Protein AF-A0A2E0R2H1-F1 (afdb_monomer_lite)

Radius of gyration: 29.28 Å; chains: 1; bounding box: 104×111×70 Å

Structure (mmCIF, N/CA/C/O backbone):
data_AF-A0A2E0R2H1-F1
#
_entry.id   AF-A0A2E0R2H1-F1
#
loop_
_atom_site.group_PDB
_atom_site.id
_atom_site.type_symbol
_atom_site.label_atom_id
_atom_site.label_alt_id
_atom_site.label_comp_id
_atom_site.label_asym_id
_atom_site.label_entity_id
_atom_site.label_seq_id
_atom_site.pdbx_PDB_ins_code
_atom_site.Cartn_x
_atom_site.Cartn_y
_atom_site.Cartn_z
_atom_site.occupancy
_atom_site.B_iso_or_equiv
_atom_site.auth_seq_id
_atom_site.auth_comp_id
_atom_site.auth_asym_id
_atom_site.auth_atom_id
_atom_site.pdbx_PDB_model_num
ATOM 1 N N . MET A 1 1 ? 67.765 -66.320 -1.680 1.00 37.19 1 MET A N 1
ATOM 2 C CA . MET A 1 1 ? 67.565 -65.404 -0.535 1.00 37.19 1 MET A CA 1
ATOM 3 C C . MET A 1 1 ? 66.487 -64.396 -0.908 1.00 37.19 1 MET A C 1
ATOM 5 O O . MET A 1 1 ? 66.689 -63.730 -1.908 1.00 37.19 1 MET A O 1
ATOM 9 N N . LYS A 1 2 ? 65.420 -64.311 -0.086 1.00 36.34 2 LYS A N 1
ATOM 10 C CA . LYS A 1 2 ? 64.419 -63.218 0.051 1.00 36.34 2 LYS A CA 1
ATOM 11 C C . LYS A 1 2 ? 63.514 -62.973 -1.180 1.00 36.34 2 LYS A C 1
ATOM 13 O O . LYS A 1 2 ? 63.991 -62.528 -2.208 1.00 36.34 2 LYS A O 1
ATOM 18 N N . SER A 1 3 ? 62.275 -63.480 -1.205 1.00 35.03 3 SER A N 1
ATOM 19 C CA . SER A 1 3 ? 61.008 -62.975 -0.602 1.00 35.03 3 SER A CA 1
ATOM 20 C C . SER A 1 3 ? 60.110 -62.362 -1.698 1.00 35.03 3 SER A C 1
ATOM 22 O O . SER A 1 3 ? 60.628 -61.567 -2.479 1.00 35.03 3 SER A O 1
ATOM 24 N N . PRO A 1 4 ? 58.811 -62.711 -1.803 1.00 44.78 4 PRO A N 1
ATOM 25 C CA . PRO A 1 4 ? 57.962 -62.266 -2.908 1.00 44.78 4 PRO A CA 1
ATOM 26 C C . PRO A 1 4 ? 57.330 -60.899 -2.611 1.00 44.78 4 PRO A C 1
ATOM 28 O O . PRO A 1 4 ? 56.763 -60.699 -1.539 1.00 44.78 4 PRO A O 1
ATOM 31 N N . ASN A 1 5 ? 57.406 -59.976 -3.573 1.00 35.66 5 ASN A N 1
ATOM 32 C CA . ASN A 1 5 ? 56.705 -58.695 -3.521 1.00 35.66 5 ASN A CA 1
ATOM 33 C C . ASN A 1 5 ? 55.352 -58.801 -4.232 1.00 35.66 5 ASN A C 1
ATOM 35 O O . ASN A 1 5 ? 55.264 -59.138 -5.411 1.00 35.66 5 ASN A O 1
ATOM 39 N N . LEU A 1 6 ? 54.319 -58.490 -3.457 1.00 34.78 6 LEU A N 1
ATOM 40 C CA . LEU A 1 6 ? 52.935 -58.260 -3.838 1.00 34.78 6 LEU A CA 1
ATOM 41 C C . LEU A 1 6 ? 52.862 -56.998 -4.722 1.00 34.78 6 LEU A C 1
ATOM 43 O O . LEU A 1 6 ? 53.294 -55.929 -4.295 1.00 34.78 6 LEU A O 1
ATOM 47 N N . ILE A 1 7 ? 52.342 -57.112 -5.946 1.00 38.09 7 ILE A N 1
ATOM 48 C CA . ILE A 1 7 ? 52.087 -55.966 -6.831 1.00 38.09 7 ILE A CA 1
ATOM 49 C C . ILE A 1 7 ? 50.602 -55.609 -6.718 1.00 38.09 7 ILE A C 1
ATOM 51 O O . ILE A 1 7 ? 49.740 -56.362 -7.169 1.00 38.09 7 ILE A O 1
ATOM 55 N N . CYS A 1 8 ? 50.315 -54.465 -6.094 1.00 32.50 8 CYS A N 1
ATOM 56 C CA . CYS A 1 8 ? 49.000 -53.829 -6.089 1.00 32.50 8 CYS A CA 1
ATOM 57 C C . CYS A 1 8 ? 48.669 -53.274 -7.482 1.00 32.50 8 CYS A C 1
ATOM 59 O O . CYS A 1 8 ? 49.410 -52.450 -8.016 1.00 32.50 8 CYS A O 1
ATOM 61 N N . PHE A 1 9 ? 47.527 -53.679 -8.036 1.00 31.86 9 PHE A N 1
ATOM 62 C CA . PHE A 1 9 ? 46.889 -53.023 -9.177 1.00 31.86 9 PHE A CA 1
ATOM 63 C C . PHE A 1 9 ? 46.078 -51.822 -8.668 1.00 31.86 9 PHE A C 1
ATOM 65 O O . PHE A 1 9 ? 45.064 -52.003 -7.998 1.00 31.86 9 PHE A O 1
ATOM 72 N N . PHE A 1 10 ? 46.512 -50.602 -8.985 1.00 34.16 10 PHE A N 1
ATOM 73 C CA . PHE A 1 10 ? 45.681 -49.403 -8.859 1.00 34.16 10 PHE A CA 1
ATOM 74 C C . PHE A 1 10 ? 44.892 -49.210 -10.158 1.00 34.16 10 PHE A C 1
ATOM 76 O O . PHE A 1 10 ? 45.472 -48.955 -11.213 1.00 34.16 10 PHE A O 1
ATOM 83 N N . ALA A 1 11 ? 43.569 -49.348 -10.081 1.00 34.84 11 ALA A N 1
ATOM 84 C CA . ALA A 1 11 ? 42.657 -48.970 -11.151 1.00 34.84 11 ALA A CA 1
ATOM 85 C C . ALA A 1 11 ? 42.471 -47.443 -11.143 1.00 34.84 11 ALA A C 1
ATOM 87 O O . ALA A 1 11 ? 42.002 -46.873 -10.160 1.00 34.84 11 ALA A O 1
ATOM 88 N N . PHE A 1 12 ? 42.849 -46.786 -12.238 1.00 34.25 12 PHE A N 1
ATOM 89 C CA . PHE A 1 12 ? 42.532 -45.383 -12.501 1.00 34.25 12 PHE A CA 1
ATOM 90 C C . PHE A 1 12 ? 41.045 -45.270 -12.879 1.00 34.25 12 PHE A C 1
ATOM 92 O O . PHE A 1 12 ? 40.659 -45.655 -13.982 1.00 34.25 12 PHE A O 1
ATOM 99 N N . LEU A 1 13 ? 40.208 -44.745 -11.979 1.00 36.00 13 LEU A N 1
ATOM 100 C CA . LEU A 1 13 ? 38.868 -44.261 -12.323 1.00 36.00 13 LEU A CA 1
ATOM 101 C C . LEU A 1 13 ? 38.992 -42.820 -12.843 1.00 36.00 13 LEU A C 1
ATOM 103 O O . LEU A 1 13 ? 39.349 -41.917 -12.090 1.00 36.00 13 LEU A O 1
ATOM 107 N N . SER A 1 14 ? 38.696 -42.600 -14.126 1.00 34.34 14 SER A N 1
ATOM 108 C CA . SER A 1 14 ? 38.449 -41.256 -14.666 1.00 34.34 14 SER A CA 1
ATOM 109 C C . SER A 1 14 ? 37.097 -40.753 -14.166 1.00 34.34 14 SER A C 1
ATOM 111 O O . SER A 1 14 ? 36.058 -41.288 -14.546 1.00 34.34 14 SER A O 1
ATOM 113 N N . PHE A 1 15 ? 37.111 -39.718 -13.328 1.00 38.12 15 PHE A N 1
ATOM 114 C CA . PHE A 1 15 ? 35.932 -38.919 -13.007 1.00 38.12 15 PHE A CA 1
ATOM 115 C C . PHE A 1 15 ? 35.676 -37.954 -14.174 1.00 38.12 15 PHE A C 1
ATOM 117 O O . PHE A 1 15 ? 36.377 -36.954 -14.323 1.00 38.12 15 PHE A O 1
ATOM 124 N N . PHE A 1 16 ? 34.681 -38.244 -15.013 1.00 38.69 16 PHE A N 1
ATOM 125 C CA . PHE A 1 16 ? 34.063 -37.208 -15.838 1.00 38.69 16 PHE A CA 1
ATOM 126 C C . PHE A 1 16 ? 33.153 -36.386 -14.923 1.00 38.69 16 PHE A C 1
ATOM 128 O O . PHE A 1 16 ? 32.074 -36.833 -14.546 1.00 38.69 16 PHE A O 1
ATOM 135 N N . ALA A 1 17 ? 33.604 -35.195 -14.533 1.00 35.59 17 ALA A N 1
ATOM 136 C CA . ALA A 1 17 ? 32.731 -34.189 -13.950 1.00 35.59 17 ALA A CA 1
ATOM 137 C C . ALA A 1 17 ? 31.852 -33.622 -15.074 1.00 35.59 17 ALA A C 1
ATOM 139 O O . ALA A 1 17 ? 32.274 -32.748 -15.827 1.00 35.59 17 ALA A O 1
ATOM 140 N N . THR A 1 18 ? 30.642 -34.152 -15.228 1.00 34.69 18 THR A N 1
ATOM 141 C CA . THR A 1 18 ? 29.584 -33.465 -15.970 1.00 34.69 18 THR A CA 1
ATOM 142 C C . THR A 1 18 ? 29.101 -32.307 -15.109 1.00 34.69 18 THR A C 1
ATOM 144 O O . THR A 1 18 ? 28.368 -32.507 -14.142 1.00 34.69 18 THR A O 1
ATOM 147 N N . THR A 1 19 ? 29.533 -31.093 -15.433 1.00 35.81 19 THR A N 1
ATOM 148 C CA . THR A 1 19 ? 28.872 -29.868 -14.987 1.00 35.81 19 THR A CA 1
ATOM 149 C C . THR A 1 19 ? 27.437 -29.902 -15.505 1.00 35.81 19 THR A C 1
ATOM 151 O O . THR A 1 19 ? 27.194 -29.751 -16.701 1.00 35.81 19 THR A O 1
ATOM 154 N N . VAL A 1 20 ? 26.478 -30.146 -14.612 1.00 37.47 20 VAL A N 1
ATOM 155 C CA . VAL A 1 20 ? 25.062 -29.913 -14.899 1.00 37.47 20 VAL A CA 1
ATOM 156 C C . VAL A 1 20 ? 24.900 -28.398 -14.984 1.00 37.47 20 VAL A C 1
ATOM 158 O O . VAL A 1 20 ? 24.900 -27.713 -13.965 1.00 37.47 20 VAL A O 1
ATOM 161 N N . LEU A 1 21 ? 24.834 -27.856 -16.200 1.00 45.06 21 LEU A N 1
ATOM 162 C CA . LEU A 1 21 ? 24.235 -26.540 -16.409 1.00 45.06 21 LEU A CA 1
ATOM 163 C C . LEU A 1 21 ? 22.806 -26.638 -15.872 1.00 45.06 21 LEU A C 1
ATOM 165 O O . LEU A 1 21 ? 22.043 -27.477 -16.350 1.00 45.06 21 LEU A O 1
ATOM 169 N N . ALA A 1 22 ? 22.469 -25.841 -14.855 1.00 50.94 22 ALA A N 1
ATOM 170 C CA . ALA A 1 22 ? 21.103 -25.764 -14.357 1.00 50.94 22 ALA A CA 1
ATOM 171 C C . ALA A 1 22 ? 20.188 -25.422 -15.541 1.00 50.94 22 ALA A C 1
ATOM 173 O O . ALA A 1 22 ? 20.349 -24.383 -16.186 1.00 50.94 22 ALA A O 1
ATOM 174 N N . GLN A 1 23 ? 19.299 -26.349 -15.884 1.00 57.66 23 GLN A N 1
ATOM 175 C CA . GLN A 1 23 ? 18.345 -26.168 -16.966 1.00 57.66 23 GLN A CA 1
ATOM 176 C C . GLN A 1 23 ? 17.409 -25.021 -16.563 1.00 57.66 23 GLN A C 1
ATOM 178 O O . GLN A 1 23 ? 16.946 -24.981 -15.422 1.00 57.66 23 GLN A O 1
ATOM 183 N N . ARG A 1 24 ? 17.191 -24.047 -17.458 1.00 71.00 24 ARG A N 1
ATOM 184 C CA . ARG A 1 24 ? 16.233 -22.965 -17.189 1.00 71.00 24 ARG A CA 1
ATOM 185 C C . ARG A 1 24 ? 14.851 -23.589 -16.953 1.00 71.00 24 ARG A C 1
ATOM 187 O O . ARG A 1 24 ? 14.517 -24.524 -17.682 1.00 71.00 24 ARG A O 1
ATOM 194 N N . PRO A 1 25 ? 14.087 -23.116 -15.955 1.00 84.38 25 PRO A N 1
ATOM 195 C CA . PRO A 1 25 ? 12.756 -23.648 -15.714 1.00 84.38 25 PRO A CA 1
ATOM 196 C C . PRO A 1 25 ? 11.864 -23.363 -16.927 1.00 84.38 25 PRO A C 1
ATOM 198 O O . PRO A 1 25 ? 12.000 -22.323 -17.575 1.00 84.38 25 PRO A O 1
ATOM 201 N N . GLU A 1 26 ? 10.969 -24.297 -17.234 1.00 90.56 26 GLU A N 1
ATOM 202 C CA . GLU A 1 26 ? 9.897 -24.090 -18.209 1.00 90.56 26 GLU A CA 1
ATOM 203 C C . GLU A 1 26 ? 8.686 -23.474 -17.495 1.00 90.56 26 GLU A C 1
ATOM 205 O O . GLU A 1 26 ? 8.454 -23.788 -16.323 1.00 90.56 26 GLU A O 1
ATOM 210 N N . PRO A 1 27 ? 7.920 -22.596 -18.159 1.00 95.19 27 PRO A N 1
ATOM 211 C CA . PRO A 1 27 ? 6.738 -22.009 -17.550 1.00 95.19 27 PRO A CA 1
ATOM 212 C C . PRO A 1 27 ? 5.628 -23.049 -17.375 1.00 95.19 27 PRO A C 1
ATOM 214 O O . PRO A 1 27 ? 5.392 -23.883 -18.251 1.00 95.19 27 PRO A O 1
ATOM 217 N N . THR A 1 28 ? 4.918 -22.966 -16.250 1.00 96.06 28 THR A N 1
ATOM 218 C CA . THR A 1 28 ? 3.720 -23.764 -15.957 1.00 96.06 28 THR A CA 1
ATOM 219 C C . THR A 1 28 ? 2.585 -23.401 -16.912 1.00 96.06 28 THR A C 1
ATOM 221 O O . THR A 1 28 ? 1.907 -24.283 -17.436 1.00 96.06 28 THR A O 1
ATOM 224 N N . LEU A 1 29 ? 2.412 -22.102 -17.174 1.00 97.50 29 LEU A N 1
ATOM 225 C CA . LEU A 1 29 ? 1.483 -21.569 -18.168 1.00 97.50 29 LEU A CA 1
ATOM 226 C C . LEU A 1 29 ? 2.267 -20.703 -19.147 1.00 97.50 29 LEU A C 1
ATOM 228 O O . LEU A 1 29 ? 3.001 -19.809 -18.732 1.00 97.50 29 LEU A O 1
ATOM 232 N N . LYS A 1 30 ? 2.110 -20.963 -20.442 1.00 97.50 30 LYS A N 1
ATOM 233 C CA . LYS A 1 30 ? 2.883 -20.304 -21.493 1.00 97.50 30 LYS A CA 1
ATOM 234 C C . LYS A 1 30 ? 1.983 -19.499 -22.418 1.00 97.50 30 LYS A C 1
ATOM 236 O O . LYS A 1 30 ? 0.915 -19.985 -22.785 1.00 97.50 30 LYS A O 1
ATOM 241 N N . ASP A 1 31 ? 2.460 -18.329 -22.834 1.00 97.50 31 ASP A N 1
ATOM 242 C CA . ASP A 1 31 ? 1.805 -17.452 -23.812 1.00 97.50 31 ASP A CA 1
ATOM 243 C C . ASP A 1 31 ? 0.354 -17.104 -23.414 1.00 97.50 31 ASP A C 1
ATOM 245 O O . ASP A 1 31 ? -0.553 -17.083 -24.247 1.00 97.50 31 ASP A O 1
ATOM 249 N N . VAL A 1 32 ? 0.125 -16.853 -22.120 1.00 98.44 32 VAL A N 1
ATOM 250 C CA . VAL A 1 32 ? -1.194 -16.486 -21.592 1.00 98.44 32 VAL A CA 1
ATOM 251 C C . VAL A 1 32 ? -1.509 -15.048 -22.015 1.00 98.44 32 VAL A C 1
ATOM 253 O O . VAL A 1 32 ? -0.756 -14.148 -21.640 1.00 98.44 32 VAL A O 1
ATOM 256 N N . PRO A 1 33 ? -2.592 -14.794 -22.771 1.00 98.25 33 PRO A N 1
ATOM 257 C CA . PRO A 1 33 ? -2.963 -13.439 -23.160 1.00 98.25 33 PRO A CA 1
ATOM 258 C C . PRO A 1 33 ? -3.515 -12.673 -21.954 1.00 98.25 33 PRO A C 1
ATOM 260 O O . PRO A 1 33 ? -4.444 -13.145 -21.298 1.00 98.25 33 PRO A O 1
ATOM 263 N N . TYR A 1 34 ? -2.956 -11.494 -21.677 1.00 98.06 34 TYR A N 1
ATOM 264 C CA . TYR A 1 34 ? -3.468 -10.575 -20.647 1.00 98.06 34 TYR A CA 1
ATOM 265 C C . TYR A 1 34 ? -4.318 -9.434 -21.239 1.00 98.06 34 TYR A C 1
ATOM 267 O O . TYR A 1 34 ? -5.005 -8.704 -20.519 1.00 98.06 34 TYR A O 1
ATOM 275 N N . ASP A 1 35 ? -4.278 -9.282 -22.563 1.00 95.06 35 ASP A N 1
ATOM 276 C CA . ASP A 1 35 ? -5.117 -8.393 -23.363 1.00 95.06 35 ASP A CA 1
ATOM 277 C C . ASP A 1 35 ? -5.267 -9.004 -24.772 1.00 95.06 35 ASP A C 1
ATOM 279 O O . ASP A 1 35 ? -4.451 -9.822 -25.202 1.00 95.06 35 ASP A O 1
ATOM 283 N N . GLU A 1 36 ? -6.324 -8.634 -25.488 1.00 91.06 36 GLU A N 1
ATOM 284 C CA . GLU A 1 36 ? -6.627 -9.133 -26.835 1.00 91.06 36 GLU A CA 1
ATOM 285 C C . GLU A 1 36 ? -6.283 -8.113 -27.937 1.00 91.06 36 GLU A C 1
ATOM 287 O O . GLU A 1 36 ? -6.403 -8.416 -29.126 1.00 91.06 36 GLU A O 1
ATOM 292 N N . GLN A 1 37 ? -5.839 -6.902 -27.577 1.00 87.62 37 GLN A N 1
ATOM 293 C CA . GLN A 1 37 ? -5.536 -5.841 -28.544 1.00 87.62 37 GLN A CA 1
ATOM 294 C C . GLN A 1 37 ? -4.315 -6.145 -29.427 1.00 87.62 37 GLN A C 1
ATOM 296 O O . GLN A 1 37 ? -4.227 -5.637 -30.551 1.00 87.62 37 GLN A O 1
ATOM 301 N N . ASN A 1 38 ? -3.351 -6.937 -28.949 1.00 93.38 38 ASN A N 1
ATOM 302 C CA . ASN A 1 38 ? -2.119 -7.235 -29.671 1.00 93.38 38 ASN A CA 1
ATOM 303 C C . ASN A 1 38 ? -1.518 -8.599 -29.295 1.00 93.38 38 ASN A C 1
ATOM 305 O O . ASN A 1 38 ? -1.515 -8.994 -28.138 1.00 93.38 38 ASN A O 1
ATOM 309 N N . ALA A 1 39 ? -0.908 -9.287 -30.265 1.00 90.81 39 ALA A N 1
ATOM 310 C CA . ALA A 1 39 ? -0.272 -10.591 -30.049 1.00 90.81 39 ALA A CA 1
ATOM 311 C C . ALA A 1 39 ? 0.941 -10.560 -29.097 1.00 90.81 39 ALA A C 1
ATOM 313 O O . ALA A 1 39 ? 1.310 -11.599 -28.558 1.00 90.81 39 ALA A O 1
ATOM 314 N N . ALA A 1 40 ? 1.569 -9.396 -28.903 1.00 88.44 40 ALA A N 1
ATOM 315 C CA . ALA A 1 40 ? 2.649 -9.214 -27.934 1.00 88.44 40 ALA A CA 1
ATOM 316 C C . ALA A 1 40 ? 2.146 -9.132 -26.484 1.00 88.44 40 ALA A C 1
ATOM 318 O O . ALA A 1 40 ? 2.956 -9.215 -25.569 1.00 88.44 40 ALA A O 1
ATOM 319 N N . GLN A 1 41 ? 0.836 -8.982 -26.257 1.00 97.06 41 GLN A N 1
ATOM 320 C CA . GLN A 1 41 ? 0.255 -8.849 -24.920 1.00 97.06 41 GLN A CA 1
ATOM 321 C C . GLN A 1 41 ? 0.020 -10.215 -24.266 1.00 97.06 41 GLN A C 1
ATOM 323 O O . GLN A 1 41 ? -1.100 -10.616 -23.940 1.00 97.06 41 GLN A O 1
ATOM 328 N N . VAL A 1 42 ? 1.120 -10.946 -24.103 1.00 98.44 42 VAL A N 1
ATOM 329 C CA . VAL A 1 42 ? 1.165 -12.281 -23.510 1.00 98.44 42 VAL A CA 1
ATOM 330 C C . VAL A 1 42 ? 2.181 -12.345 -22.374 1.00 98.44 42 VAL A C 1
ATOM 332 O O . VAL A 1 42 ? 3.164 -11.605 -22.344 1.00 98.44 42 VAL A O 1
ATOM 335 N N . LEU A 1 43 ? 1.971 -13.270 -21.445 1.00 98.62 43 LEU A N 1
ATOM 336 C CA . LEU A 1 43 ? 2.883 -13.539 -20.338 1.00 98.62 43 LEU A CA 1
ATOM 337 C C . LEU A 1 43 ? 3.114 -15.040 -20.141 1.00 98.62 43 LEU A C 1
ATOM 339 O O . LEU A 1 43 ? 2.329 -15.874 -20.592 1.00 98.62 43 LEU A O 1
ATOM 343 N N . ASP A 1 44 ? 4.206 -15.370 -19.459 1.00 98.44 44 ASP A N 1
ATOM 344 C CA . ASP A 1 44 ? 4.514 -16.717 -18.981 1.00 98.44 44 ASP A CA 1
ATOM 345 C C . ASP A 1 44 ? 4.429 -16.758 -17.456 1.00 98.44 44 ASP A C 1
ATOM 347 O O . ASP A 1 44 ? 4.943 -15.867 -16.780 1.00 98.44 44 ASP A O 1
ATOM 351 N N . VAL A 1 45 ? 3.821 -17.811 -16.911 1.00 98.19 45 VAL A N 1
ATOM 352 C CA . VAL A 1 45 ? 3.667 -18.020 -15.468 1.00 98.19 45 VAL A CA 1
ATOM 353 C C . VAL A 1 45 ? 4.489 -19.228 -15.041 1.00 98.19 45 VAL A C 1
ATOM 355 O O . VAL A 1 45 ? 4.287 -20.342 -15.524 1.00 98.19 45 VAL A O 1
ATOM 358 N N . TYR A 1 46 ? 5.384 -19.012 -14.088 1.00 96.75 46 TYR A N 1
ATOM 359 C CA . TYR A 1 46 ? 6.152 -20.031 -13.386 1.00 96.75 46 TYR A CA 1
ATOM 360 C C . TYR A 1 46 ? 5.563 -20.151 -11.980 1.00 96.75 46 TYR A C 1
ATOM 362 O O . TYR A 1 46 ? 5.973 -19.436 -11.063 1.00 96.75 46 TYR A O 1
ATOM 370 N N . GLN A 1 47 ? 4.526 -20.979 -11.840 1.00 94.94 47 GLN A N 1
ATOM 371 C CA . GLN A 1 47 ? 3.785 -21.100 -10.583 1.00 94.94 47 GLN A CA 1
ATOM 372 C C . GLN A 1 47 ? 4.612 -21.838 -9.534 1.00 94.94 47 GLN A C 1
ATOM 374 O O . GLN A 1 47 ? 5.192 -22.886 -9.822 1.00 94.94 47 GLN A O 1
ATOM 379 N N . ALA A 1 48 ? 4.615 -21.318 -8.309 1.00 92.38 48 ALA A N 1
ATOM 380 C CA . ALA A 1 48 ? 5.103 -22.070 -7.164 1.00 92.38 48 ALA A CA 1
ATOM 381 C C . ALA A 1 48 ? 4.077 -23.128 -6.734 1.00 92.38 48 ALA A C 1
ATOM 383 O O . ALA A 1 48 ? 2.874 -22.869 -6.689 1.00 92.38 48 ALA A O 1
ATOM 384 N N . GLU A 1 49 ? 4.556 -24.311 -6.357 1.00 87.94 49 GLU A N 1
ATOM 385 C CA . GLU A 1 49 ? 3.718 -25.326 -5.720 1.00 87.94 49 GLU A CA 1
ATOM 386 C C . GLU A 1 49 ? 3.582 -25.013 -4.223 1.00 87.94 49 GLU A C 1
ATOM 388 O O . GLU A 1 49 ? 4.558 -25.066 -3.476 1.00 87.94 49 GLU A O 1
ATOM 393 N N . SER A 1 50 ? 2.370 -24.680 -3.776 1.00 85.94 50 SER A N 1
ATOM 394 C CA . SER A 1 50 ? 2.077 -24.354 -2.375 1.00 85.94 50 SER A CA 1
ATOM 395 C C . SER A 1 50 ? 0.632 -24.704 -2.018 1.00 85.94 50 SER A C 1
ATOM 397 O O . SER A 1 50 ? -0.254 -24.646 -2.867 1.00 85.94 50 SER A O 1
ATOM 399 N N . GLU A 1 51 ? 0.384 -25.041 -0.749 1.00 81.31 51 GLU A N 1
ATOM 400 C CA . GLU A 1 51 ? -0.971 -25.240 -0.205 1.00 81.31 51 GLU A CA 1
ATOM 401 C C . GLU A 1 51 ? -1.688 -23.915 0.107 1.00 81.31 51 GLU A C 1
ATOM 403 O O . GLU A 1 51 ? -2.902 -23.899 0.298 1.00 81.31 51 GLU A O 1
ATOM 408 N N . THR A 1 52 ? -0.946 -22.806 0.189 1.00 81.06 52 THR A N 1
ATOM 409 C CA . THR A 1 52 ? -1.478 -21.466 0.479 1.00 81.06 52 THR A CA 1
ATOM 410 C C . THR A 1 52 ? -1.001 -20.436 -0.547 1.00 81.06 52 THR A C 1
ATOM 412 O O . THR A 1 52 ? 0.044 -20.665 -1.171 1.00 81.06 52 THR A O 1
ATOM 415 N N . PRO A 1 53 ? -1.717 -19.303 -0.712 1.00 82.25 53 PRO A N 1
ATOM 416 C CA . PRO A 1 53 ? -1.321 -18.260 -1.652 1.00 82.25 53 PRO A CA 1
ATOM 417 C C . PRO A 1 53 ? 0.097 -17.731 -1.404 1.00 82.25 53 PRO A C 1
ATOM 419 O O . PRO A 1 53 ? 0.455 -17.326 -0.289 1.00 82.25 53 PRO A O 1
ATOM 422 N N . VAL A 1 54 ? 0.911 -17.726 -2.460 1.00 89.31 54 VAL A N 1
ATOM 423 C CA . VAL A 1 54 ? 2.303 -17.248 -2.443 1.00 89.31 54 VAL A CA 1
ATOM 424 C C . VAL A 1 54 ? 2.406 -15.840 -3.028 1.00 89.31 54 VAL A C 1
ATOM 426 O O . VAL A 1 54 ? 1.570 -15.457 -3.841 1.00 89.31 54 VAL A O 1
ATOM 429 N N . PRO A 1 55 ? 3.424 -15.041 -2.678 1.00 92.75 55 PRO A N 1
ATOM 430 C CA . PRO A 1 55 ? 3.664 -13.797 -3.403 1.00 92.75 55 PRO A CA 1
ATOM 431 C C . PRO A 1 55 ? 4.020 -14.045 -4.874 1.00 92.75 55 PRO A C 1
ATOM 433 O O . PRO A 1 55 ? 4.528 -15.112 -5.241 1.00 92.75 55 PRO A O 1
ATOM 436 N N . ALA A 1 56 ? 3.835 -13.013 -5.695 1.00 96.88 56 ALA A N 1
ATOM 437 C CA . ALA A 1 56 ? 4.282 -12.999 -7.079 1.00 96.88 56 ALA A CA 1
ATOM 438 C C . ALA A 1 56 ? 5.400 -11.981 -7.330 1.00 96.88 56 ALA A C 1
ATOM 440 O O . ALA A 1 56 ? 5.452 -10.919 -6.710 1.00 96.88 56 ALA A O 1
ATOM 441 N N . VAL A 1 57 ? 6.284 -12.299 -8.277 1.00 98.19 57 VAL A N 1
ATOM 442 C CA . VAL A 1 57 ? 7.264 -11.359 -8.836 1.00 98.19 57 VAL A CA 1
ATOM 443 C C . VAL A 1 57 ? 7.018 -11.240 -10.334 1.00 98.19 57 VAL A C 1
ATOM 445 O O . VAL A 1 57 ? 7.230 -12.193 -11.088 1.00 98.19 57 VAL A O 1
ATOM 448 N N . VAL A 1 58 ? 6.571 -10.064 -10.765 1.00 98.62 58 VAL A N 1
ATOM 449 C CA . VAL A 1 58 ? 6.372 -9.726 -12.174 1.00 98.62 58 VAL A CA 1
ATOM 450 C C . VAL A 1 58 ? 7.699 -9.255 -12.762 1.00 98.62 58 VAL A C 1
ATOM 452 O O . VAL A 1 58 ? 8.301 -8.294 -12.289 1.00 98.62 58 VAL A O 1
ATOM 455 N N . TYR A 1 59 ? 8.169 -9.936 -13.799 1.00 98.44 59 TYR A N 1
ATOM 456 C CA . TYR A 1 59 ? 9.372 -9.596 -14.539 1.00 98.44 59 TYR A CA 1
ATOM 457 C C . TYR A 1 59 ? 9.029 -8.909 -15.856 1.00 98.44 59 TYR A C 1
ATOM 459 O O . TYR A 1 59 ? 8.304 -9.460 -16.686 1.00 98.44 59 TYR A O 1
ATOM 467 N N . ILE A 1 60 ? 9.619 -7.736 -16.064 1.00 98.50 60 ILE A N 1
ATOM 468 C CA . ILE A 1 60 ? 9.528 -6.967 -17.300 1.00 98.50 60 ILE A CA 1
ATOM 469 C C . ILE A 1 60 ? 10.917 -6.946 -17.937 1.00 98.50 60 ILE A C 1
ATOM 471 O O . ILE A 1 60 ? 11.891 -6.446 -17.365 1.00 98.50 60 ILE A O 1
ATOM 475 N N . HIS A 1 61 ? 11.040 -7.519 -19.132 1.00 97.50 61 HIS A N 1
ATOM 476 C CA . HIS A 1 61 ? 12.343 -7.650 -19.775 1.00 97.50 61 HIS A CA 1
ATOM 477 C C . HIS A 1 61 ? 12.866 -6.315 -20.338 1.00 97.50 61 HIS A C 1
ATOM 479 O O . HIS A 1 61 ? 12.118 -5.423 -20.744 1.00 97.50 61 HIS A O 1
ATOM 485 N N . GLY A 1 62 ? 14.194 -6.196 -20.406 1.00 95.88 62 GLY A N 1
ATOM 486 C CA . GLY A 1 62 ? 14.875 -5.091 -21.084 1.00 95.88 62 GLY A CA 1
ATOM 487 C C . GLY A 1 62 ? 14.927 -5.252 -22.604 1.00 95.88 62 GLY A C 1
ATOM 488 O O . GLY A 1 62 ? 14.426 -6.227 -23.158 1.00 95.88 62 GLY A O 1
ATOM 489 N N . GLY A 1 63 ? 15.599 -4.311 -23.274 1.00 94.94 63 GLY A N 1
ATOM 490 C CA . GLY A 1 63 ? 15.776 -4.324 -24.735 1.00 94.94 63 GLY A CA 1
ATOM 491 C C . GLY A 1 63 ? 15.479 -2.995 -25.432 1.00 94.94 63 GLY A C 1
ATOM 492 O O . GLY A 1 63 ? 15.205 -2.971 -26.631 1.00 94.94 63 GLY A O 1
ATOM 493 N N . GLY A 1 64 ? 15.537 -1.877 -24.698 1.00 95.69 64 GLY A N 1
ATOM 494 C CA . GLY A 1 64 ? 15.342 -0.532 -25.249 1.00 95.69 64 GLY A CA 1
ATOM 495 C C . GLY A 1 64 ? 13.960 -0.323 -25.869 1.00 95.69 64 GLY A C 1
ATOM 496 O O . GLY A 1 64 ? 13.874 0.347 -26.894 1.00 95.69 64 GLY A O 1
ATOM 497 N N . TRP A 1 65 ? 12.923 -0.964 -25.314 1.00 97.88 65 TRP A N 1
ATOM 498 C CA . TRP A 1 65 ? 11.526 -0.913 -25.778 1.00 97.88 65 TRP A CA 1
ATOM 499 C C . TRP A 1 65 ? 11.306 -1.326 -27.246 1.00 97.88 65 TRP A C 1
ATOM 501 O O . TRP A 1 65 ? 10.265 -1.046 -27.837 1.00 97.88 65 TRP A O 1
ATOM 511 N N . ARG A 1 66 ? 12.302 -1.959 -27.870 1.00 95.75 66 ARG A N 1
ATOM 512 C CA . ARG A 1 66 ? 12.316 -2.305 -29.304 1.00 95.75 66 ARG A CA 1
ATOM 513 C C . ARG A 1 66 ? 12.687 -3.761 -29.574 1.00 95.75 66 ARG A C 1
ATOM 515 O O . ARG A 1 66 ? 12.770 -4.177 -30.724 1.00 95.75 66 ARG A O 1
ATOM 522 N N . ALA A 1 67 ? 13.049 -4.483 -28.523 1.00 95.38 67 ALA A N 1
ATOM 523 C CA . ALA A 1 67 ? 13.556 -5.840 -28.561 1.00 95.38 67 ALA A CA 1
ATOM 524 C C . ALA A 1 67 ? 13.478 -6.440 -27.152 1.00 95.38 67 ALA A C 1
ATOM 526 O O . ALA A 1 67 ? 13.106 -5.766 -26.191 1.00 95.38 67 ALA A O 1
ATOM 527 N N . GLY A 1 68 ? 13.922 -7.687 -27.037 1.00 95.12 68 GLY A N 1
ATOM 528 C CA . GLY A 1 68 ? 13.867 -8.468 -25.809 1.00 95.12 68 GLY A CA 1
ATOM 529 C C . GLY A 1 68 ? 12.859 -9.600 -25.946 1.00 95.12 68 GLY A C 1
ATOM 530 O O . GLY A 1 68 ? 12.393 -9.875 -27.051 1.00 95.12 68 GLY A O 1
ATOM 531 N N . SER A 1 69 ? 12.624 -10.319 -24.852 1.00 95.56 69 SER A N 1
ATOM 532 C CA . SER A 1 69 ? 11.564 -11.320 -24.795 1.00 95.56 69 SER A CA 1
ATOM 533 C C . SER A 1 69 ? 11.303 -11.773 -23.364 1.00 95.56 69 SER A C 1
ATOM 535 O O . SER A 1 69 ? 12.251 -11.961 -22.591 1.00 95.56 69 SER A O 1
ATOM 537 N N . LYS A 1 70 ? 10.046 -12.112 -23.062 1.00 94.88 70 LYS A N 1
ATOM 538 C CA . LYS A 1 70 ? 9.658 -12.801 -21.818 1.00 94.88 70 LYS A CA 1
ATOM 539 C C . LYS A 1 70 ? 10.365 -14.146 -21.586 1.00 94.88 70 LYS A C 1
ATOM 541 O O . LYS A 1 70 ? 10.468 -14.601 -20.450 1.00 94.88 70 LYS A O 1
ATOM 546 N N . ASN A 1 71 ? 10.932 -14.767 -22.626 1.00 93.00 71 ASN A N 1
ATOM 547 C CA . ASN A 1 71 ? 11.681 -16.029 -22.504 1.00 93.00 71 ASN A CA 1
ATOM 548 C C . ASN A 1 71 ? 13.072 -15.858 -21.849 1.00 93.00 71 ASN A C 1
ATOM 550 O O . ASN A 1 71 ? 13.780 -16.839 -21.597 1.00 93.00 71 ASN A O 1
ATOM 554 N N . ALA A 1 72 ? 13.519 -14.619 -21.625 1.00 87.69 72 ALA A N 1
ATOM 555 C CA . ALA A 1 72 ? 14.865 -14.295 -21.164 1.00 87.69 72 ALA A CA 1
ATOM 556 C C . ALA A 1 72 ? 14.931 -13.994 -19.657 1.00 87.69 72 ALA A C 1
ATOM 558 O O . ALA A 1 72 ? 15.615 -13.054 -19.253 1.00 87.69 72 ALA A O 1
ATOM 559 N N . ILE A 1 73 ? 14.259 -14.796 -18.821 1.00 88.38 73 ILE A N 1
ATOM 560 C CA . ILE A 1 73 ? 14.315 -14.598 -17.367 1.00 88.38 73 ILE A CA 1
ATOM 561 C C . ILE A 1 73 ? 15.774 -14.665 -16.852 1.00 88.38 73 ILE A C 1
ATOM 563 O O . ILE A 1 73 ? 16.536 -15.561 -17.245 1.00 88.38 73 ILE A O 1
ATOM 567 N N . PRO A 1 74 ? 16.203 -13.719 -15.996 1.00 87.62 74 PRO A N 1
ATOM 568 C CA . PRO A 1 74 ? 17.547 -13.691 -15.434 1.00 87.62 74 PRO A CA 1
ATOM 569 C C . PRO A 1 74 ? 17.773 -14.839 -14.440 1.00 87.62 74 PRO A C 1
ATOM 571 O O . PRO A 1 74 ? 16.837 -15.384 -13.855 1.00 87.62 74 PRO A O 1
ATOM 574 N N . GLY A 1 75 ? 19.044 -15.192 -14.222 1.00 84.56 75 GLY A N 1
ATOM 575 C CA . GLY A 1 75 ? 19.434 -16.332 -13.383 1.00 84.56 75 GLY A CA 1
ATOM 576 C C . GLY A 1 75 ? 18.902 -16.265 -11.948 1.00 84.56 75 GLY A C 1
ATOM 577 O O . GLY A 1 75 ? 18.461 -17.285 -11.423 1.00 84.56 75 GLY A O 1
ATOM 578 N N . PHE A 1 76 ? 18.860 -15.072 -11.345 1.00 84.25 76 PHE A N 1
ATOM 579 C CA . PHE A 1 76 ? 18.318 -14.899 -9.995 1.00 84.25 76 PHE A CA 1
ATOM 580 C C . PHE A 1 76 ? 16.813 -15.211 -9.933 1.00 84.25 76 PHE A C 1
ATOM 582 O O . PHE A 1 76 ? 16.379 -15.880 -9.001 1.00 84.25 76 PHE A O 1
ATOM 589 N N . LEU A 1 77 ? 16.024 -14.827 -10.947 1.00 86.38 77 LEU A N 1
ATOM 590 C CA . LEU A 1 77 ? 14.604 -15.191 -11.015 1.00 86.38 77 LEU A CA 1
ATOM 591 C C . LEU A 1 77 ? 14.420 -16.679 -11.289 1.00 86.38 77 LEU A C 1
ATOM 593 O O . LEU A 1 77 ? 13.584 -17.308 -10.653 1.00 86.38 77 LEU A O 1
ATOM 597 N N . ALA A 1 78 ? 15.235 -17.273 -12.165 1.00 85.69 78 ALA A N 1
ATOM 598 C CA . ALA A 1 78 ? 15.215 -18.721 -12.371 1.00 85.69 78 ALA A CA 1
ATOM 599 C C . ALA A 1 78 ? 15.500 -19.487 -11.065 1.00 85.69 78 ALA A C 1
ATOM 601 O O . ALA A 1 78 ? 14.924 -20.547 -10.826 1.00 85.69 78 ALA A O 1
ATOM 602 N N . LYS A 1 79 ? 16.357 -18.945 -10.193 1.00 84.06 79 LYS A N 1
ATOM 603 C CA . LYS A 1 79 ? 16.592 -19.487 -8.853 1.00 84.06 79 LYS A CA 1
ATOM 604 C C . LYS A 1 79 ? 15.363 -19.334 -7.951 1.00 84.06 79 LYS A C 1
ATOM 606 O O . LYS A 1 79 ? 14.987 -20.324 -7.338 1.00 84.06 79 LYS A O 1
ATOM 611 N N . LEU A 1 80 ? 14.708 -18.167 -7.926 1.00 83.00 80 LEU A N 1
ATOM 612 C CA . LEU A 1 80 ? 13.457 -17.973 -7.171 1.00 83.00 80 LEU A CA 1
ATOM 613 C C . LEU A 1 80 ? 12.348 -18.939 -7.619 1.00 83.00 80 LEU A C 1
ATOM 615 O O . LEU A 1 80 ? 11.661 -19.504 -6.771 1.00 83.00 80 LEU A O 1
ATOM 619 N N . VAL A 1 81 ? 12.220 -19.176 -8.931 1.00 85.62 81 VAL A N 1
ATOM 620 C CA . VAL A 1 81 ? 11.302 -20.182 -9.495 1.00 85.62 81 VAL A CA 1
ATOM 621 C C . VAL A 1 81 ? 11.629 -21.574 -8.956 1.00 85.62 81 VAL A C 1
ATOM 623 O O . VAL A 1 81 ? 10.750 -22.266 -8.454 1.00 85.62 81 VAL A O 1
ATOM 626 N N . ASN A 1 82 ? 12.901 -21.977 -9.005 1.00 84.31 82 ASN A N 1
ATOM 627 C CA . ASN A 1 82 ? 13.331 -23.294 -8.526 1.00 84.31 82 ASN A CA 1
ATOM 628 C C . ASN A 1 82 ? 13.220 -23.457 -6.998 1.00 84.31 82 ASN A C 1
ATOM 630 O O . ASN A 1 82 ? 13.079 -24.577 -6.515 1.00 84.31 82 ASN A O 1
ATOM 634 N N . GLU A 1 83 ? 13.306 -22.365 -6.234 1.00 84.38 83 GLU A N 1
ATOM 635 C CA . GLU A 1 83 ? 13.072 -22.353 -4.784 1.00 84.38 83 GLU A CA 1
ATOM 636 C C . GLU A 1 83 ? 11.583 -22.517 -4.429 1.00 84.38 83 GLU A C 1
ATOM 638 O O . GLU A 1 83 ? 11.273 -22.843 -3.285 1.00 84.38 83 GLU A O 1
ATOM 643 N N . GLY A 1 84 ? 10.662 -22.290 -5.378 1.00 82.06 84 GLY A N 1
ATOM 644 C CA . GLY A 1 84 ? 9.221 -22.495 -5.191 1.00 82.06 84 GLY A CA 1
ATOM 645 C C . GLY A 1 84 ? 8.582 -21.558 -4.163 1.00 82.06 84 GLY A C 1
ATOM 646 O O . GLY A 1 84 ? 7.539 -21.872 -3.604 1.00 82.06 84 GLY A O 1
ATOM 647 N N . THR A 1 85 ? 9.223 -20.427 -3.861 1.00 85.12 85 THR A N 1
ATOM 648 C CA . THR A 1 85 ? 8.761 -19.486 -2.821 1.00 85.12 85 THR A CA 1
ATOM 649 C C . THR A 1 85 ? 7.912 -18.342 -3.391 1.00 85.12 85 THR A C 1
ATOM 651 O O . THR A 1 85 ? 7.148 -17.709 -2.665 1.00 85.12 85 THR A O 1
ATOM 654 N N . TYR A 1 86 ? 8.033 -18.093 -4.695 1.00 92.94 86 TYR A N 1
ATOM 655 C CA . TYR A 1 86 ? 7.330 -17.040 -5.421 1.00 92.94 86 TYR A CA 1
ATOM 656 C C . TYR A 1 86 ? 6.770 -17.613 -6.715 1.00 92.94 86 TYR A C 1
ATOM 658 O O . TYR A 1 86 ? 7.460 -18.378 -7.392 1.00 92.94 86 TYR A O 1
ATOM 666 N N . THR A 1 87 ? 5.579 -17.173 -7.109 1.00 96.31 87 THR A N 1
ATOM 667 C CA . THR A 1 87 ? 5.153 -17.315 -8.504 1.00 96.31 87 THR A CA 1
ATOM 668 C C . THR A 1 87 ? 5.826 -16.219 -9.327 1.00 96.31 87 THR A C 1
ATOM 670 O O . THR A 1 87 ? 5.670 -15.035 -9.039 1.00 96.31 87 THR A O 1
ATOM 673 N N . VAL A 1 88 ? 6.595 -16.581 -10.353 1.00 97.62 88 VAL A N 1
ATOM 674 C CA . VAL A 1 88 ? 7.210 -15.590 -11.253 1.00 97.62 88 VAL A CA 1
ATOM 675 C C . VAL A 1 88 ? 6.346 -15.441 -12.494 1.00 97.62 88 VAL A C 1
ATOM 677 O O . VAL A 1 88 ? 5.977 -16.436 -13.117 1.00 97.62 88 VAL A O 1
ATOM 680 N N . VAL A 1 89 ? 6.044 -14.201 -12.870 1.00 98.44 89 VAL A N 1
ATOM 681 C CA . VAL A 1 89 ? 5.274 -13.886 -14.077 1.00 98.44 89 VAL A CA 1
ATOM 682 C C . VAL A 1 89 ? 6.133 -13.049 -15.011 1.00 98.44 89 VAL A C 1
ATOM 684 O O . VAL A 1 89 ? 6.505 -11.938 -14.662 1.00 98.44 89 VAL A O 1
ATOM 687 N N . SER A 1 90 ? 6.466 -13.560 -16.191 1.00 98.38 90 SER A N 1
ATOM 688 C CA . SER A 1 90 ? 7.312 -12.867 -17.168 1.00 98.38 90 SER A CA 1
ATOM 689 C C . SER A 1 90 ? 6.464 -12.270 -18.287 1.00 98.38 90 SER A C 1
ATOM 691 O O . SER A 1 90 ? 5.774 -13.001 -18.997 1.00 98.38 90 SER A O 1
ATOM 693 N N . VAL A 1 91 ? 6.507 -10.948 -18.435 1.00 98.44 91 VAL A N 1
ATOM 694 C CA . VAL A 1 91 ? 5.612 -10.172 -19.305 1.00 98.44 91 VAL A CA 1
ATOM 695 C C . VAL A 1 91 ? 6.307 -9.808 -20.616 1.00 98.44 91 VAL A C 1
ATOM 697 O O . VAL A 1 91 ? 7.437 -9.322 -20.608 1.00 98.44 91 VAL A O 1
ATOM 700 N N . GLU A 1 92 ? 5.617 -10.010 -21.739 1.00 98.31 92 GLU A N 1
ATOM 701 C CA . GLU A 1 92 ? 5.941 -9.406 -23.037 1.00 98.31 92 GLU A CA 1
ATOM 702 C C . GLU A 1 92 ? 5.064 -8.156 -23.232 1.00 98.31 92 GLU A C 1
ATOM 704 O O . GLU A 1 92 ? 3.924 -8.121 -22.765 1.00 98.31 92 GLU A O 1
ATOM 709 N N . TYR A 1 93 ? 5.583 -7.113 -23.882 1.00 97.88 93 TYR A N 1
ATOM 710 C CA . TYR A 1 93 ? 4.880 -5.839 -24.095 1.00 97.88 93 TYR A CA 1
ATOM 711 C C . TYR A 1 93 ? 5.088 -5.320 -25.522 1.00 97.88 93 TYR A C 1
ATOM 713 O O . TYR A 1 93 ? 6.024 -5.719 -26.217 1.00 97.88 93 TYR A O 1
ATOM 721 N N . ARG A 1 94 ? 4.223 -4.410 -25.989 1.00 97.94 94 ARG A N 1
ATOM 722 C CA . ARG A 1 94 ? 4.323 -3.847 -27.344 1.00 97.94 94 ARG A CA 1
ATOM 723 C C . ARG A 1 94 ? 5.609 -3.046 -27.521 1.00 97.94 94 ARG A C 1
ATOM 725 O O . ARG A 1 94 ? 5.913 -2.141 -26.748 1.00 97.94 94 ARG A O 1
ATOM 732 N N . PHE A 1 95 ? 6.341 -3.322 -28.592 1.00 97.50 95 PHE A N 1
ATOM 733 C CA . PHE A 1 95 ? 7.538 -2.567 -28.953 1.00 97.50 95 PHE A CA 1
ATOM 734 C C . PHE A 1 95 ? 7.213 -1.274 -29.704 1.00 97.50 95 PHE A C 1
ATOM 736 O O . PHE A 1 95 ? 6.119 -1.079 -30.233 1.00 97.50 95 PHE A O 1
ATOM 743 N N . THR A 1 96 ? 8.199 -0.382 -29.742 1.00 96.56 96 THR A N 1
ATOM 744 C CA . THR A 1 96 ? 8.117 0.955 -30.355 1.00 96.56 96 THR A CA 1
ATOM 745 C C . THR A 1 96 ? 7.856 0.957 -31.863 1.00 96.56 96 THR A C 1
ATOM 747 O O . THR A 1 96 ? 7.380 1.958 -32.389 1.00 96.56 96 THR A O 1
ATOM 750 N N . ASP A 1 97 ? 8.115 -0.147 -32.568 1.00 93.31 97 ASP A N 1
ATOM 751 C CA . ASP A 1 97 ? 7.734 -0.333 -33.975 1.00 93.31 97 ASP A CA 1
ATOM 752 C C . ASP A 1 97 ? 6.247 -0.689 -34.159 1.00 93.31 97 ASP A C 1
ATOM 754 O O . ASP A 1 97 ? 5.708 -0.544 -35.257 1.00 93.31 97 ASP A O 1
ATOM 758 N N . VAL A 1 98 ? 5.576 -1.113 -33.085 1.00 95.12 98 VAL A N 1
ATOM 759 C CA . VAL A 1 98 ? 4.131 -1.370 -33.033 1.00 95.12 98 VAL A CA 1
ATOM 760 C C . VAL A 1 98 ? 3.380 -0.148 -32.504 1.00 95.12 98 VAL A C 1
ATOM 762 O O . VAL A 1 98 ? 2.387 0.267 -33.102 1.00 95.12 98 VAL A O 1
ATOM 765 N N . ALA A 1 99 ? 3.826 0.419 -31.381 1.00 95.62 99 ALA A N 1
ATOM 766 C CA . ALA A 1 99 ? 3.225 1.596 -30.759 1.00 95.62 99 ALA A CA 1
ATOM 767 C C . ALA A 1 99 ? 4.244 2.339 -29.883 1.00 95.62 99 ALA A C 1
ATOM 769 O O . ALA A 1 99 ? 5.036 1.717 -29.181 1.00 95.62 99 ALA A O 1
ATOM 770 N N . VAL A 1 100 ? 4.202 3.670 -29.894 1.00 96.75 100 VAL A N 1
ATOM 771 C CA . VAL A 1 100 ? 5.030 4.522 -29.023 1.00 96.75 100 VAL A CA 1
ATOM 772 C C . VAL A 1 100 ? 4.421 4.632 -27.617 1.00 96.75 100 VAL A C 1
ATOM 774 O O . VAL A 1 100 ? 3.292 4.187 -27.382 1.00 96.75 100 VAL A O 1
ATOM 777 N N . HIS A 1 101 ? 5.153 5.232 -26.679 1.00 96.94 101 HIS A N 1
ATOM 778 C CA . HIS A 1 101 ? 4.663 5.562 -25.338 1.00 96.94 101 HIS A CA 1
ATOM 779 C C . HIS A 1 101 ? 3.314 6.306 -25.424 1.00 96.94 101 HIS A C 1
ATOM 781 O O . HIS A 1 101 ? 3.166 7.176 -26.285 1.00 96.94 101 HIS A O 1
ATOM 787 N N . PRO A 1 102 ? 2.313 5.985 -24.579 1.00 96.94 102 PRO A N 1
ATOM 788 C CA . PRO A 1 102 ? 2.386 5.173 -23.359 1.00 96.94 102 PRO A CA 1
ATOM 789 C C . PRO A 1 102 ? 2.061 3.678 -23.529 1.00 96.94 102 PRO A C 1
ATOM 791 O O . PRO A 1 102 ? 1.739 3.013 -22.547 1.00 96.94 102 PRO A O 1
ATOM 794 N N . ALA A 1 103 ? 2.124 3.108 -24.739 1.00 97.75 103 ALA A N 1
ATOM 795 C CA . ALA A 1 103 ? 1.705 1.717 -24.960 1.00 97.75 103 ALA A CA 1
ATOM 796 C C . ALA A 1 103 ? 2.433 0.701 -24.057 1.00 97.75 103 ALA A C 1
ATOM 798 O O . ALA A 1 103 ? 1.792 -0.191 -23.508 1.00 97.75 103 ALA A O 1
ATOM 799 N N . GLN A 1 104 ? 3.743 0.872 -23.859 1.00 98.12 104 GLN A N 1
ATOM 800 C CA . GLN A 1 104 ? 4.580 -0.029 -23.059 1.00 98.12 104 GLN A CA 1
ATOM 801 C C . GLN A 1 104 ? 4.189 -0.031 -21.577 1.00 98.12 104 GLN A C 1
ATOM 803 O O . GLN A 1 104 ? 4.080 -1.093 -20.968 1.00 98.12 104 GLN A O 1
ATOM 808 N N . VAL A 1 105 ? 3.978 1.153 -20.991 1.00 98.00 105 VAL A N 1
ATOM 809 C CA . VAL A 1 105 ? 3.588 1.268 -19.577 1.00 98.00 105 VAL A CA 1
ATOM 810 C C . VAL A 1 105 ? 2.156 0.781 -19.372 1.00 98.00 105 VAL A C 1
ATOM 812 O O . VAL A 1 105 ? 1.903 0.036 -18.430 1.00 98.00 105 VAL A O 1
ATOM 815 N N . ASN A 1 106 ? 1.250 1.082 -20.309 1.00 97.88 106 ASN A N 1
ATOM 816 C CA . ASN A 1 106 ? -0.128 0.593 -20.274 1.00 97.88 106 ASN A CA 1
ATOM 817 C C . ASN A 1 106 ? -0.197 -0.939 -20.336 1.00 97.88 106 ASN A C 1
ATOM 819 O O . ASN A 1 106 ? -1.012 -1.542 -19.644 1.00 97.88 106 ASN A O 1
ATOM 823 N N . ASP A 1 107 ? 0.675 -1.574 -21.122 1.00 98.62 107 ASP A N 1
ATOM 824 C CA . ASP A 1 107 ? 0.789 -3.034 -21.177 1.00 98.62 107 ASP A CA 1
ATOM 825 C C . ASP A 1 107 ? 1.241 -3.625 -19.837 1.00 98.62 107 ASP A C 1
ATOM 827 O O . ASP A 1 107 ? 0.685 -4.622 -19.384 1.00 98.62 107 ASP A O 1
ATOM 831 N N . CYS A 1 108 ? 2.201 -2.988 -19.163 1.00 98.50 108 CYS A N 1
ATOM 832 C CA . CYS A 1 108 ? 2.691 -3.444 -17.860 1.00 98.50 108 CYS A CA 1
ATOM 833 C C . CYS A 1 108 ? 1.638 -3.274 -16.752 1.00 98.50 108 CYS A C 1
ATOM 835 O O . CYS A 1 108 ? 1.441 -4.190 -15.954 1.00 98.50 108 CYS A O 1
ATOM 837 N N . ILE A 1 109 ? 0.925 -2.141 -16.742 1.00 98.19 109 ILE A N 1
ATOM 838 C CA . ILE A 1 109 ? -0.227 -1.893 -15.857 1.00 98.19 109 ILE A CA 1
ATOM 839 C C . ILE A 1 109 ? -1.273 -2.989 -16.057 1.00 98.19 109 ILE A C 1
ATOM 841 O O . ILE A 1 109 ? -1.676 -3.653 -15.101 1.00 98.19 109 ILE A O 1
ATOM 845 N N . ARG A 1 110 ? -1.659 -3.222 -17.318 1.00 98.38 110 ARG A N 1
ATOM 846 C CA . ARG A 1 110 ? -2.651 -4.231 -17.680 1.00 98.38 110 ARG A CA 1
ATOM 847 C C . ARG A 1 110 ? -2.215 -5.633 -17.266 1.00 98.38 110 ARG A C 1
ATOM 849 O O . ARG A 1 110 ? -3.032 -6.389 -16.750 1.00 98.38 110 ARG A O 1
ATOM 856 N N . ALA A 1 111 ? -0.946 -5.981 -17.462 1.00 98.75 111 ALA A N 1
ATOM 857 C CA . ALA A 1 111 ? -0.410 -7.275 -17.062 1.00 98.75 111 ALA A CA 1
ATOM 858 C C . ALA A 1 111 ? -0.473 -7.477 -15.538 1.00 98.75 111 ALA A C 1
ATOM 860 O O . ALA A 1 111 ? -0.878 -8.547 -15.092 1.00 98.75 111 ALA A O 1
ATOM 861 N N . ILE A 1 112 ? -0.139 -6.463 -14.731 1.00 98.69 112 ILE A N 1
ATOM 862 C CA . ILE A 1 112 ? -0.220 -6.540 -13.260 1.00 98.69 112 ILE A CA 1
ATOM 863 C C . ILE A 1 112 ? -1.670 -6.682 -12.790 1.00 98.69 112 ILE A C 1
ATOM 865 O O . ILE A 1 112 ? -1.966 -7.560 -11.979 1.00 98.69 112 ILE A O 1
ATOM 869 N N . GLN A 1 113 ? -2.581 -5.880 -13.341 1.00 97.25 113 GLN A N 1
ATOM 870 C CA . GLN A 1 113 ? -4.018 -6.002 -13.089 1.00 97.25 113 GLN A CA 1
ATOM 871 C C . GLN A 1 113 ? -4.538 -7.398 -13.449 1.00 97.25 113 GLN A C 1
ATOM 873 O O . GLN A 1 113 ? -5.270 -8.022 -12.684 1.00 97.25 113 GLN A O 1
ATOM 878 N N . PHE A 1 114 ? -4.107 -7.937 -14.591 1.00 98.56 114 PHE A N 1
ATOM 879 C CA . PHE A 1 114 ? -4.482 -9.278 -15.020 1.00 98.56 114 PHE A CA 1
ATOM 880 C C . PHE A 1 114 ? -3.957 -10.352 -14.064 1.00 98.56 114 PHE A C 1
ATOM 882 O O . PHE A 1 114 ? -4.729 -11.214 -13.651 1.00 98.56 114 PHE A O 1
ATOM 889 N N . VAL A 1 115 ? -2.688 -10.277 -13.647 1.00 98.12 115 VAL A N 1
ATOM 890 C CA . VAL A 1 115 ? -2.115 -11.180 -12.633 1.00 98.12 115 VAL A CA 1
ATOM 891 C C . VAL A 1 115 ? -2.934 -11.138 -11.344 1.00 98.12 115 VAL A C 1
ATOM 893 O O . VAL A 1 115 ? -3.256 -12.192 -10.798 1.00 98.12 115 VAL A O 1
ATOM 896 N N . ARG A 1 116 ? -3.323 -9.943 -10.886 1.00 94.25 116 ARG A N 1
ATOM 897 C CA . ARG A 1 116 ? -4.149 -9.768 -9.687 1.00 94.25 116 ARG A CA 1
ATOM 898 C C . ARG A 1 116 ? -5.546 -10.376 -9.847 1.00 94.25 116 ARG A C 1
ATOM 900 O O . ARG A 1 116 ? -5.962 -11.139 -8.985 1.00 94.25 116 ARG A O 1
ATOM 907 N N . SER A 1 117 ? -6.198 -10.179 -10.995 1.00 90.88 117 SER A N 1
ATOM 908 C CA . SER A 1 117 ? -7.493 -10.814 -11.311 1.00 90.88 117 SER A CA 1
ATOM 909 C C . SER A 1 117 ? -7.433 -12.350 -11.359 1.00 90.88 117 SER A C 1
ATOM 911 O O . SER A 1 117 ? -8.455 -13.032 -11.283 1.00 90.88 117 SER A O 1
ATOM 913 N N . LYS A 1 118 ? -6.227 -12.908 -11.519 1.00 96.06 118 LYS A N 1
ATOM 914 C CA . LYS A 1 118 ? -5.945 -14.346 -11.560 1.00 96.06 118 LYS A CA 1
ATOM 915 C C . LYS A 1 118 ? -5.401 -14.893 -10.247 1.00 96.06 118 LYS A C 1
ATOM 917 O O . LYS A 1 118 ? -5.041 -16.067 -10.201 1.00 96.06 118 LYS A O 1
ATOM 922 N N . ALA A 1 119 ? -5.361 -14.084 -9.189 1.00 85.12 119 ALA A N 1
ATOM 923 C CA . ALA A 1 119 ? -4.710 -14.439 -7.938 1.00 85.12 119 ALA A CA 1
ATOM 924 C C . ALA A 1 119 ? -5.235 -15.754 -7.342 1.00 85.12 119 ALA A C 1
ATOM 926 O O . ALA A 1 119 ? -4.446 -16.666 -7.094 1.00 85.12 119 ALA A O 1
ATOM 927 N N . ASP A 1 120 ? -6.556 -15.907 -7.241 1.00 80.19 120 ASP A N 1
ATOM 928 C CA . ASP A 1 120 ? -7.180 -17.138 -6.741 1.00 80.19 120 ASP A CA 1
ATOM 929 C C . ASP A 1 120 ? -6.867 -18.354 -7.626 1.00 80.19 120 ASP A C 1
ATOM 931 O O . ASP A 1 120 ? -6.522 -19.427 -7.130 1.00 80.19 120 ASP A O 1
ATOM 935 N N . GLU A 1 121 ? -6.953 -18.190 -8.951 1.00 92.12 121 GLU A N 1
ATOM 936 C CA . GLU A 1 121 ? -6.714 -19.265 -9.924 1.00 92.12 121 GLU A CA 1
ATOM 937 C C . GLU A 1 121 ? -5.254 -19.731 -9.899 1.00 92.12 121 GLU A C 1
ATOM 939 O O . GLU A 1 121 ? -4.964 -20.921 -10.038 1.00 92.12 121 GLU A O 1
ATOM 944 N N . TRP A 1 122 ? -4.322 -18.794 -9.730 1.00 94.62 122 TRP A N 1
ATOM 945 C CA . TRP A 1 122 ? -2.890 -19.063 -9.787 1.00 94.62 122 TRP A CA 1
ATOM 946 C C . TRP A 1 122 ? -2.244 -19.260 -8.418 1.00 94.62 122 TRP A C 1
ATOM 948 O O . TRP A 1 122 ? -1.026 -19.444 -8.357 1.00 94.62 122 TRP A O 1
ATOM 958 N N . ASN A 1 123 ? -3.053 -19.278 -7.352 1.00 87.50 123 ASN A N 1
ATOM 959 C CA . ASN A 1 123 ? -2.622 -19.380 -5.960 1.00 87.50 123 ASN A CA 1
ATOM 960 C C . ASN A 1 123 ? -1.587 -18.298 -5.588 1.00 87.50 123 ASN A C 1
ATOM 962 O O . ASN A 1 123 ? -0.567 -18.563 -4.946 1.00 87.50 123 ASN A O 1
ATOM 966 N N . ILE A 1 124 ? -1.844 -17.071 -6.039 1.00 90.56 124 ILE A N 1
ATOM 967 C CA . ILE A 1 124 ? -1.062 -15.873 -5.739 1.00 90.56 124 ILE A CA 1
ATOM 968 C C . ILE A 1 124 ? -1.788 -15.079 -4.655 1.00 90.56 124 ILE A C 1
ATOM 970 O O . ILE A 1 124 ? -3.010 -14.990 -4.642 1.00 90.56 124 ILE A O 1
ATOM 974 N N . ASP A 1 125 ? -1.036 -14.478 -3.745 1.00 83.06 125 ASP A N 1
ATOM 975 C CA . ASP A 1 125 ? -1.551 -13.470 -2.831 1.00 83.06 125 ASP A CA 1
ATOM 976 C C . ASP A 1 125 ? -1.605 -12.105 -3.551 1.00 83.06 125 ASP A C 1
ATOM 978 O O . ASP A 1 125 ? -0.544 -11.552 -3.872 1.00 83.06 125 ASP A O 1
ATOM 982 N N . PRO A 1 126 ? -2.802 -11.547 -3.828 1.00 82.06 126 PRO A N 1
ATOM 983 C CA . PRO A 1 126 ? -2.960 -10.343 -4.653 1.00 82.06 126 PRO A CA 1
ATOM 984 C C . PRO A 1 126 ? -2.363 -9.076 -4.018 1.00 82.06 126 PRO A C 1
ATOM 986 O O . PRO A 1 126 ? -2.190 -8.059 -4.702 1.00 82.06 126 PRO A O 1
ATOM 989 N N . LEU A 1 127 ? -2.034 -9.138 -2.724 1.00 79.19 127 LEU A N 1
ATOM 990 C CA . LEU A 1 127 ? -1.443 -8.050 -1.946 1.00 79.19 127 LEU A CA 1
ATOM 991 C C . LEU A 1 127 ? 0.087 -8.078 -1.950 1.00 79.19 127 LEU A C 1
ATOM 993 O O . LEU A 1 127 ? 0.726 -7.124 -1.512 1.00 79.19 127 LEU A O 1
ATOM 997 N N . ARG A 1 128 ? 0.691 -9.173 -2.426 1.00 87.06 128 ARG A N 1
ATOM 998 C CA . ARG A 1 128 ? 2.141 -9.400 -2.379 1.00 87.06 128 ARG A CA 1
ATOM 999 C C . ARG A 1 128 ? 2.681 -9.625 -3.783 1.00 87.06 128 ARG A C 1
ATOM 1001 O O . ARG A 1 128 ? 3.155 -10.710 -4.119 1.00 87.06 128 ARG A O 1
ATOM 1008 N N . ILE A 1 129 ? 2.601 -8.577 -4.600 1.00 95.81 129 ILE A N 1
ATOM 1009 C CA . ILE A 1 129 ? 3.084 -8.559 -5.984 1.00 95.81 129 ILE A CA 1
ATOM 1010 C C . ILE A 1 129 ? 4.239 -7.565 -6.080 1.00 95.81 129 ILE A C 1
ATOM 1012 O O . ILE A 1 129 ? 4.025 -6.360 -5.998 1.00 95.81 129 ILE A O 1
ATOM 1016 N N . GLY A 1 130 ? 5.461 -8.063 -6.260 1.00 97.75 130 GLY A N 1
ATOM 1017 C CA . GLY A 1 130 ? 6.621 -7.234 -6.589 1.00 97.75 130 GLY A CA 1
ATOM 1018 C C . GLY A 1 130 ? 6.839 -7.143 -8.097 1.00 97.75 130 GLY A C 1
ATOM 1019 O O . GLY A 1 130 ? 6.396 -8.015 -8.845 1.00 97.75 130 GLY A O 1
ATOM 1020 N N . VAL A 1 131 ? 7.565 -6.121 -8.548 1.00 98.69 131 VAL A N 1
ATOM 1021 C CA . VAL A 1 131 ? 7.930 -5.950 -9.963 1.00 98.69 131 VAL A CA 1
ATOM 1022 C C . VAL A 1 131 ? 9.434 -5.760 -10.137 1.00 98.69 131 VAL A C 1
ATOM 1024 O O . VAL A 1 131 ? 10.109 -5.170 -9.294 1.00 98.69 131 VAL A O 1
ATOM 1027 N N . THR A 1 132 ? 9.998 -6.282 -11.223 1.00 98.44 132 THR A N 1
ATOM 1028 C CA . THR A 1 132 ? 11.416 -6.095 -11.525 1.00 98.44 132 THR A CA 1
ATOM 1029 C C . THR A 1 132 ? 11.738 -6.152 -13.007 1.00 98.44 132 THR A C 1
ATOM 1031 O O . THR A 1 132 ? 11.092 -6.852 -13.784 1.00 98.44 132 THR A O 1
ATOM 1034 N N . GLY A 1 133 ? 12.800 -5.457 -13.400 1.00 97.38 133 GLY A N 1
ATOM 1035 C CA . GLY A 1 133 ? 13.283 -5.463 -14.768 1.00 97.38 133 GLY A CA 1
ATOM 1036 C C . GLY A 1 133 ? 14.639 -4.791 -14.910 1.00 97.38 133 GLY A C 1
ATOM 1037 O O . GLY A 1 133 ? 15.110 -4.093 -14.012 1.00 97.38 133 GLY A O 1
ATOM 1038 N N . GLY A 1 134 ? 15.274 -5.015 -16.060 1.00 95.44 134 GLY A N 1
ATOM 1039 C CA . GLY A 1 134 ? 16.557 -4.400 -16.399 1.00 95.44 134 GLY A CA 1
ATOM 1040 C C . GLY A 1 134 ? 16.454 -3.435 -17.573 1.00 95.44 134 GLY A C 1
ATOM 1041 O O . GLY A 1 134 ? 15.704 -3.696 -18.516 1.00 95.44 134 GLY A O 1
ATOM 1042 N N . SER A 1 135 ? 17.230 -2.350 -17.560 1.00 96.06 135 SER A N 1
ATOM 1043 C CA . SER A 1 135 ? 17.264 -1.343 -18.624 1.00 96.06 135 SER A CA 1
ATOM 1044 C C . SER A 1 135 ? 15.853 -0.795 -18.894 1.00 96.06 135 SER A C 1
ATOM 1046 O O . SER A 1 135 ? 15.181 -0.347 -17.968 1.00 96.06 135 SER A O 1
ATOM 1048 N N . ALA A 1 136 ? 15.345 -0.897 -20.124 1.00 97.88 136 ALA A N 1
ATOM 1049 C CA . ALA A 1 136 ? 13.951 -0.582 -20.461 1.00 97.88 136 ALA A CA 1
ATOM 1050 C C . ALA A 1 136 ? 12.914 -1.248 -19.532 1.00 97.88 136 ALA A C 1
ATOM 1052 O O . ALA A 1 136 ? 11.935 -0.614 -19.163 1.00 97.88 136 ALA A O 1
ATOM 1053 N N . GLY A 1 137 ? 13.135 -2.492 -19.101 1.00 98.19 137 GLY A N 1
ATOM 1054 C CA . GLY A 1 137 ? 12.237 -3.165 -18.162 1.00 98.19 137 GLY A CA 1
ATOM 1055 C C . GLY A 1 137 ? 12.328 -2.608 -16.741 1.00 98.19 137 GLY A C 1
ATOM 1056 O O . GLY A 1 137 ? 11.332 -2.600 -16.024 1.00 98.19 137 GLY A O 1
ATOM 1057 N N . GLY A 1 138 ? 13.498 -2.097 -16.344 1.00 98.25 138 GLY A N 1
ATOM 1058 C CA . GLY A 1 138 ? 13.682 -1.380 -15.079 1.00 98.25 138 GLY A CA 1
ATOM 1059 C C . GLY A 1 138 ? 12.954 -0.037 -15.092 1.00 98.25 138 GLY A C 1
ATOM 1060 O O . GLY A 1 138 ? 12.255 0.287 -14.139 1.00 98.25 138 GLY A O 1
ATOM 1061 N N . HIS A 1 139 ? 13.017 0.688 -16.216 1.00 98.69 139 HIS A N 1
ATOM 1062 C CA . HIS A 1 139 ? 12.195 1.882 -16.458 1.00 98.69 139 HIS A CA 1
ATOM 1063 C C . HIS A 1 139 ? 10.697 1.586 -16.316 1.00 98.69 139 HIS A C 1
ATOM 1065 O O . HIS A 1 139 ? 10.027 2.260 -15.542 1.00 98.69 139 HIS A O 1
ATOM 1071 N N . LEU A 1 140 ? 10.182 0.560 -17.000 1.00 98.75 140 LEU A N 1
ATOM 1072 C CA . LEU A 1 140 ? 8.760 0.199 -16.935 1.00 98.75 140 LEU A CA 1
ATOM 1073 C C . LEU A 1 140 ? 8.339 -0.266 -15.532 1.00 98.75 140 LEU A C 1
ATOM 1075 O O . LEU A 1 140 ? 7.259 0.092 -15.071 1.00 98.75 140 LEU A O 1
ATOM 1079 N N . SER A 1 141 ? 9.205 -1.011 -14.836 1.00 98.75 141 SER A N 1
ATOM 1080 C CA . SER A 1 141 ? 8.974 -1.438 -13.448 1.00 98.75 141 SER A CA 1
ATOM 1081 C C . SER A 1 141 ? 8.843 -0.241 -12.508 1.00 98.75 141 SER A C 1
ATOM 1083 O O . SER A 1 141 ? 7.906 -0.184 -11.718 1.00 98.75 141 SER A O 1
ATOM 1085 N N . LEU A 1 142 ? 9.755 0.731 -12.619 1.00 98.75 142 LEU A N 1
ATOM 1086 C CA . LEU A 1 142 ? 9.708 1.962 -11.830 1.00 98.75 142 LEU A CA 1
ATOM 1087 C C . LEU A 1 142 ? 8.513 2.831 -12.205 1.00 98.75 142 LEU A C 1
ATOM 1089 O O . LEU A 1 142 ? 7.884 3.394 -11.322 1.00 98.75 142 LEU A O 1
ATOM 1093 N N . TRP A 1 143 ? 8.170 2.925 -13.490 1.00 98.44 143 TRP A N 1
ATOM 1094 C CA . TRP A 1 143 ? 7.014 3.710 -13.909 1.00 98.44 143 TRP A CA 1
ATOM 1095 C C . TRP A 1 143 ? 5.740 3.185 -13.249 1.00 98.44 143 TRP A C 1
ATOM 1097 O O . TRP A 1 143 ? 4.993 3.973 -12.694 1.00 98.44 143 TRP A O 1
ATOM 1107 N N . VAL A 1 144 ? 5.511 1.867 -13.241 1.00 97.25 144 VAL A N 1
ATOM 1108 C CA . VAL A 1 144 ? 4.330 1.304 -12.567 1.00 97.25 144 VAL A CA 1
ATOM 1109 C C . VAL A 1 144 ? 4.404 1.469 -11.049 1.00 97.25 144 VAL A C 1
ATOM 1111 O O . VAL A 1 144 ? 3.393 1.767 -10.424 1.00 97.25 144 VAL A O 1
ATOM 1114 N N . ALA A 1 145 ? 5.582 1.279 -10.452 1.00 96.50 145 ALA A N 1
ATOM 1115 C CA . ALA A 1 145 ? 5.740 1.355 -9.004 1.00 96.50 145 ALA A CA 1
ATOM 1116 C C . ALA A 1 145 ? 5.499 2.760 -8.437 1.00 96.50 145 ALA A C 1
ATOM 1118 O O . ALA A 1 145 ? 4.945 2.876 -7.352 1.00 96.50 145 ALA A O 1
ATOM 1119 N N . LEU A 1 146 ? 5.909 3.803 -9.162 1.00 95.75 146 LEU A N 1
ATOM 1120 C CA . LEU A 1 146 ? 5.887 5.189 -8.685 1.00 95.75 146 LEU A CA 1
ATOM 1121 C C . LEU A 1 146 ? 4.680 5.990 -9.193 1.00 95.75 146 LEU A C 1
ATOM 1123 O O . LEU A 1 146 ? 4.652 7.206 -9.047 1.00 95.75 146 LEU A O 1
ATOM 1127 N N . HIS A 1 147 ? 3.721 5.351 -9.865 1.00 90.12 147 HIS A N 1
ATOM 1128 C CA . HIS A 1 147 ? 2.547 6.028 -10.415 1.00 90.12 147 HIS A CA 1
ATOM 1129 C C . HIS A 1 147 ? 1.297 5.726 -9.580 1.00 90.12 147 HIS A C 1
ATOM 1131 O O . HIS A 1 147 ? 1.179 4.663 -8.967 1.00 90.12 147 HIS A O 1
ATOM 1137 N N . ASP A 1 148 ? 0.344 6.664 -9.588 1.00 83.25 148 ASP A N 1
ATOM 1138 C CA . ASP A 1 148 ? -0.972 6.498 -8.963 1.00 83.25 148 ASP A CA 1
ATOM 1139 C C . ASP A 1 148 ? -1.649 5.189 -9.405 1.00 83.25 148 ASP A C 1
ATOM 1141 O O . ASP A 1 148 ? -1.453 4.720 -10.531 1.00 83.25 148 ASP A O 1
ATOM 1145 N N . ASP A 1 149 ? -2.492 4.635 -8.528 1.00 84.81 149 ASP A N 1
ATOM 1146 C CA . ASP A 1 149 ? -3.283 3.446 -8.843 1.00 84.81 149 ASP A CA 1
ATOM 1147 C C . ASP A 1 149 ? -4.200 3.694 -10.049 1.00 84.81 149 ASP A C 1
ATOM 1149 O O . ASP A 1 149 ? -4.979 4.650 -10.077 1.00 84.81 149 ASP A O 1
ATOM 1153 N N . MET A 1 150 ? -4.119 2.803 -11.034 1.00 86.12 150 MET A N 1
ATOM 1154 C CA . MET A 1 150 ? -4.857 2.875 -12.292 1.00 86.12 150 MET A CA 1
ATOM 1155 C C . MET A 1 150 ? -6.122 2.004 -12.291 1.00 86.12 150 MET A C 1
ATOM 1157 O O . MET A 1 150 ? -6.708 1.784 -13.354 1.00 86.12 150 MET A O 1
ATOM 1161 N N . ALA A 1 151 ? -6.554 1.510 -11.125 1.00 75.06 151 ALA A N 1
ATOM 1162 C CA . ALA A 1 151 ? -7.861 0.877 -10.966 1.00 75.06 151 ALA A CA 1
ATOM 1163 C C . ALA A 1 151 ? -8.999 1.822 -11.385 1.00 75.06 151 ALA A C 1
ATOM 1165 O O . ALA A 1 151 ? -9.190 2.900 -10.818 1.00 75.06 151 ALA A O 1
ATOM 1166 N N . ASP A 1 152 ? -9.818 1.379 -12.335 1.00 82.19 152 ASP A N 1
ATOM 1167 C CA . ASP A 1 152 ? -11.094 2.006 -12.664 1.00 82.19 152 ASP A CA 1
ATOM 1168 C C . ASP A 1 152 ? -12.229 1.150 -12.107 1.00 82.19 152 ASP A C 1
ATOM 1170 O O . ASP A 1 152 ? -12.759 0.278 -12.793 1.00 82.19 152 ASP A O 1
ATOM 1174 N N . LEU A 1 153 ? -12.626 1.423 -10.860 1.00 69.88 153 LEU A N 1
ATOM 1175 C CA . LEU A 1 153 ? -13.678 0.687 -10.141 1.00 69.88 153 LEU A CA 1
ATOM 1176 C C . LEU A 1 153 ? -15.034 0.678 -10.868 1.00 69.88 153 LEU A C 1
ATOM 1178 O O . LEU A 1 153 ? -15.888 -0.159 -10.577 1.00 69.88 153 LEU A O 1
ATOM 1182 N N . LYS A 1 154 ? -15.249 1.606 -11.810 1.00 75.50 154 LYS A N 1
ATOM 1183 C CA . LYS A 1 154 ? -16.486 1.719 -12.594 1.00 75.50 154 LYS A CA 1
ATOM 1184 C C . LYS A 1 154 ? -16.394 1.031 -13.954 1.00 75.50 154 LYS A C 1
ATOM 1186 O O . LYS A 1 154 ? -17.370 1.073 -14.702 1.00 75.50 154 LYS A O 1
ATOM 1191 N N . SER A 1 155 ? -15.251 0.438 -14.288 1.00 84.00 155 SER A N 1
ATOM 1192 C CA . SER A 1 155 ? -15.068 -0.259 -15.552 1.00 84.00 155 SER A CA 1
ATOM 1193 C C . SER A 1 155 ? -15.936 -1.516 -15.621 1.00 84.00 155 SER A C 1
ATOM 1195 O O . SER A 1 155 ? -16.043 -2.280 -14.662 1.00 84.00 155 SER A O 1
ATOM 1197 N N . GLU A 1 156 ? -16.523 -1.757 -16.793 1.00 89.94 156 GLU A N 1
ATOM 1198 C CA . GLU A 1 156 ? -17.189 -3.025 -17.121 1.00 89.94 156 GLU A CA 1
ATOM 1199 C C . GLU A 1 156 ? -16.173 -4.166 -17.316 1.00 89.94 156 GLU A C 1
ATOM 1201 O O . GLU A 1 156 ? -16.538 -5.341 -17.279 1.00 89.94 156 GLU A O 1
ATOM 1206 N N . ASP A 1 157 ? -14.896 -3.833 -17.534 1.00 90.62 157 ASP A N 1
ATOM 1207 C CA . ASP A 1 157 ? -13.814 -4.808 -17.593 1.00 90.62 157 ASP A CA 1
ATOM 1208 C C . ASP A 1 157 ? -13.331 -5.138 -16.172 1.00 90.62 157 ASP A C 1
ATOM 1210 O O . ASP A 1 157 ? -12.730 -4.276 -15.519 1.00 90.62 157 ASP A O 1
ATOM 1214 N N . PRO A 1 158 ? -13.541 -6.377 -15.683 1.00 82.06 158 PRO A N 1
ATOM 1215 C CA . PRO A 1 158 ? -13.150 -6.754 -14.334 1.00 82.06 158 PRO A CA 1
ATOM 1216 C C . PRO A 1 158 ? -11.652 -6.606 -14.084 1.00 82.06 158 PRO A C 1
ATOM 1218 O O . PRO A 1 158 ? -11.280 -6.264 -12.970 1.00 82.06 158 PRO A O 1
ATOM 1221 N N . VAL A 1 159 ? -10.807 -6.794 -15.100 1.00 90.56 159 VAL A N 1
ATOM 1222 C CA . VAL A 1 159 ? -9.357 -6.652 -14.946 1.00 90.56 159 VAL A CA 1
ATOM 1223 C C . VAL A 1 159 ? -8.986 -5.186 -14.731 1.00 90.56 159 VAL A C 1
ATOM 1225 O O . VAL A 1 159 ? -8.147 -4.886 -13.896 1.00 90.56 159 VAL A O 1
ATOM 1228 N N . SER A 1 160 ? -9.648 -4.245 -15.409 1.00 87.25 160 SER A N 1
ATOM 1229 C CA . SER A 1 160 ? -9.395 -2.811 -15.204 1.00 87.25 160 SER A CA 1
ATOM 1230 C C . SER A 1 160 ? -9.821 -2.300 -13.828 1.00 87.25 160 SER A C 1
ATOM 1232 O O . SER A 1 160 ? -9.381 -1.222 -13.435 1.00 87.25 160 SER A O 1
ATOM 1234 N N . ARG A 1 161 ? -10.672 -3.039 -13.104 1.00 82.06 161 ARG A N 1
ATOM 1235 C CA . ARG A 1 161 ? -11.051 -2.706 -11.723 1.00 82.06 161 ARG A CA 1
ATOM 1236 C C . ARG A 1 161 ? -9.974 -3.085 -10.711 1.00 82.06 161 ARG A C 1
ATOM 1238 O O . ARG A 1 161 ? -9.982 -2.545 -9.610 1.00 82.06 161 ARG A O 1
ATOM 1245 N N . GLU A 1 162 ? -9.069 -3.992 -11.070 1.00 83.56 162 GLU A N 1
ATOM 1246 C CA . GLU A 1 162 ? -7.972 -4.391 -10.197 1.00 83.56 162 GLU A CA 1
ATOM 1247 C C . GLU A 1 162 ? -6.984 -3.242 -10.003 1.00 83.56 162 GLU A C 1
ATOM 1249 O O . GLU A 1 162 ? -6.719 -2.461 -10.921 1.00 83.56 162 GLU A O 1
ATOM 1254 N N . SER A 1 163 ? -6.390 -3.169 -8.812 1.00 83.31 163 SER A N 1
ATOM 1255 C CA . SER A 1 163 ? -5.286 -2.241 -8.549 1.00 83.31 163 SER A CA 1
ATOM 1256 C C . SER A 1 163 ? -4.136 -2.483 -9.528 1.00 83.31 163 SER A C 1
ATOM 1258 O O . SER A 1 163 ? -3.899 -3.616 -9.951 1.00 83.31 163 SER A O 1
ATOM 1260 N N . SER A 1 164 ? -3.392 -1.439 -9.880 1.00 88.00 164 SER A N 1
ATOM 1261 C CA . SER A 1 164 ? -2.099 -1.546 -10.567 1.00 88.00 164 SER A CA 1
ATOM 1262 C C . SER A 1 164 ? -0.911 -1.431 -9.613 1.00 88.00 164 SER A C 1
ATOM 1264 O O . SER A 1 164 ? 0.229 -1.583 -10.050 1.00 88.00 164 SER A O 1
ATOM 1266 N N . ARG A 1 165 ? -1.154 -1.175 -8.321 1.00 89.62 165 ARG A N 1
ATOM 1267 C CA . ARG A 1 165 ? -0.092 -1.000 -7.324 1.00 89.62 165 ARG A CA 1
ATOM 1268 C C . ARG A 1 165 ? 0.681 -2.296 -7.095 1.00 89.62 165 ARG A C 1
ATOM 1270 O O . ARG A 1 165 ? 0.162 -3.400 -7.273 1.00 89.62 165 ARG A O 1
ATOM 1277 N N . VAL A 1 166 ? 1.933 -2.153 -6.680 1.00 93.56 166 VAL A N 1
ATOM 1278 C CA . VAL A 1 166 ? 2.860 -3.249 -6.366 1.00 93.56 166 VAL A CA 1
ATOM 1279 C C . VAL A 1 166 ? 3.422 -3.048 -4.964 1.00 93.56 166 VAL A C 1
ATOM 1281 O O . VAL A 1 166 ? 3.465 -1.928 -4.470 1.00 93.56 166 VAL A O 1
ATOM 1284 N N . SER A 1 167 ? 3.844 -4.127 -4.313 1.00 88.00 167 SER A N 1
ATOM 1285 C CA . SER A 1 167 ? 4.318 -4.096 -2.924 1.00 88.00 167 SER A CA 1
ATOM 1286 C C . SER A 1 167 ? 5.787 -3.683 -2.809 1.00 88.00 167 SER A C 1
ATOM 1288 O O . SER A 1 167 ? 6.207 -3.209 -1.760 1.00 88.00 167 SER A O 1
ATOM 1290 N N . CYS A 1 168 ? 6.582 -3.894 -3.863 1.00 95.12 168 CYS A N 1
ATOM 1291 C CA . CYS A 1 168 ? 7.963 -3.421 -3.978 1.00 95.12 168 CYS A CA 1
ATOM 1292 C C . CYS A 1 168 ? 8.450 -3.467 -5.434 1.00 95.12 168 CYS A C 1
ATOM 1294 O O . CYS A 1 168 ? 7.888 -4.190 -6.268 1.00 95.12 168 CYS A O 1
ATOM 1296 N N . ALA A 1 169 ? 9.522 -2.733 -5.732 1.00 98.44 169 ALA A N 1
ATOM 1297 C CA . ALA A 1 169 ? 10.154 -2.735 -7.048 1.00 98.44 169 ALA A CA 1
ATOM 1298 C C . ALA A 1 169 ? 11.674 -2.918 -6.971 1.00 98.44 169 ALA A C 1
ATOM 1300 O O . ALA A 1 169 ? 12.334 -2.364 -6.097 1.00 98.44 169 ALA A O 1
ATOM 1301 N N . VAL A 1 170 ? 12.243 -3.663 -7.922 1.00 98.31 170 VAL A N 1
ATOM 1302 C CA . VAL A 1 170 ? 13.700 -3.756 -8.116 1.00 98.31 170 VAL A CA 1
ATOM 1303 C C . VAL A 1 170 ? 14.050 -3.369 -9.548 1.00 98.31 170 VAL A C 1
ATOM 1305 O O . VAL A 1 170 ? 13.663 -4.064 -10.492 1.00 98.31 170 VAL A O 1
ATOM 1308 N N . SER A 1 171 ? 14.813 -2.293 -9.718 1.00 98.12 171 SER A N 1
ATOM 1309 C CA . SER A 1 171 ? 15.233 -1.789 -11.028 1.00 98.12 171 SER A CA 1
ATOM 1310 C C . SER A 1 171 ? 16.724 -1.993 -11.245 1.00 98.12 171 SER A C 1
ATOM 1312 O O . SER A 1 171 ? 17.5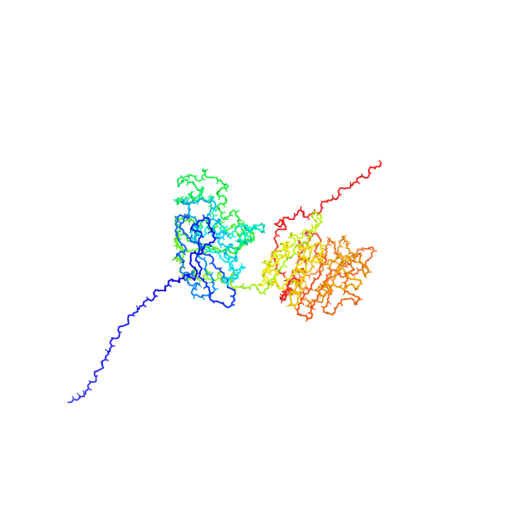35 -1.553 -10.437 1.00 98.12 171 SER A O 1
ATOM 1314 N N . PHE A 1 172 ? 17.093 -2.629 -12.357 1.00 97.56 172 PHE A N 1
ATOM 1315 C CA . PHE A 1 172 ? 18.488 -2.796 -12.761 1.00 97.56 172 PHE A CA 1
ATOM 1316 C C . PHE A 1 172 ? 18.818 -1.857 -13.923 1.00 97.56 172 PHE A C 1
ATOM 1318 O O . PHE A 1 172 ? 18.306 -2.052 -15.025 1.00 97.56 172 PHE A O 1
ATOM 1325 N N . ALA A 1 173 ? 19.690 -0.872 -13.717 1.00 96.62 173 ALA A N 1
ATOM 1326 C CA . ALA A 1 173 ? 20.143 0.067 -14.747 1.00 96.62 173 ALA A CA 1
ATOM 1327 C C . ALA A 1 173 ? 19.000 0.734 -15.551 1.00 96.62 173 ALA A C 1
ATOM 1329 O O . ALA A 1 173 ? 19.080 0.895 -16.773 1.00 96.62 173 ALA A O 1
ATOM 1330 N N . GLY A 1 174 ? 17.883 1.041 -14.883 1.00 97.19 174 GLY A N 1
ATOM 1331 C CA . GLY A 1 174 ? 16.679 1.587 -15.506 1.00 97.19 174 GLY A CA 1
ATOM 1332 C C . GLY A 1 174 ? 16.763 3.103 -15.725 1.00 97.19 174 GLY A C 1
ATOM 1333 O O . GLY A 1 174 ? 17.101 3.819 -14.789 1.00 97.19 174 GLY A O 1
ATOM 1334 N N . PRO A 1 175 ? 16.421 3.626 -16.916 1.00 97.12 175 PRO A N 1
ATOM 1335 C CA . PRO A 1 175 ? 16.236 5.064 -17.112 1.00 97.12 175 PRO A CA 1
ATOM 1336 C C . PRO A 1 175 ? 15.080 5.619 -16.264 1.00 97.12 175 PRO A C 1
ATOM 1338 O O . PRO A 1 175 ? 13.985 5.060 -16.270 1.00 97.12 175 PRO A O 1
ATOM 1341 N N . THR A 1 176 ? 15.302 6.737 -15.575 1.00 97.69 176 THR A N 1
ATOM 1342 C CA . THR A 1 176 ? 14.353 7.319 -14.598 1.00 97.69 176 THR A CA 1
ATOM 1343 C C . THR A 1 176 ? 13.896 8.743 -14.925 1.00 97.69 176 THR A C 1
ATOM 1345 O O . THR A 1 176 ? 12.855 9.174 -14.433 1.00 97.69 176 THR A O 1
ATOM 1348 N N . ASP A 1 177 ? 14.660 9.468 -15.748 1.00 97.00 177 ASP A N 1
ATOM 1349 C CA . ASP A 1 177 ? 14.499 10.909 -15.955 1.00 97.00 177 ASP A CA 1
ATOM 1350 C C . ASP A 1 177 ? 14.931 11.345 -17.363 1.00 97.00 177 ASP A C 1
ATOM 1352 O O . ASP A 1 177 ? 16.115 11.469 -17.676 1.00 97.00 177 ASP A O 1
ATOM 1356 N N . TRP A 1 178 ? 13.963 11.615 -18.234 1.00 96.12 178 TRP A N 1
ATOM 1357 C CA . TRP A 1 178 ? 14.211 12.168 -19.565 1.00 96.12 178 TRP A CA 1
ATOM 1358 C C . TRP A 1 178 ? 14.657 13.636 -19.520 1.00 96.12 178 TRP A C 1
ATOM 1360 O O . TRP A 1 178 ? 15.177 14.134 -20.520 1.00 96.12 178 TRP A O 1
ATOM 1370 N N . GLY A 1 179 ? 14.519 14.332 -18.391 1.00 93.56 179 GLY A N 1
ATOM 1371 C CA . GLY A 1 179 ? 15.103 15.653 -18.166 1.00 93.56 179 GLY A CA 1
ATOM 1372 C C . GLY A 1 179 ? 16.631 15.649 -18.278 1.00 93.56 179 GLY A C 1
ATOM 1373 O O . GLY A 1 179 ? 17.207 16.602 -18.812 1.00 93.56 179 GLY A O 1
ATOM 1374 N N . LEU A 1 180 ? 17.284 14.539 -17.906 1.00 94.12 180 LEU A N 1
ATOM 1375 C CA . LEU A 1 180 ? 18.739 14.365 -18.025 1.00 94.12 180 LEU A CA 1
ATOM 1376 C C . LEU A 1 180 ? 19.239 14.389 -19.472 1.00 94.12 180 LEU A C 1
ATOM 1378 O O . LEU A 1 180 ? 20.394 14.727 -19.720 1.00 94.12 180 LEU A O 1
ATOM 1382 N N . LEU A 1 181 ? 18.367 14.155 -20.459 1.00 89.81 181 LEU A N 1
ATOM 1383 C CA . LEU A 1 181 ? 18.716 14.280 -21.877 1.00 89.81 181 LEU A CA 1
ATOM 1384 C C . LEU A 1 181 ? 19.206 15.685 -22.263 1.00 89.81 181 LEU A C 1
ATOM 1386 O O . LEU A 1 181 ? 19.847 15.838 -23.304 1.00 89.81 181 LEU A O 1
ATOM 1390 N N . ASN A 1 182 ? 18.868 16.702 -21.465 1.00 85.69 182 ASN A N 1
ATOM 1391 C CA . ASN A 1 182 ? 19.297 18.084 -21.6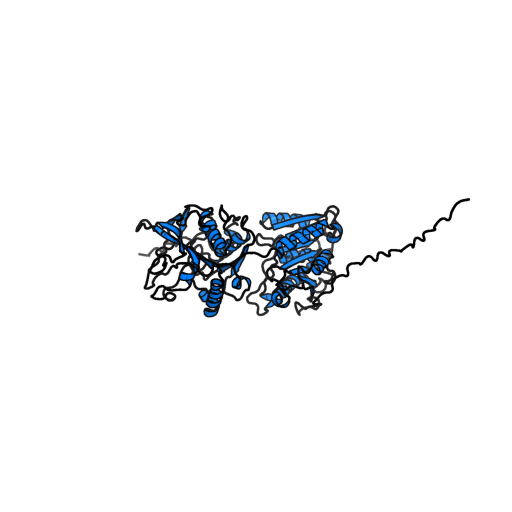64 1.00 85.69 182 ASN A CA 1
ATOM 1392 C C . ASN A 1 182 ? 20.682 18.379 -21.060 1.00 85.69 182 ASN A C 1
ATOM 1394 O O . ASN A 1 182 ? 21.315 19.361 -21.448 1.00 85.69 182 ASN A O 1
ATOM 1398 N N . THR A 1 183 ? 21.133 17.580 -20.092 1.00 85.06 183 THR A N 1
ATOM 1399 C CA . THR A 1 183 ? 22.306 17.872 -19.251 1.00 85.06 183 THR A CA 1
ATOM 1400 C C . THR A 1 183 ? 23.419 16.838 -19.390 1.00 85.06 183 THR A C 1
ATOM 1402 O O . THR A 1 183 ? 24.584 17.181 -19.191 1.00 85.06 183 THR A O 1
ATOM 1405 N N . ILE A 1 184 ? 23.083 15.610 -19.784 1.00 85.31 184 ILE A N 1
ATOM 1406 C CA . ILE A 1 184 ? 24.000 14.482 -19.946 1.00 85.31 184 ILE A CA 1
ATOM 1407 C C . ILE A 1 184 ? 23.926 13.980 -21.396 1.00 85.31 184 ILE A C 1
ATOM 1409 O O . ILE A 1 184 ? 22.884 14.024 -22.054 1.00 85.31 184 ILE A O 1
ATOM 1413 N N . GLU A 1 185 ? 25.055 13.527 -21.945 1.00 76.94 185 GLU A N 1
ATOM 1414 C CA . GLU A 1 185 ? 25.100 12.994 -23.308 1.00 76.94 185 GLU A CA 1
ATOM 1415 C C . GLU A 1 185 ? 24.524 11.568 -23.355 1.00 76.94 185 GLU A C 1
ATOM 1417 O O . GLU A 1 185 ? 25.198 10.602 -23.005 1.00 76.94 185 GLU A O 1
ATOM 1422 N N . HIS A 1 186 ? 23.302 11.413 -23.872 1.00 77.75 186 HIS A N 1
ATOM 1423 C CA . HIS A 1 186 ? 22.711 10.100 -24.151 1.00 77.75 186 HIS A CA 1
ATOM 1424 C C . HIS A 1 186 ? 22.828 9.752 -25.636 1.00 77.75 186 HIS A C 1
ATOM 1426 O O . HIS A 1 186 ? 22.204 10.382 -26.491 1.00 77.75 186 HIS A O 1
ATOM 1432 N N . LYS A 1 187 ? 23.604 8.710 -25.955 1.00 72.00 187 LYS A N 1
ATOM 1433 C CA . LYS A 1 187 ? 23.831 8.259 -27.345 1.00 72.00 187 LYS A CA 1
ATOM 1434 C C . LYS A 1 187 ? 22.837 7.205 -27.822 1.00 72.00 187 LYS A C 1
ATOM 1436 O O . LYS A 1 187 ? 22.814 6.881 -29.009 1.00 72.00 187 LYS A O 1
ATOM 1441 N N . HIS A 1 188 ? 22.039 6.634 -26.918 1.00 84.56 188 HIS A N 1
ATOM 1442 C CA . HIS A 1 188 ? 21.161 5.528 -27.271 1.00 84.56 188 HIS A CA 1
ATOM 1443 C C . HIS A 1 188 ? 19.866 6.035 -27.942 1.00 84.56 188 HIS A C 1
ATOM 1445 O O . HIS A 1 188 ? 19.090 6.757 -27.314 1.00 84.56 188 HIS A O 1
ATOM 1451 N N . PRO A 1 189 ? 19.566 5.624 -29.190 1.00 88.38 189 PRO A N 1
ATOM 1452 C CA . PRO A 1 189 ? 18.460 6.188 -29.971 1.00 88.38 189 PRO A CA 1
ATOM 1453 C C . PRO A 1 189 ? 17.073 5.888 -29.381 1.00 88.38 189 PRO A C 1
ATOM 1455 O O . PRO A 1 189 ? 16.121 6.628 -29.623 1.00 88.38 189 PRO A O 1
ATOM 1458 N N . ALA A 1 190 ? 16.959 4.832 -28.569 1.00 92.56 190 ALA A N 1
ATOM 1459 C CA . ALA A 1 190 ? 15.678 4.375 -28.035 1.00 92.56 190 ALA A CA 1
ATOM 1460 C C . ALA A 1 190 ? 14.969 5.397 -27.130 1.00 92.56 190 ALA A C 1
ATOM 1462 O O . ALA A 1 190 ? 13.747 5.386 -27.077 1.00 92.56 190 ALA A O 1
ATOM 1463 N N . TYR A 1 191 ? 15.696 6.319 -26.484 1.00 92.38 191 TYR A N 1
ATOM 1464 C CA . TYR A 1 191 ? 15.079 7.380 -25.675 1.00 92.38 191 TYR A CA 1
ATOM 1465 C C . TYR A 1 191 ? 14.165 8.293 -26.502 1.00 92.38 191 TYR A C 1
ATOM 1467 O O . TYR A 1 191 ? 13.150 8.763 -25.997 1.00 92.38 191 TYR A O 1
ATOM 1475 N N . ARG A 1 192 ? 14.542 8.561 -27.762 1.00 94.19 192 ARG A N 1
ATOM 1476 C CA . ARG A 1 192 ? 13.742 9.368 -28.697 1.00 94.19 192 ARG A CA 1
ATOM 1477 C C . ARG A 1 192 ? 12.622 8.533 -29.301 1.00 94.19 192 ARG A C 1
ATOM 1479 O O . ARG A 1 192 ? 11.472 8.956 -29.299 1.00 94.19 192 ARG A O 1
ATOM 1486 N N . GLN A 1 193 ? 12.958 7.324 -29.747 1.00 95.50 193 GLN A N 1
ATOM 1487 C CA . GLN A 1 193 ? 12.011 6.431 -30.415 1.00 95.50 193 GLN A CA 1
ATOM 1488 C C . GLN A 1 193 ? 10.853 6.005 -29.506 1.00 95.50 193 GLN A C 1
ATOM 1490 O O . GLN A 1 193 ? 9.739 5.858 -29.998 1.00 95.50 193 GLN A O 1
ATOM 1495 N N . LEU A 1 194 ? 11.086 5.862 -28.193 1.00 97.06 194 LEU A N 1
ATOM 1496 C CA . LEU A 1 194 ? 10.024 5.574 -27.224 1.00 97.06 194 LEU A CA 1
ATOM 1497 C C . LEU A 1 194 ? 8.899 6.613 -27.276 1.00 97.06 194 LEU A C 1
ATOM 1499 O O . LEU A 1 194 ? 7.734 6.251 -27.188 1.00 97.06 194 LEU A O 1
ATOM 1503 N N . LEU A 1 195 ? 9.247 7.881 -27.482 1.00 96.69 195 LEU A N 1
ATOM 1504 C CA . LEU A 1 195 ? 8.309 8.998 -27.582 1.00 96.69 195 LEU A CA 1
ATOM 1505 C C . LEU A 1 195 ? 7.930 9.326 -29.041 1.00 96.69 195 LEU A C 1
ATOM 1507 O O . LEU A 1 195 ? 7.305 10.342 -29.309 1.00 96.69 195 LEU A O 1
ATOM 1511 N N . GLY A 1 196 ? 8.320 8.488 -30.008 1.00 96.19 196 GLY A N 1
ATOM 1512 C CA . GLY A 1 196 ? 8.016 8.698 -31.428 1.00 96.19 196 GLY A CA 1
ATOM 1513 C C . GLY A 1 196 ? 8.879 9.742 -32.140 1.00 96.19 196 GLY A C 1
ATOM 1514 O O . GLY A 1 196 ? 8.580 10.103 -33.277 1.00 96.19 196 GLY A O 1
ATOM 1515 N N . TYR A 1 197 ? 9.964 10.204 -31.516 1.00 96.00 197 TYR A N 1
ATOM 1516 C CA . TYR A 1 197 ? 10.926 11.101 -32.150 1.00 96.00 197 TYR A CA 1
ATOM 1517 C C . TYR A 1 197 ? 11.983 10.338 -32.953 1.00 96.00 197 TYR A C 1
ATOM 1519 O O . TYR A 1 197 ? 12.359 9.203 -32.636 1.00 96.00 197 TYR A O 1
ATOM 1527 N N . GLU A 1 198 ? 12.533 11.008 -33.964 1.00 94.25 198 GLU A N 1
ATOM 1528 C CA . GLU A 1 198 ? 13.681 10.501 -34.709 1.00 94.25 198 GLU A CA 1
ATOM 1529 C C . GLU A 1 198 ? 14.909 10.368 -33.781 1.00 94.25 198 GLU A C 1
ATOM 1531 O O . GLU A 1 198 ? 15.155 11.241 -32.946 1.00 94.25 198 GLU A O 1
ATOM 1536 N N . PRO A 1 199 ? 15.743 9.320 -33.927 1.00 89.62 199 PRO A N 1
ATOM 1537 C CA . PRO A 1 199 ? 16.928 9.078 -33.094 1.00 89.62 199 PRO A CA 1
ATOM 1538 C C . PRO A 1 199 ? 17.866 10.270 -32.846 1.00 89.62 199 PRO A C 1
ATOM 1540 O O . PRO A 1 199 ? 18.549 10.308 -31.825 1.00 89.62 199 PRO A O 1
ATOM 1543 N N . GLY A 1 200 ? 17.932 11.213 -33.788 1.00 88.62 200 GLY A N 1
ATOM 1544 C CA . GLY A 1 200 ? 18.799 12.391 -33.729 1.00 88.62 200 GLY A CA 1
ATOM 1545 C C . GLY A 1 200 ? 18.121 13.667 -33.235 1.00 88.62 200 GLY A C 1
ATOM 1546 O O . GLY A 1 200 ? 18.785 14.701 -33.208 1.00 88.62 200 GLY A O 1
ATOM 1547 N N . THR A 1 201 ? 16.833 13.628 -32.877 1.00 92.81 201 THR A N 1
ATOM 1548 C CA . THR A 1 201 ? 16.117 14.810 -32.389 1.00 92.81 201 THR A CA 1
ATOM 1549 C C . THR A 1 201 ? 16.820 15.370 -31.141 1.00 92.81 201 THR A C 1
ATOM 1551 O O . THR A 1 201 ? 17.033 14.628 -30.169 1.00 92.81 201 THR A O 1
ATOM 1554 N N . PRO A 1 202 ? 17.217 16.660 -31.151 1.00 91.19 202 PRO A N 1
ATOM 1555 C CA . PRO A 1 202 ? 17.769 17.325 -29.977 1.00 91.19 202 PRO A CA 1
ATOM 1556 C C . PRO A 1 202 ? 16.791 17.284 -28.798 1.00 91.19 202 PRO A C 1
ATOM 1558 O O . PRO A 1 202 ? 15.598 17.510 -28.970 1.00 91.19 202 PRO A O 1
ATOM 1561 N N . ALA A 1 203 ? 17.290 17.056 -27.581 1.00 90.19 203 ALA A N 1
ATOM 1562 C CA . ALA A 1 203 ? 16.443 16.930 -26.386 1.00 90.19 203 ALA A CA 1
ATOM 1563 C C . ALA A 1 203 ? 15.593 18.184 -26.090 1.00 90.19 203 ALA A C 1
ATOM 1565 O O . ALA A 1 203 ? 14.493 18.078 -25.547 1.00 90.19 203 ALA A O 1
ATOM 1566 N N . LEU A 1 204 ? 16.092 19.357 -26.495 1.00 91.25 204 LEU A N 1
ATOM 1567 C CA . LEU A 1 204 ? 15.410 20.650 -26.377 1.00 91.25 204 LEU A CA 1
ATOM 1568 C C . LEU A 1 204 ? 14.235 20.819 -27.355 1.00 91.25 204 LEU A C 1
ATOM 1570 O O . LEU A 1 204 ? 13.447 21.745 -27.193 1.00 91.25 204 LEU A O 1
ATOM 1574 N N . GLU A 1 205 ? 14.135 19.972 -28.381 1.00 93.81 205 GLU A N 1
ATOM 1575 C CA . GLU A 1 205 ? 13.019 19.966 -29.338 1.00 93.81 205 GLU A CA 1
ATOM 1576 C C . GLU A 1 205 ? 11.911 18.977 -28.939 1.00 93.81 205 GLU A C 1
ATOM 1578 O O . GLU A 1 205 ? 10.856 18.952 -29.571 1.00 93.81 205 GLU A O 1
ATOM 1583 N N . MET A 1 206 ? 12.141 18.165 -27.902 1.00 94.88 206 MET A N 1
ATOM 1584 C CA . MET A 1 206 ? 11.156 17.227 -27.359 1.00 94.88 206 MET A CA 1
ATOM 1585 C C . MET A 1 206 ? 10.236 17.933 -26.359 1.00 94.88 206 MET A C 1
ATOM 1587 O O . MET A 1 206 ? 10.694 18.785 -25.594 1.00 94.88 206 MET A O 1
ATOM 1591 N N . ASP A 1 207 ? 8.958 17.555 -26.332 1.00 96.12 207 ASP A N 1
ATOM 1592 C CA . ASP A 1 207 ? 7.973 18.147 -25.428 1.00 96.12 207 ASP A CA 1
ATOM 1593 C C . ASP A 1 207 ? 8.309 17.845 -23.955 1.00 96.12 207 ASP A C 1
ATOM 1595 O O . ASP A 1 207 ? 8.608 16.711 -23.576 1.00 96.12 207 ASP A O 1
ATOM 1599 N N . GLU A 1 208 ? 8.290 18.875 -23.104 1.00 95.25 208 GLU A N 1
ATOM 1600 C CA . GLU A 1 208 ? 8.611 18.725 -21.676 1.00 95.25 208 GLU A CA 1
ATOM 1601 C C . GLU A 1 208 ? 7.531 17.941 -20.918 1.00 95.25 208 GLU A C 1
ATOM 1603 O O . GLU A 1 208 ? 7.847 17.238 -19.960 1.00 95.25 208 GLU A O 1
ATOM 1608 N N . GLY A 1 209 ? 6.267 18.023 -21.347 1.00 96.44 209 GLY A N 1
ATOM 1609 C CA . GLY A 1 209 ? 5.171 17.247 -20.772 1.00 96.44 209 GLY A CA 1
ATOM 1610 C C . GLY A 1 209 ? 5.296 15.759 -21.090 1.00 96.44 209 GLY A C 1
ATOM 1611 O O . GLY A 1 209 ? 5.105 14.932 -20.202 1.00 96.44 209 GLY A O 1
ATOM 1612 N N . GLU A 1 210 ? 5.683 15.409 -22.318 1.00 96.25 210 GLU A N 1
ATOM 1613 C CA . GLU A 1 210 ? 5.977 14.025 -22.713 1.00 96.25 210 GLU A CA 1
ATOM 1614 C C . GLU A 1 210 ? 7.196 13.467 -21.973 1.00 96.25 210 GLU A C 1
ATOM 1616 O O . GLU A 1 210 ? 7.136 12.354 -21.447 1.00 96.25 210 GLU A O 1
ATOM 1621 N N . LYS A 1 211 ? 8.278 14.255 -21.866 1.00 96.56 211 LYS A N 1
ATOM 1622 C CA . LYS A 1 211 ? 9.462 13.881 -21.077 1.00 96.56 211 LYS A CA 1
ATOM 1623 C C . LYS A 1 211 ? 9.117 13.668 -19.609 1.00 96.56 211 LYS A C 1
ATOM 1625 O O . LYS A 1 211 ? 9.564 12.679 -19.039 1.00 96.56 211 LYS A O 1
ATOM 1630 N N . ALA A 1 212 ? 8.312 14.542 -19.010 1.00 96.38 212 ALA A N 1
ATOM 1631 C CA . ALA A 1 212 ? 7.834 14.340 -17.650 1.00 96.38 212 ALA A CA 1
ATOM 1632 C C . ALA A 1 212 ? 6.996 13.057 -17.563 1.00 96.38 212 ALA A C 1
ATOM 1634 O O . ALA A 1 212 ? 7.331 12.158 -16.810 1.00 96.38 212 ALA A O 1
ATOM 1635 N N . ASN A 1 213 ? 5.979 12.893 -18.412 1.00 96.31 213 ASN A N 1
ATOM 1636 C CA . ASN A 1 213 ? 5.079 11.743 -18.349 1.00 96.31 213 ASN A CA 1
ATOM 1637 C C . ASN A 1 213 ? 5.802 10.386 -18.440 1.00 96.31 213 ASN A C 1
ATOM 1639 O O . ASN A 1 213 ? 5.444 9.460 -17.711 1.00 96.31 213 ASN A O 1
ATOM 1643 N N . VAL A 1 214 ? 6.827 10.261 -19.288 1.00 97.75 214 VAL A N 1
ATOM 1644 C CA . VAL A 1 214 ? 7.593 9.011 -19.425 1.00 97.75 214 VAL A CA 1
ATOM 1645 C C . VAL A 1 214 ? 8.594 8.772 -18.294 1.00 97.75 214 VAL A C 1
ATOM 1647 O O . VAL A 1 214 ? 9.077 7.652 -18.156 1.00 97.75 214 VAL A O 1
ATOM 1650 N N . SER A 1 215 ? 8.913 9.783 -17.486 1.00 98.31 215 SER A N 1
ATOM 1651 C CA . SER A 1 215 ? 9.960 9.722 -16.463 1.00 98.31 215 SER A CA 1
ATOM 1652 C C . SER A 1 215 ? 9.412 9.254 -15.113 1.00 98.31 215 SER A C 1
ATOM 1654 O O . SER A 1 215 ? 8.662 10.000 -14.488 1.00 98.31 215 SER A O 1
ATOM 1656 N N . PRO A 1 216 ? 9.807 8.072 -14.596 1.00 98.00 216 PRO A N 1
ATOM 1657 C CA . PRO A 1 216 ? 9.394 7.625 -13.264 1.00 98.00 216 PRO A CA 1
ATOM 1658 C C . PRO A 1 216 ? 9.611 8.665 -12.152 1.00 98.00 216 PRO A C 1
ATOM 1660 O O . PRO A 1 216 ? 8.748 8.831 -11.296 1.00 98.00 216 PRO A O 1
ATOM 1663 N N . ILE A 1 217 ? 10.710 9.433 -12.196 1.00 97.75 217 ILE A N 1
ATOM 1664 C CA . ILE A 1 217 ? 11.039 10.427 -11.158 1.00 97.75 217 ILE A CA 1
ATOM 1665 C C . ILE A 1 217 ? 9.968 11.510 -10.961 1.00 97.75 217 ILE A C 1
ATOM 1667 O O . ILE A 1 217 ? 9.854 12.077 -9.874 1.00 97.75 217 ILE A O 1
ATOM 1671 N N . THR A 1 218 ? 9.181 11.832 -11.993 1.00 97.00 218 THR A N 1
ATOM 1672 C CA . THR A 1 218 ? 8.178 12.901 -11.883 1.00 97.00 218 THR A CA 1
ATOM 1673 C C . THR A 1 218 ? 6.910 12.460 -11.170 1.00 97.00 218 THR A C 1
ATOM 1675 O O . THR A 1 218 ? 6.130 13.321 -10.768 1.00 97.00 218 THR A O 1
ATOM 1678 N N . HIS A 1 219 ? 6.712 11.149 -11.027 1.00 93.75 219 HIS A N 1
ATOM 1679 C CA . HIS A 1 219 ? 5.552 10.560 -10.359 1.00 93.75 219 HIS A CA 1
ATOM 1680 C C . HIS A 1 219 ? 5.837 10.221 -8.890 1.00 93.75 219 HIS A C 1
ATOM 1682 O O . HIS A 1 219 ? 4.902 10.114 -8.107 1.00 93.75 219 HIS A O 1
ATOM 1688 N N . ALA A 1 220 ? 7.121 10.186 -8.509 1.00 90.88 220 ALA A N 1
ATOM 1689 C CA . ALA A 1 220 ? 7.586 9.814 -7.179 1.00 90.88 220 ALA A CA 1
ATOM 1690 C C . ALA A 1 220 ? 6.892 10.574 -6.027 1.00 90.88 220 ALA A C 1
ATOM 1692 O O . ALA A 1 220 ? 6.841 11.815 -6.011 1.00 90.88 220 ALA A O 1
ATOM 1693 N N . SER A 1 221 ? 6.419 9.821 -5.035 1.00 81.81 221 SER A N 1
ATOM 1694 C CA . SER A 1 221 ? 5.616 10.272 -3.903 1.00 81.81 221 SER A CA 1
ATOM 1695 C C . SER A 1 221 ? 5.927 9.507 -2.603 1.00 81.81 221 SER A C 1
ATOM 1697 O O . SER A 1 221 ? 6.553 8.453 -2.593 1.00 81.81 221 SER A O 1
ATOM 1699 N N . ALA A 1 222 ? 5.431 10.026 -1.475 1.00 75.25 222 ALA A N 1
ATOM 1700 C CA . ALA A 1 222 ? 5.562 9.376 -0.166 1.00 75.25 222 ALA A CA 1
ATOM 1701 C C . ALA A 1 222 ? 4.725 8.087 -0.018 1.00 75.25 222 ALA A C 1
ATOM 1703 O O . ALA A 1 222 ? 4.877 7.375 0.967 1.00 75.25 222 ALA A O 1
ATOM 1704 N N . ASP A 1 223 ? 3.784 7.839 -0.934 1.00 74.62 223 ASP A N 1
ATOM 1705 C CA . ASP A 1 223 ? 2.925 6.647 -0.941 1.00 74.62 223 ASP A CA 1
ATOM 1706 C C . ASP A 1 223 ? 3.519 5.521 -1.808 1.00 74.62 223 ASP A C 1
ATOM 1708 O O . ASP A 1 223 ? 2.898 4.478 -2.004 1.00 74.62 223 ASP A O 1
ATOM 1712 N N . ASP A 1 224 ? 4.717 5.709 -2.355 1.00 82.81 224 ASP A N 1
ATOM 1713 C CA . ASP A 1 224 ? 5.330 4.733 -3.247 1.00 82.81 224 ASP A CA 1
ATOM 1714 C C . ASP A 1 224 ? 5.839 3.505 -2.469 1.00 82.81 224 ASP A C 1
ATOM 1716 O O . ASP A 1 224 ? 6.269 3.618 -1.314 1.00 82.81 224 ASP A O 1
ATOM 1720 N N . PRO A 1 225 ? 5.807 2.305 -3.077 1.00 84.75 225 PRO A N 1
ATOM 1721 C CA . PRO A 1 225 ? 6.312 1.104 -2.435 1.00 84.75 225 PRO A CA 1
ATOM 1722 C C . PRO A 1 225 ? 7.843 1.153 -2.305 1.00 84.75 225 PRO A C 1
ATOM 1724 O O . PRO A 1 225 ? 8.501 1.868 -3.061 1.00 84.75 225 PRO A O 1
ATOM 1727 N N . PRO A 1 226 ? 8.444 0.341 -1.416 1.00 91.38 226 PRO A N 1
ATOM 1728 C CA . PRO A 1 226 ? 9.893 0.218 -1.329 1.00 91.38 226 PRO A CA 1
ATOM 1729 C C . PRO A 1 226 ? 10.547 -0.099 -2.681 1.00 91.38 226 PRO A C 1
ATOM 1731 O O . PRO A 1 226 ? 10.106 -1.012 -3.396 1.00 91.38 226 PRO A O 1
ATOM 1734 N N . VAL A 1 227 ? 11.630 0.612 -3.010 1.00 97.38 227 VAL A N 1
ATOM 1735 C CA . VAL A 1 227 ? 12.368 0.468 -4.273 1.00 97.38 227 VAL A CA 1
ATOM 1736 C C . VAL A 1 227 ? 13.844 0.160 -4.036 1.00 97.38 227 VAL A C 1
ATOM 1738 O O . VAL A 1 227 ? 14.547 0.916 -3.380 1.00 97.38 227 VAL A O 1
ATOM 1741 N N . LEU A 1 228 ? 14.349 -0.906 -4.656 1.00 98.19 228 LEU A N 1
ATOM 1742 C CA . LEU A 1 228 ? 15.785 -1.168 -4.767 1.00 98.19 228 LEU A CA 1
ATOM 1743 C C . LEU A 1 228 ? 16.277 -0.777 -6.165 1.00 98.19 228 LEU A C 1
ATOM 1745 O O . LEU A 1 228 ? 15.896 -1.385 -7.172 1.00 98.19 228 LEU A O 1
ATOM 1749 N N . LEU A 1 229 ? 17.150 0.222 -6.225 1.00 98.56 229 LEU A N 1
ATOM 1750 C CA . LEU A 1 229 ? 17.849 0.661 -7.426 1.00 98.56 229 LEU A CA 1
ATOM 1751 C C . LEU A 1 229 ? 19.211 -0.031 -7.484 1.00 98.56 229 LEU A C 1
ATOM 1753 O O . LEU A 1 229 ? 20.014 0.075 -6.564 1.00 98.56 229 LEU A O 1
ATOM 1757 N N . VAL A 1 230 ? 19.490 -0.746 -8.568 1.00 97.94 230 VAL A N 1
ATOM 1758 C CA . VAL A 1 230 ? 20.773 -1.420 -8.792 1.00 97.94 230 VAL A CA 1
ATOM 1759 C C . VAL A 1 230 ? 21.402 -0.861 -10.053 1.00 97.94 230 VAL A C 1
ATOM 1761 O O . VAL A 1 230 ? 20.840 -1.000 -11.141 1.00 97.94 230 VAL A O 1
ATOM 1764 N N . HIS A 1 231 ? 22.589 -0.275 -9.938 1.00 97.81 231 HIS A N 1
ATOM 1765 C CA . HIS A 1 231 ? 23.216 0.414 -11.066 1.00 97.81 231 HIS A CA 1
ATOM 1766 C C . HIS A 1 231 ? 24.736 0.262 -11.048 1.00 97.81 231 HIS A C 1
ATOM 1768 O O . HIS A 1 231 ? 25.339 0.142 -9.990 1.00 97.81 231 HIS A O 1
ATOM 1774 N N . GLY A 1 232 ? 25.363 0.210 -12.219 1.00 96.44 232 GLY A N 1
ATOM 1775 C CA . GLY A 1 232 ? 26.814 0.092 -12.349 1.00 96.44 232 GLY A CA 1
ATOM 1776 C C . GLY A 1 232 ? 27.464 1.456 -12.552 1.00 96.44 232 GLY A C 1
ATOM 1777 O O . GLY A 1 232 ? 26.958 2.263 -13.330 1.00 96.44 232 GLY A O 1
ATOM 1778 N N . ASP A 1 233 ? 28.587 1.716 -11.890 1.00 95.69 233 ASP A N 1
ATOM 1779 C CA . ASP A 1 233 ? 29.314 2.993 -12.008 1.00 95.69 233 ASP A CA 1
ATOM 1780 C C . ASP A 1 233 ? 30.098 3.152 -13.330 1.00 95.69 233 ASP A C 1
ATOM 1782 O O . ASP A 1 233 ? 30.584 4.239 -13.645 1.00 95.69 233 ASP A O 1
ATOM 1786 N N . ALA A 1 234 ? 30.194 2.086 -14.129 1.00 94.12 234 ALA A N 1
ATOM 1787 C CA . ALA A 1 234 ? 30.816 2.060 -15.449 1.00 94.12 234 ALA A CA 1
ATOM 1788 C C . ALA A 1 234 ? 29.785 1.878 -16.584 1.00 94.12 234 ALA A C 1
ATOM 1790 O O . ALA A 1 234 ? 30.142 1.514 -17.712 1.00 94.12 234 ALA A O 1
ATOM 1791 N N . ASP A 1 235 ? 28.496 2.115 -16.316 1.00 93.50 235 ASP A N 1
ATOM 1792 C CA . ASP A 1 235 ? 27.435 2.030 -17.318 1.00 93.50 235 ASP A CA 1
ATOM 1793 C C . ASP A 1 235 ? 27.561 3.148 -18.371 1.00 93.50 235 ASP A C 1
ATOM 1795 O O . ASP A 1 235 ? 27.413 4.337 -18.100 1.00 93.50 235 ASP A O 1
ATOM 1799 N N . SER A 1 236 ? 27.828 2.749 -19.617 1.00 90.50 236 SER A N 1
ATOM 1800 C CA . SER A 1 236 ? 27.961 3.656 -20.766 1.00 90.50 236 SER A CA 1
ATOM 1801 C C . SER A 1 236 ? 26.695 3.765 -21.625 1.00 90.50 236 SER A C 1
ATOM 1803 O O . SER A 1 236 ? 26.700 4.451 -22.652 1.00 90.50 236 SER A O 1
ATOM 1805 N N . VAL A 1 237 ? 25.618 3.076 -21.240 1.00 91.00 237 VAL A N 1
ATOM 1806 C CA . VAL A 1 237 ? 24.326 3.062 -21.939 1.00 91.00 237 VAL A CA 1
ATOM 1807 C C . VAL A 1 237 ? 23.305 3.905 -21.183 1.00 91.00 237 VAL A C 1
ATOM 1809 O O . VAL A 1 237 ? 22.665 4.766 -21.792 1.00 91.00 237 VAL A O 1
ATOM 1812 N N . VAL A 1 238 ? 23.167 3.662 -19.879 1.00 93.94 238 VAL A N 1
ATOM 1813 C CA . VAL A 1 238 ? 22.304 4.421 -18.971 1.00 93.94 238 VAL A CA 1
ATOM 1814 C C . VAL A 1 238 ? 23.191 4.977 -17.857 1.00 93.94 238 VAL A C 1
ATOM 1816 O O . VAL A 1 238 ? 23.616 4.209 -16.999 1.00 93.94 238 VAL A O 1
ATOM 1819 N N . PRO A 1 239 ? 23.490 6.285 -17.860 1.00 93.69 239 PRO A N 1
ATOM 1820 C CA . PRO A 1 239 ? 24.328 6.897 -16.831 1.00 93.69 239 PRO A CA 1
ATOM 1821 C C . PRO A 1 239 ? 23.801 6.626 -15.411 1.00 93.69 239 PRO A C 1
ATOM 1823 O O . PRO A 1 239 ? 22.581 6.611 -15.206 1.00 93.69 239 PRO A O 1
ATOM 1826 N N . LEU A 1 240 ? 24.714 6.404 -14.455 1.00 95.75 240 LEU A N 1
ATOM 1827 C CA . LEU A 1 240 ? 24.415 6.142 -13.036 1.00 95.75 240 LEU A CA 1
ATOM 1828 C C . LEU A 1 240 ? 23.548 7.245 -12.419 1.00 95.75 240 LEU A C 1
ATOM 1830 O O . LEU A 1 240 ? 22.698 6.965 -11.575 1.00 95.75 240 LEU A O 1
ATOM 1834 N N . GLU A 1 241 ? 23.705 8.471 -12.909 1.00 96.62 241 GLU A N 1
ATOM 1835 C CA . GLU A 1 241 ? 22.985 9.658 -12.467 1.00 96.62 241 GLU A CA 1
ATOM 1836 C C . GLU A 1 241 ? 21.466 9.448 -12.468 1.00 96.62 241 GLU A C 1
ATOM 1838 O O . GLU A 1 241 ? 20.789 10.015 -11.623 1.00 96.62 241 GLU A O 1
ATOM 1843 N N . HIS A 1 242 ? 20.916 8.600 -13.350 1.00 97.31 242 HIS A N 1
ATOM 1844 C CA . HIS A 1 242 ? 19.496 8.232 -13.316 1.00 97.31 242 HIS A CA 1
ATOM 1845 C C . HIS A 1 242 ? 19.064 7.613 -11.978 1.00 97.31 242 HIS A C 1
ATOM 1847 O O . HIS A 1 242 ? 17.981 7.925 -11.477 1.00 97.31 242 HIS A O 1
ATOM 1853 N N . ALA A 1 243 ? 19.870 6.713 -11.421 1.00 97.75 243 ALA A N 1
ATOM 1854 C CA . ALA A 1 243 ? 19.559 6.068 -10.156 1.00 97.75 243 ALA A CA 1
ATOM 1855 C C . ALA A 1 243 ? 19.786 7.029 -8.983 1.00 97.75 243 ALA A C 1
ATOM 1857 O O . ALA A 1 243 ? 18.931 7.112 -8.109 1.00 97.75 243 ALA A O 1
ATOM 1858 N N . GLU A 1 244 ? 20.870 7.810 -9.014 1.00 97.88 244 GLU A N 1
ATOM 1859 C CA . GLU A 1 244 ? 21.195 8.793 -7.971 1.00 97.88 244 GLU A CA 1
ATOM 1860 C C . GLU A 1 244 ? 20.091 9.848 -7.811 1.00 97.88 244 GLU A C 1
ATOM 1862 O O . GLU A 1 244 ? 19.594 10.054 -6.706 1.00 97.88 244 GLU A O 1
ATOM 1867 N N . VAL A 1 245 ? 19.633 10.472 -8.907 1.00 97.44 245 VAL A N 1
ATOM 1868 C CA . VAL A 1 245 ? 18.601 11.521 -8.804 1.00 97.44 245 VAL A CA 1
ATOM 1869 C C . VAL A 1 245 ? 17.247 10.977 -8.354 1.00 97.44 245 VAL A C 1
ATOM 1871 O O . VAL A 1 245 ? 16.470 11.705 -7.736 1.00 97.44 245 VAL A O 1
ATOM 1874 N N . LEU A 1 246 ? 16.937 9.715 -8.671 1.00 98.19 246 LEU A N 1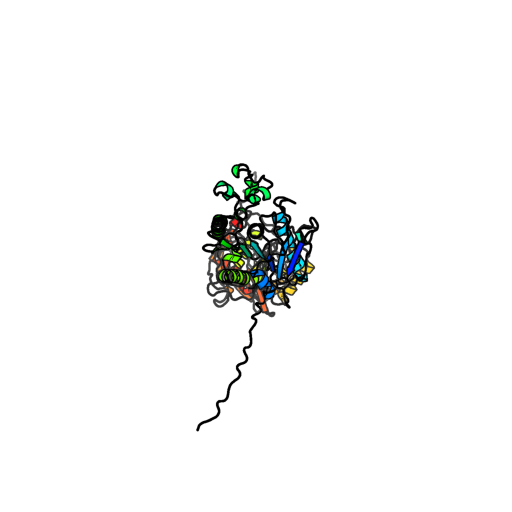
ATOM 1875 C CA . LEU A 1 246 ? 15.692 9.093 -8.234 1.00 98.19 246 LEU A CA 1
ATOM 1876 C C . LEU A 1 246 ? 15.745 8.729 -6.748 1.00 98.19 246 LEU A C 1
ATOM 1878 O O . LEU A 1 246 ? 14.767 8.978 -6.049 1.00 98.19 246 LEU A O 1
ATOM 1882 N N . ASP A 1 247 ? 16.868 8.187 -6.274 1.00 97.75 247 ASP A N 1
ATOM 1883 C CA . ASP A 1 247 ? 17.086 7.873 -4.858 1.00 97.75 247 ASP A CA 1
ATOM 1884 C C . ASP A 1 247 ? 16.952 9.138 -3.996 1.00 97.75 247 ASP A C 1
ATOM 1886 O O . ASP A 1 247 ? 16.106 9.207 -3.107 1.00 97.75 247 ASP A O 1
ATOM 1890 N N . GLU A 1 248 ? 17.655 10.215 -4.371 1.00 96.38 248 GLU A N 1
ATOM 1891 C CA . GLU A 1 248 ? 17.549 11.516 -3.694 1.00 96.38 248 GLU A CA 1
ATOM 1892 C C . GLU A 1 248 ? 16.112 12.065 -3.691 1.00 96.38 248 GLU A C 1
ATOM 1894 O O . GLU A 1 248 ? 15.667 12.699 -2.727 1.00 96.38 248 GLU A O 1
ATOM 1899 N N . LYS A 1 249 ? 15.368 11.852 -4.783 1.00 95.06 249 LYS A N 1
ATOM 1900 C CA . LYS A 1 249 ? 13.981 12.302 -4.905 1.00 95.06 249 LYS A CA 1
ATOM 1901 C C . LYS A 1 249 ? 13.050 11.517 -3.982 1.00 95.06 249 LYS A C 1
ATOM 1903 O O . LYS A 1 249 ? 12.205 12.146 -3.341 1.00 95.06 249 LYS A O 1
ATOM 1908 N N . LEU A 1 250 ? 13.182 10.194 -3.929 1.00 87.31 250 LEU A N 1
ATOM 1909 C CA . LEU A 1 250 ? 12.357 9.327 -3.087 1.00 87.31 250 LEU A CA 1
ATOM 1910 C C . LEU A 1 250 ? 12.612 9.618 -1.606 1.00 87.31 250 LEU A C 1
ATOM 1912 O O . LEU A 1 250 ? 11.652 9.895 -0.878 1.00 87.31 250 LEU A O 1
ATOM 1916 N N . ASP A 1 251 ? 13.879 9.741 -1.208 1.00 84.75 251 ASP A N 1
ATOM 1917 C CA . ASP A 1 251 ? 14.281 10.190 0.129 1.00 84.75 251 ASP A CA 1
ATOM 1918 C C . ASP A 1 251 ? 13.642 11.537 0.498 1.00 84.75 251 ASP A C 1
ATOM 1920 O O . ASP A 1 251 ? 13.051 11.700 1.570 1.00 84.75 251 ASP A O 1
ATOM 1924 N N . ALA A 1 252 ? 13.687 12.517 -0.411 1.00 83.00 252 ALA A N 1
ATOM 1925 C CA . ALA A 1 252 ? 13.112 13.839 -0.173 1.00 83.00 252 ALA A CA 1
ATOM 1926 C C . ALA A 1 252 ? 11.576 13.834 -0.050 1.00 83.00 252 ALA A C 1
ATOM 1928 O O . ALA A 1 252 ? 11.009 14.747 0.557 1.00 83.00 252 ALA A O 1
ATOM 1929 N N . THR A 1 253 ? 10.893 12.840 -0.625 1.00 77.44 253 THR A N 1
ATOM 1930 C CA . THR A 1 253 ? 9.442 12.656 -0.452 1.00 77.44 253 THR A CA 1
ATOM 1931 C C . THR A 1 253 ? 9.075 11.901 0.825 1.00 77.44 253 THR A C 1
ATOM 1933 O O . THR A 1 253 ? 7.908 11.918 1.207 1.00 77.44 253 THR A O 1
ATOM 1936 N N . GLY A 1 254 ? 10.047 11.297 1.517 1.00 68.69 254 GLY A N 1
ATOM 1937 C CA . GLY A 1 254 ? 9.806 10.377 2.630 1.00 68.69 254 GLY A CA 1
ATOM 1938 C C . GLY A 1 254 ? 9.417 8.963 2.183 1.00 68.69 254 GLY A C 1
ATOM 1939 O O . GLY A 1 254 ? 8.889 8.209 2.997 1.00 68.69 254 GLY A O 1
ATOM 1940 N N . GLY A 1 255 ? 9.642 8.630 0.906 1.00 69.25 255 GLY A N 1
ATOM 1941 C CA . GLY A 1 255 ? 9.521 7.273 0.377 1.00 69.25 255 GLY A CA 1
ATOM 1942 C C . GLY A 1 255 ? 10.677 6.379 0.841 1.00 69.25 255 GLY A C 1
ATOM 1943 O O . GLY A 1 255 ? 11.578 6.824 1.549 1.00 69.25 255 GLY A O 1
ATOM 1944 N N . ASN A 1 256 ? 10.645 5.103 0.457 1.00 77.25 256 ASN A N 1
ATOM 1945 C CA . ASN A 1 256 ? 11.655 4.118 0.850 1.00 77.25 256 ASN A CA 1
ATOM 1946 C C . ASN A 1 256 ? 12.424 3.632 -0.384 1.00 77.25 256 ASN A C 1
ATOM 1948 O O . ASN A 1 256 ? 11.915 2.801 -1.140 1.00 77.25 256 ASN A O 1
ATOM 1952 N N . SER A 1 257 ? 13.634 4.148 -0.596 1.00 91.62 257 SER A N 1
ATOM 1953 C CA . SER A 1 257 ? 14.539 3.651 -1.629 1.00 91.62 257 SER A CA 1
ATOM 1954 C C . SER A 1 257 ? 15.882 3.208 -1.068 1.00 91.62 257 SER A C 1
ATOM 1956 O O . SER A 1 257 ? 16.336 3.648 -0.015 1.00 91.62 257 SER A O 1
ATOM 1958 N N . GLU A 1 258 ? 16.515 2.287 -1.788 1.00 94.88 258 GLU A N 1
ATOM 1959 C CA . GLU A 1 258 ? 17.906 1.924 -1.580 1.00 94.88 258 GLU A CA 1
ATOM 1960 C C . GLU A 1 258 ? 18.642 1.891 -2.920 1.00 94.88 258 GLU A C 1
ATOM 1962 O O . GLU A 1 258 ? 18.237 1.175 -3.839 1.00 94.88 258 GLU A O 1
ATOM 1967 N N . LEU A 1 259 ? 19.768 2.600 -3.009 1.00 97.50 259 LEU A N 1
ATOM 1968 C CA . LEU A 1 259 ? 20.692 2.525 -4.137 1.00 97.50 259 LEU A CA 1
ATOM 1969 C C . LEU A 1 259 ? 21.870 1.578 -3.852 1.00 97.50 259 LEU A C 1
ATOM 1971 O O . LEU A 1 259 ? 22.715 1.832 -2.995 1.00 97.50 259 LEU A O 1
ATOM 1975 N N . TYR A 1 260 ? 21.971 0.502 -4.633 1.00 96.75 260 TYR A N 1
ATOM 1976 C CA . TYR A 1 260 ? 23.113 -0.412 -4.659 1.00 96.75 260 TYR A CA 1
ATOM 1977 C C . TYR A 1 260 ? 23.958 -0.187 -5.920 1.00 96.75 260 TYR A C 1
ATOM 1979 O O . TYR A 1 260 ? 23.574 -0.578 -7.029 1.00 96.75 260 TYR A O 1
ATOM 1987 N N . VAL A 1 261 ? 25.138 0.414 -5.745 1.00 96.88 261 VAL A N 1
ATOM 1988 C CA . VAL A 1 261 ? 26.091 0.656 -6.836 1.00 96.88 261 VAL A CA 1
ATOM 1989 C C . VAL A 1 261 ? 27.046 -0.528 -6.990 1.00 96.88 261 VAL A C 1
ATOM 1991 O O . VAL A 1 261 ? 27.754 -0.899 -6.055 1.00 96.88 261 VAL A O 1
ATOM 1994 N N . VAL A 1 262 ? 27.090 -1.116 -8.186 1.00 94.69 262 VAL A N 1
ATOM 1995 C CA . VAL A 1 262 ? 28.042 -2.172 -8.548 1.00 94.69 262 VAL A CA 1
ATOM 1996 C C . VAL A 1 262 ? 29.339 -1.520 -9.028 1.00 94.69 262 VAL A C 1
ATOM 1998 O O . VAL A 1 262 ? 29.389 -0.997 -10.142 1.00 94.69 262 VAL A O 1
ATOM 2001 N N . GLU A 1 263 ? 30.385 -1.568 -8.199 1.00 92.38 263 GLU A N 1
ATOM 2002 C CA . GLU A 1 263 ? 31.711 -1.024 -8.530 1.00 92.38 263 GLU A CA 1
ATOM 2003 C C . GLU A 1 263 ? 32.314 -1.726 -9.761 1.00 92.38 263 GLU A C 1
ATOM 2005 O O . GLU A 1 263 ? 32.393 -2.956 -9.832 1.00 92.38 263 GLU A O 1
ATOM 2010 N N . GLY A 1 264 ? 32.728 -0.939 -10.753 1.00 91.75 264 GLY A N 1
ATOM 2011 C CA . GLY A 1 264 ? 33.172 -1.408 -12.066 1.00 91.75 264 GLY A CA 1
ATOM 2012 C C . GLY A 1 264 ? 32.067 -2.040 -12.923 1.00 91.75 264 GLY A C 1
ATOM 2013 O O . GLY A 1 264 ? 32.370 -2.664 -13.943 1.00 91.75 264 GLY A O 1
ATOM 2014 N N . GLY A 1 265 ? 30.802 -1.938 -12.511 1.00 92.06 265 GLY A N 1
ATOM 2015 C CA . GLY A 1 265 ? 29.666 -2.545 -13.191 1.00 92.06 265 GLY A CA 1
ATOM 2016 C C . GLY A 1 265 ? 29.316 -1.819 -14.489 1.00 92.06 265 GLY A C 1
ATOM 2017 O O . GLY A 1 265 ? 29.048 -0.623 -14.490 1.00 92.06 265 GLY A O 1
ATOM 2018 N N . GLU A 1 266 ? 29.269 -2.550 -15.601 1.00 91.50 266 GLU A N 1
ATOM 2019 C CA . GLU A 1 266 ? 28.728 -2.053 -16.875 1.00 91.50 266 GLU A CA 1
ATOM 2020 C C . GLU A 1 266 ? 27.188 -2.209 -16.925 1.00 91.50 266 GLU A C 1
ATOM 2022 O O . GLU A 1 266 ? 26.566 -2.679 -15.975 1.00 91.50 266 GLU A O 1
ATOM 2027 N N . HIS A 1 267 ? 26.551 -1.892 -18.061 1.00 91.44 267 HIS A N 1
ATOM 2028 C CA . HIS A 1 267 ? 25.082 -1.864 -18.202 1.00 91.44 267 HIS A CA 1
ATOM 2029 C C . HIS A 1 267 ? 24.351 -3.162 -17.803 1.00 91.44 267 HIS A C 1
ATOM 2031 O O . HIS A 1 267 ? 23.234 -3.138 -17.287 1.00 91.44 267 HIS A O 1
ATOM 2037 N N . ASN A 1 268 ? 24.963 -4.331 -18.021 1.00 85.44 268 ASN A N 1
ATOM 2038 C CA . ASN A 1 268 ? 24.396 -5.611 -17.584 1.00 85.44 268 ASN A CA 1
ATOM 2039 C C . ASN A 1 268 ? 24.811 -5.936 -16.138 1.00 85.44 268 ASN A C 1
ATOM 2041 O O . ASN A 1 268 ? 25.531 -6.905 -15.876 1.00 85.44 268 ASN A O 1
ATOM 2045 N N . VAL A 1 269 ? 24.329 -5.115 -15.204 1.00 79.12 269 VAL A N 1
ATOM 2046 C CA . VAL A 1 269 ? 24.698 -5.142 -13.778 1.00 79.12 269 VAL A CA 1
ATOM 2047 C C . VAL A 1 269 ? 24.418 -6.481 -13.092 1.00 79.12 269 VAL A C 1
ATOM 2049 O O . VAL A 1 269 ? 25.176 -6.892 -12.218 1.00 79.12 269 VAL A O 1
ATOM 2052 N N . VAL A 1 270 ? 23.396 -7.222 -13.540 1.00 70.06 270 VAL A N 1
ATOM 2053 C CA . VAL A 1 270 ? 23.042 -8.545 -12.989 1.00 70.06 270 VAL A CA 1
ATOM 2054 C C . VAL A 1 270 ? 24.183 -9.546 -13.174 1.00 70.06 270 VAL A C 1
ATOM 2056 O O . VAL A 1 270 ? 24.438 -10.368 -12.301 1.00 70.06 270 VAL A O 1
ATOM 2059 N N . SER A 1 271 ? 24.894 -9.474 -14.302 1.00 66.56 271 SER A N 1
ATOM 2060 C CA . SER A 1 271 ? 26.025 -10.372 -14.569 1.00 66.56 271 SER A CA 1
ATOM 2061 C C . SER A 1 271 ? 27.305 -9.929 -13.849 1.00 66.56 271 SER A C 1
ATOM 2063 O O . SER A 1 271 ? 28.174 -10.761 -13.599 1.00 66.56 271 SER A O 1
ATOM 2065 N N . ALA A 1 272 ? 27.420 -8.638 -13.516 1.00 61.25 272 ALA A N 1
ATOM 2066 C CA . ALA A 1 272 ? 28.597 -8.043 -12.885 1.00 61.25 272 ALA A CA 1
ATOM 2067 C C . ALA A 1 272 ? 28.573 -8.125 -11.346 1.00 61.25 272 ALA A C 1
ATOM 2069 O O . ALA A 1 272 ? 29.610 -8.379 -10.741 1.00 61.25 272 ALA A O 1
ATOM 2070 N N . GLY A 1 273 ? 27.404 -7.970 -10.711 1.00 64.25 273 GLY A N 1
ATOM 2071 C CA . GLY A 1 273 ? 27.269 -7.897 -9.245 1.00 64.25 273 GLY A CA 1
ATOM 2072 C C . GLY A 1 273 ? 27.422 -9.226 -8.489 1.00 64.25 273 GLY A C 1
ATOM 2073 O O . GLY A 1 273 ? 27.514 -9.238 -7.261 1.00 64.25 273 GLY A O 1
ATOM 2074 N N . GLY A 1 274 ? 27.469 -10.358 -9.199 1.00 78.25 274 GLY A N 1
ATOM 2075 C CA . GLY A 1 274 ? 27.749 -11.671 -8.617 1.00 78.25 274 GLY A CA 1
ATOM 2076 C C . GLY A 1 274 ? 26.796 -12.086 -7.483 1.00 78.25 274 GLY A C 1
ATOM 2077 O O . GLY A 1 274 ? 25.640 -11.676 -7.416 1.00 78.25 274 GLY A O 1
ATOM 2078 N N . LYS A 1 275 ? 27.290 -12.942 -6.579 1.00 82.38 275 LYS A N 1
ATOM 2079 C CA . LYS A 1 275 ? 26.486 -13.558 -5.506 1.00 82.38 275 LYS A CA 1
ATOM 2080 C C . LYS A 1 275 ? 25.965 -12.551 -4.477 1.00 82.38 275 LYS A C 1
ATOM 2082 O O . LYS A 1 275 ? 24.902 -12.770 -3.911 1.00 82.38 275 LYS A O 1
ATOM 2087 N N . GLU A 1 276 ? 26.711 -11.479 -4.227 1.00 86.62 276 GLU A N 1
ATOM 2088 C CA . GLU A 1 276 ? 26.329 -10.454 -3.253 1.00 86.62 276 GLU A CA 1
ATOM 2089 C C . GLU A 1 276 ? 25.079 -9.702 -3.713 1.00 86.62 276 GLU A C 1
ATOM 2091 O O . GLU A 1 276 ? 24.108 -9.602 -2.963 1.00 86.62 276 GLU A O 1
ATOM 2096 N N . LEU A 1 277 ? 25.052 -9.279 -4.981 1.00 88.81 277 LEU A N 1
ATOM 2097 C CA . LEU A 1 277 ? 23.870 -8.660 -5.568 1.00 88.81 277 LEU A CA 1
ATOM 2098 C C . LEU A 1 277 ? 22.667 -9.617 -5.561 1.00 88.81 277 LEU A C 1
ATOM 2100 O O . LEU A 1 277 ? 21.558 -9.214 -5.216 1.00 88.81 277 LEU A O 1
ATOM 2104 N N . GLU A 1 278 ? 22.869 -10.895 -5.898 1.00 86.69 278 GLU A N 1
ATOM 2105 C CA . GLU A 1 278 ? 21.795 -11.896 -5.817 1.00 86.69 278 GLU A CA 1
ATOM 2106 C C . GLU A 1 278 ? 21.227 -12.031 -4.393 1.00 86.69 278 GLU A C 1
ATOM 2108 O O . GLU A 1 278 ? 20.011 -12.131 -4.216 1.00 86.69 278 GLU A O 1
ATOM 2113 N N . GLU A 1 279 ? 22.084 -12.031 -3.368 1.00 87.75 279 GLU A N 1
ATOM 2114 C CA . GLU A 1 279 ? 21.670 -12.096 -1.962 1.00 87.75 279 GLU A CA 1
ATOM 2115 C C . GLU A 1 279 ? 20.937 -10.826 -1.522 1.00 87.75 279 GLU A C 1
ATOM 2117 O O . GLU A 1 279 ? 19.930 -10.924 -0.814 1.00 87.75 279 GLU A O 1
ATOM 2122 N N . LYS A 1 280 ? 21.384 -9.655 -1.986 1.00 91.50 280 LYS A N 1
ATOM 2123 C CA . LYS A 1 280 ? 20.736 -8.366 -1.733 1.00 91.50 280 LYS A CA 1
ATOM 2124 C C . LYS A 1 280 ? 19.311 -8.337 -2.286 1.00 91.50 280 LYS A C 1
ATOM 2126 O O . LYS A 1 280 ? 18.367 -8.100 -1.537 1.00 91.50 280 LYS A O 1
ATOM 2131 N N . VAL A 1 281 ? 19.149 -8.680 -3.564 1.00 92.44 281 VAL A N 1
ATOM 2132 C CA . VAL A 1 281 ? 17.847 -8.730 -4.251 1.00 92.44 281 VAL A CA 1
ATOM 2133 C C . VAL A 1 281 ? 16.931 -9.783 -3.622 1.00 92.44 281 VAL A C 1
ATOM 2135 O O . VAL A 1 281 ? 15.754 -9.521 -3.379 1.00 92.44 281 VAL A O 1
ATOM 2138 N N . SER A 1 282 ? 17.460 -10.970 -3.301 1.00 89.06 282 SER A N 1
ATOM 2139 C CA . SER A 1 282 ? 16.689 -12.010 -2.607 1.00 89.06 282 SER A CA 1
ATOM 2140 C C . SER A 1 282 ? 16.204 -11.532 -1.238 1.00 89.06 282 SER A C 1
ATOM 2142 O O . SER A 1 282 ? 15.047 -11.757 -0.891 1.00 89.06 282 SER A O 1
ATOM 2144 N N . SER A 1 283 ? 17.062 -10.865 -0.466 1.00 89.12 283 SER A N 1
ATOM 2145 C CA . SER A 1 283 ? 16.706 -10.355 0.863 1.00 89.12 283 SER A CA 1
ATOM 2146 C C . SER A 1 283 ? 15.630 -9.278 0.775 1.00 89.12 283 SER A C 1
ATOM 2148 O O . SER A 1 283 ? 14.659 -9.349 1.521 1.00 89.12 283 SER A O 1
ATOM 2150 N N . PHE A 1 284 ? 15.742 -8.372 -0.197 1.00 92.75 284 PHE A N 1
ATOM 2151 C CA . PHE A 1 284 ? 14.747 -7.337 -0.459 1.00 92.75 284 PHE A CA 1
ATOM 2152 C C . PHE A 1 284 ? 13.363 -7.930 -0.778 1.00 92.75 284 PHE A C 1
ATOM 2154 O O . PHE A 1 284 ? 12.368 -7.591 -0.139 1.00 92.75 284 PHE A O 1
ATOM 2161 N N . PHE A 1 285 ? 13.279 -8.909 -1.690 1.00 91.88 285 PHE A N 1
ATOM 2162 C CA . PHE A 1 285 ? 12.002 -9.587 -1.953 1.00 91.88 285 PHE A CA 1
ATOM 2163 C C . PHE A 1 285 ? 11.482 -10.370 -0.745 1.00 91.88 285 PHE A C 1
ATOM 2165 O O . PHE A 1 285 ? 10.274 -10.444 -0.535 1.00 91.88 285 PHE A O 1
ATOM 2172 N N . LYS A 1 286 ? 12.349 -10.985 0.064 1.00 87.75 286 LYS A N 1
ATOM 2173 C CA . LYS A 1 286 ? 11.915 -11.682 1.287 1.00 87.75 286 LYS A CA 1
ATOM 2174 C C . LYS A 1 286 ? 11.304 -10.710 2.290 1.00 87.75 286 LYS A C 1
ATOM 2176 O O . LYS A 1 286 ? 10.243 -10.999 2.840 1.00 87.75 286 LYS A O 1
ATOM 2181 N N . GLU A 1 287 ? 11.954 -9.573 2.494 1.00 84.12 287 GLU A N 1
ATOM 2182 C CA . GLU A 1 287 ? 11.504 -8.532 3.409 1.00 84.12 287 GLU A CA 1
ATOM 2183 C C . GLU A 1 287 ? 10.132 -7.979 3.018 1.00 84.12 287 GLU A C 1
ATOM 2185 O O . GLU A 1 287 ? 9.249 -7.913 3.872 1.00 84.12 287 GLU A O 1
ATOM 2190 N N . HIS A 1 288 ? 9.931 -7.670 1.735 1.00 86.88 288 HIS A N 1
ATOM 2191 C CA . HIS A 1 288 ? 8.728 -6.970 1.277 1.00 86.88 288 HIS A CA 1
ATOM 2192 C C . HIS A 1 288 ? 7.605 -7.877 0.750 1.00 86.88 288 HIS A C 1
ATOM 2194 O O . HIS A 1 288 ? 6.468 -7.427 0.661 1.00 86.88 288 HIS A O 1
ATOM 2200 N N . LEU A 1 289 ? 7.875 -9.149 0.420 1.00 88.00 289 LEU A N 1
ATOM 2201 C CA . LEU A 1 289 ? 6.860 -10.064 -0.135 1.00 88.00 289 LEU A CA 1
ATOM 2202 C C . LEU A 1 289 ? 6.623 -11.342 0.685 1.00 88.00 289 LEU A C 1
ATOM 2204 O O . LEU A 1 289 ? 5.573 -11.971 0.543 1.00 88.00 289 LEU A O 1
ATOM 2208 N N . LEU A 1 290 ? 7.560 -11.780 1.534 1.00 81.88 290 LEU A N 1
ATOM 2209 C CA . LEU A 1 290 ? 7.344 -12.976 2.372 1.00 81.88 290 LEU A CA 1
ATOM 2210 C C . LEU A 1 290 ? 6.979 -12.660 3.808 1.00 81.88 290 LEU A C 1
ATOM 2212 O O . LEU A 1 290 ? 6.370 -13.500 4.475 1.00 81.88 290 LEU A O 1
ATOM 2216 N N . LYS A 1 291 ? 7.309 -11.465 4.289 1.00 67.69 291 LYS A N 1
ATOM 2217 C CA . LYS A 1 291 ? 6.858 -11.017 5.597 1.00 67.69 291 LYS A CA 1
ATOM 2218 C C . LYS A 1 291 ? 5.371 -10.670 5.507 1.00 67.69 291 LYS A C 1
ATOM 2220 O O . LYS A 1 291 ? 4.998 -9.538 5.234 1.00 67.69 291 LYS A O 1
ATOM 2225 N N . LYS A 1 292 ? 4.511 -11.676 5.683 1.00 57.84 292 LYS A N 1
ATOM 2226 C CA . LYS A 1 292 ? 3.061 -11.477 5.765 1.00 57.84 292 LYS A CA 1
ATOM 2227 C C . LYS A 1 292 ? 2.772 -10.518 6.921 1.00 57.84 292 LYS A C 1
ATOM 2229 O O . LYS A 1 292 ? 3.301 -10.725 8.015 1.00 57.84 292 LYS A O 1
ATOM 2234 N N . ALA A 1 293 ? 1.939 -9.504 6.691 1.00 62.72 293 ALA A N 1
ATOM 2235 C CA . ALA A 1 293 ? 1.399 -8.714 7.785 1.00 62.72 293 ALA A CA 1
ATOM 2236 C C . ALA A 1 293 ? 0.695 -9.669 8.759 1.00 62.72 293 ALA A C 1
ATOM 2238 O O . ALA A 1 293 ? -0.217 -10.410 8.387 1.00 62.72 293 ALA A O 1
ATOM 2239 N N . GLU A 1 294 ? 1.162 -9.705 10.003 1.00 77.69 294 GLU A N 1
ATOM 2240 C CA . GLU A 1 294 ? 0.542 -10.506 11.055 1.00 77.69 294 GLU A CA 1
ATOM 2241 C C . GLU A 1 294 ? -0.861 -9.985 11.371 1.00 77.69 294 GLU A C 1
ATOM 2243 O O . GLU A 1 294 ? -1.713 -10.751 11.825 1.00 77.69 294 GLU A O 1
ATOM 2248 N N . LYS A 1 295 ? -1.088 -8.687 11.125 1.00 89.81 295 LYS A N 1
ATOM 2249 C CA . LYS A 1 295 ? -2.312 -7.954 11.423 1.00 89.81 295 LYS A CA 1
ATOM 2250 C C . LYS A 1 295 ? -2.712 -7.058 10.260 1.00 89.81 295 LYS A C 1
ATOM 2252 O O . LYS A 1 295 ? -1.942 -6.214 9.820 1.00 89.81 295 LYS A O 1
ATOM 2257 N N . THR A 1 296 ? -3.952 -7.206 9.816 1.00 92.81 296 THR A N 1
ATOM 2258 C CA . THR A 1 296 ? -4.561 -6.378 8.768 1.00 92.81 296 THR A CA 1
ATOM 2259 C C . THR A 1 296 ? -5.659 -5.502 9.362 1.00 92.81 296 THR A C 1
ATOM 2261 O O . THR A 1 296 ? -6.464 -5.971 10.172 1.00 92.81 296 THR A O 1
ATOM 2264 N N . VAL A 1 297 ? -5.698 -4.223 8.990 1.00 96.69 297 VAL A N 1
ATOM 2265 C CA . VAL A 1 297 ? -6.691 -3.258 9.481 1.00 96.69 297 VAL A CA 1
ATOM 2266 C C . VAL A 1 297 ? -7.412 -2.599 8.314 1.00 96.69 297 VAL A C 1
ATOM 2268 O O . VAL A 1 297 ? -6.822 -1.815 7.576 1.00 96.69 297 VAL A O 1
ATOM 2271 N N . ALA A 1 298 ? -8.707 -2.867 8.174 1.00 95.06 298 ALA A N 1
ATOM 2272 C CA . ALA A 1 298 ? -9.532 -2.205 7.170 1.00 95.06 298 ALA A CA 1
ATOM 2273 C C . ALA A 1 298 ? -10.168 -0.940 7.756 1.00 95.06 298 ALA A C 1
ATOM 2275 O O . ALA A 1 298 ? -10.878 -1.004 8.760 1.00 95.06 298 ALA A O 1
ATOM 2276 N N . ILE A 1 299 ? -9.912 0.214 7.142 1.00 94.75 299 ILE A N 1
ATOM 2277 C CA . ILE A 1 299 ? -10.481 1.502 7.545 1.00 94.75 299 ILE A CA 1
ATOM 2278 C C . ILE A 1 299 ? -11.620 1.845 6.595 1.00 94.75 299 ILE A C 1
ATOM 2280 O O . ILE A 1 299 ? -11.399 2.249 5.457 1.00 94.75 299 ILE A O 1
ATOM 2284 N N . VAL A 1 300 ? -12.845 1.704 7.077 1.00 91.31 300 VAL A N 1
ATOM 2285 C CA . VAL A 1 300 ? -14.064 1.946 6.316 1.00 91.31 300 VAL A CA 1
ATOM 2286 C C . VAL A 1 300 ? -14.535 3.380 6.554 1.00 91.31 300 VAL A C 1
ATOM 2288 O O . VAL A 1 300 ? -14.867 3.781 7.675 1.00 91.31 300 VAL A O 1
ATOM 2291 N N . VAL A 1 301 ? -14.536 4.159 5.477 1.00 86.00 301 VAL A N 1
ATOM 2292 C CA . VAL A 1 301 ? -14.873 5.578 5.434 1.00 86.00 301 VAL A CA 1
ATOM 2293 C C . VAL A 1 301 ? -16.300 5.775 4.938 1.00 86.00 301 VAL A C 1
ATOM 2295 O O . VAL A 1 301 ? -16.649 5.340 3.846 1.00 86.00 301 VAL A O 1
ATOM 2298 N N . GLY A 1 302 ? -17.070 6.575 5.675 1.00 71.12 302 GLY A N 1
ATOM 2299 C CA . GLY A 1 302 ? -18.289 7.220 5.186 1.00 71.12 302 GLY A CA 1
ATOM 2300 C C . GLY A 1 302 ? -19.584 6.798 5.893 1.00 71.12 302 GLY A C 1
ATOM 2301 O O . GLY A 1 302 ? -19.559 5.994 6.824 1.00 71.12 302 GLY A O 1
ATOM 2302 N N . PRO A 1 303 ? -20.731 7.350 5.453 1.00 70.50 303 PRO A N 1
ATOM 2303 C CA . PRO A 1 303 ? -20.843 8.544 4.603 1.00 70.50 303 PRO A CA 1
ATOM 2304 C C . PRO A 1 303 ? -20.380 9.822 5.336 1.00 70.50 303 PRO A C 1
ATOM 2306 O O . PRO A 1 303 ? -20.125 9.786 6.536 1.00 70.50 303 PRO A O 1
ATOM 2309 N N . ALA A 1 304 ? -20.259 10.951 4.623 1.00 71.19 304 ALA A N 1
ATOM 2310 C CA . ALA A 1 304 ? -19.878 12.255 5.185 1.00 71.19 304 ALA A CA 1
ATOM 2311 C C . ALA A 1 304 ? -20.812 13.366 4.679 1.00 71.19 304 ALA A C 1
ATOM 2313 O O . ALA A 1 304 ? -20.767 13.729 3.507 1.00 71.19 304 ALA A O 1
ATOM 2314 N N . ASN A 1 305 ? -21.658 13.926 5.541 1.00 68.31 305 ASN A N 1
ATOM 2315 C CA . ASN A 1 305 ? -22.630 14.973 5.191 1.00 68.31 305 ASN A CA 1
ATOM 2316 C C . ASN A 1 305 ? -22.310 16.321 5.857 1.00 68.31 305 ASN A C 1
ATOM 2318 O O . ASN A 1 305 ? -23.158 17.217 5.917 1.00 68.31 305 ASN A O 1
ATOM 2322 N N . HIS A 1 306 ? -21.115 16.466 6.427 1.00 67.19 306 HIS A N 1
ATOM 2323 C CA . HIS A 1 306 ? -20.722 17.646 7.190 1.00 67.19 306 HIS A CA 1
ATOM 2324 C C . HIS A 1 306 ? -20.083 18.745 6.324 1.00 67.19 306 HIS A C 1
ATOM 2326 O O . HIS A 1 306 ? -19.561 18.466 5.247 1.00 67.19 306 HIS A O 1
ATOM 2332 N N . PRO A 1 307 ? -20.135 20.021 6.760 1.00 60.69 307 PRO A N 1
ATOM 2333 C CA . PRO A 1 307 ? -19.474 21.116 6.052 1.00 60.69 307 PRO A CA 1
ATOM 2334 C C . PRO A 1 307 ? -17.937 20.969 6.009 1.00 60.69 307 PRO A C 1
ATOM 2336 O O . PRO A 1 307 ? -17.363 20.449 6.964 1.00 60.69 307 PRO A O 1
ATOM 2339 N N . PRO A 1 308 ? -17.252 21.544 5.000 1.00 59.81 308 PRO A N 1
ATOM 2340 C CA . PRO A 1 308 ? -15.787 21.530 4.911 1.00 59.81 308 PRO A CA 1
ATOM 2341 C C . PRO A 1 308 ? -15.094 22.087 6.164 1.00 59.81 308 PRO A C 1
ATOM 2343 O O . PRO A 1 308 ? -15.523 23.111 6.716 1.00 59.81 308 PRO A O 1
ATOM 2346 N N . GLY A 1 309 ? -14.002 21.452 6.598 1.00 59.72 309 GLY A N 1
ATOM 2347 C CA . GLY A 1 309 ? -13.267 21.796 7.825 1.00 59.72 309 GLY A CA 1
ATOM 2348 C C . GLY A 1 309 ? -13.834 21.212 9.116 1.00 59.72 309 GLY A C 1
ATOM 2349 O O . GLY A 1 309 ? -13.256 21.397 10.191 1.00 59.72 309 GLY A O 1
ATOM 2350 N N . THR A 1 310 ? -14.955 20.503 9.023 1.00 68.00 310 THR A N 1
ATOM 2351 C CA . THR A 1 310 ? -15.503 19.652 10.079 1.00 68.00 310 THR A CA 1
ATOM 2352 C C . THR A 1 310 ? -15.689 18.267 9.507 1.00 68.00 310 THR A C 1
ATOM 2354 O O . THR A 1 310 ? -16.249 18.138 8.426 1.00 68.00 310 THR A O 1
ATOM 2357 N N . HIS A 1 311 ? -15.266 17.244 10.245 1.00 72.06 311 HIS A N 1
ATOM 2358 C CA . HIS A 1 311 ? -15.601 15.866 9.916 1.00 72.06 311 HIS A CA 1
ATOM 2359 C C . HIS A 1 311 ? -15.133 15.420 8.512 1.00 72.06 311 HIS A C 1
ATOM 2361 O O . HIS A 1 311 ? -15.894 14.924 7.684 1.00 72.06 311 HIS A O 1
ATOM 2367 N N . GLU A 1 312 ? -13.830 15.588 8.266 1.00 80.19 312 GLU A N 1
ATOM 2368 C CA . GLU A 1 312 ? -13.113 15.176 7.047 1.00 80.19 312 GLU A CA 1
ATOM 2369 C C . GLU A 1 312 ? -12.796 13.666 7.087 1.00 80.19 312 GLU A C 1
ATOM 2371 O O . GLU A 1 312 ? -11.636 13.255 7.144 1.00 80.19 312 GLU A O 1
ATOM 2376 N N . VAL A 1 313 ? -13.826 12.818 7.131 1.00 83.88 313 VAL A N 1
ATOM 2377 C CA . VAL A 1 313 ? -13.679 11.372 7.408 1.00 83.88 313 VAL A CA 1
ATOM 2378 C C . VAL A 1 313 ? -12.789 10.640 6.404 1.00 83.88 313 VAL A C 1
ATOM 2380 O O . VAL A 1 313 ? -12.038 9.751 6.791 1.00 83.88 313 VAL A O 1
ATOM 2383 N N . ALA A 1 314 ? -12.787 11.065 5.138 1.00 82.06 314 ALA A N 1
ATOM 2384 C CA . ALA A 1 314 ? -11.905 10.518 4.110 1.00 82.06 314 ALA A CA 1
ATOM 2385 C C . ALA A 1 314 ? -10.431 10.861 4.361 1.00 82.06 314 ALA A C 1
ATOM 2387 O O . ALA A 1 314 ? -9.566 9.993 4.260 1.00 82.06 314 ALA A O 1
ATOM 2388 N N . ALA A 1 315 ? -10.140 12.112 4.728 1.00 83.25 315 ALA A N 1
ATOM 2389 C CA . ALA A 1 315 ? -8.783 12.520 5.077 1.00 83.25 315 ALA A CA 1
ATOM 2390 C C . ALA A 1 315 ? -8.327 11.848 6.381 1.00 83.25 315 ALA A C 1
ATOM 2392 O O . ALA A 1 315 ? -7.204 11.360 6.453 1.00 83.25 315 ALA A O 1
ATOM 2393 N N . GLY A 1 316 ? -9.210 11.756 7.383 1.00 88.75 316 GLY A N 1
ATOM 2394 C CA . GLY A 1 316 ? -8.943 11.043 8.634 1.00 88.75 316 GLY A CA 1
ATOM 2395 C C . GLY A 1 316 ? -8.665 9.554 8.418 1.00 88.75 316 GLY A C 1
ATOM 2396 O O . GLY A 1 316 ? -7.721 9.025 8.996 1.00 88.75 316 GLY A O 1
ATOM 2397 N N . GLY A 1 317 ? -9.429 8.894 7.543 1.00 89.94 317 GLY A N 1
ATOM 2398 C CA . GLY A 1 317 ? -9.210 7.496 7.174 1.00 89.94 317 GLY A CA 1
ATOM 2399 C C . GLY A 1 317 ? -7.843 7.263 6.530 1.00 89.94 317 GLY A C 1
ATOM 2400 O O . GLY A 1 317 ? -7.087 6.414 6.996 1.00 89.94 317 GLY A O 1
ATOM 2401 N N . ARG A 1 318 ? -7.477 8.073 5.527 1.00 88.00 318 ARG A N 1
ATOM 2402 C CA . ARG A 1 318 ? -6.149 8.002 4.887 1.00 88.00 318 ARG A CA 1
ATOM 2403 C C . ARG A 1 318 ? -5.009 8.301 5.855 1.00 88.00 318 ARG A C 1
ATOM 2405 O O . ARG A 1 318 ? -3.999 7.608 5.825 1.00 88.00 318 ARG A O 1
ATOM 2412 N N . LEU A 1 319 ? -5.184 9.277 6.744 1.00 89.19 319 LEU A N 1
ATOM 2413 C CA . LEU A 1 319 ? -4.190 9.590 7.765 1.00 89.19 319 LEU A CA 1
ATOM 2414 C C . LEU A 1 319 ? -3.984 8.428 8.743 1.00 89.19 319 LEU A C 1
ATOM 2416 O O . LEU A 1 319 ? -2.842 8.116 9.074 1.00 89.19 319 LEU A O 1
ATOM 2420 N N . MET A 1 320 ? -5.062 7.780 9.197 1.00 94.38 320 MET A N 1
ATOM 2421 C CA . MET A 1 320 ? -4.958 6.589 10.046 1.00 94.38 320 MET A CA 1
ATOM 2422 C C . MET A 1 320 ? -4.245 5.448 9.322 1.00 94.38 320 MET A C 1
ATOM 2424 O O . MET A 1 320 ? -3.359 4.840 9.916 1.00 94.38 320 MET A O 1
ATOM 2428 N N . ALA A 1 321 ? -4.588 5.189 8.056 1.00 90.50 321 ALA A N 1
ATOM 2429 C CA . ALA A 1 321 ? -3.948 4.138 7.269 1.00 90.50 321 ALA A CA 1
ATOM 2430 C C . ALA A 1 321 ? -2.446 4.396 7.118 1.00 90.50 321 ALA A C 1
ATOM 2432 O O . ALA A 1 321 ? -1.615 3.542 7.416 1.00 90.50 321 ALA A O 1
ATOM 2433 N N . TRP A 1 322 ? -2.089 5.631 6.763 1.00 87.25 322 TRP A N 1
ATOM 2434 C CA . TRP A 1 322 ? -0.699 6.050 6.690 1.00 87.25 322 TRP A CA 1
ATOM 2435 C C . TRP A 1 322 ? 0.006 5.836 8.042 1.00 87.25 322 TRP A C 1
ATOM 2437 O O . TRP A 1 322 ? 1.063 5.216 8.076 1.00 87.25 322 TRP A O 1
ATOM 2447 N N . CYS A 1 323 ? -0.603 6.234 9.166 1.00 93.06 323 CYS A N 1
ATOM 2448 C CA . CYS A 1 323 ? 0.018 6.094 10.489 1.00 93.06 323 CYS A CA 1
ATOM 2449 C C . CYS A 1 323 ? 0.248 4.629 10.876 1.00 93.06 323 CYS A C 1
ATOM 2451 O O . CYS A 1 323 ? 1.243 4.314 11.516 1.00 93.06 323 CYS A O 1
ATOM 2453 N N . LEU A 1 324 ? -0.675 3.736 10.517 1.00 93.56 324 LEU A N 1
ATOM 2454 C CA . LEU A 1 324 ? -0.546 2.302 10.779 1.00 93.56 324 LEU A CA 1
ATOM 2455 C C . LEU A 1 324 ? 0.529 1.663 9.889 1.00 93.56 324 LEU A C 1
ATOM 2457 O O . LEU A 1 324 ? 1.287 0.821 10.361 1.00 93.56 324 LEU A O 1
ATOM 2461 N N . ASN A 1 325 ? 0.632 2.091 8.630 1.00 86.31 325 ASN A N 1
ATOM 2462 C CA . ASN A 1 325 ? 1.619 1.566 7.684 1.00 86.31 325 ASN A CA 1
ATOM 2463 C C . ASN A 1 325 ? 3.039 2.118 7.929 1.00 86.31 325 ASN A C 1
ATOM 2465 O O . ASN A 1 325 ? 4.003 1.527 7.458 1.00 86.31 325 ASN A O 1
ATOM 2469 N N . HIS A 1 326 ? 3.173 3.206 8.698 1.00 85.50 326 HIS A N 1
ATOM 2470 C CA . HIS A 1 326 ? 4.449 3.861 9.026 1.00 85.50 326 HIS A CA 1
ATOM 2471 C C . HIS A 1 326 ? 4.785 3.797 10.528 1.00 85.50 326 HIS A C 1
ATOM 2473 O O . HIS A 1 326 ? 5.527 4.635 11.050 1.00 85.50 326 HIS A O 1
ATOM 2479 N N . MET A 1 327 ? 4.241 2.806 11.245 1.00 91.19 327 MET A N 1
ATOM 2480 C CA . MET A 1 327 ? 4.596 2.572 12.644 1.00 91.19 327 MET A CA 1
ATOM 2481 C C . MET A 1 327 ? 6.054 2.120 12.766 1.00 91.19 327 MET A C 1
ATOM 2483 O O . MET A 1 327 ? 6.476 1.133 12.169 1.00 91.19 327 MET A O 1
ATOM 2487 N N . GLU A 1 328 ? 6.810 2.803 13.615 1.00 89.19 328 GLU A N 1
ATOM 2488 C CA . GLU A 1 328 ? 8.239 2.553 13.821 1.00 89.19 328 GLU A CA 1
ATOM 2489 C C . GLU A 1 328 ? 8.484 1.389 14.791 1.00 89.19 328 GLU A C 1
ATOM 2491 O O . GLU A 1 328 ? 9.510 0.71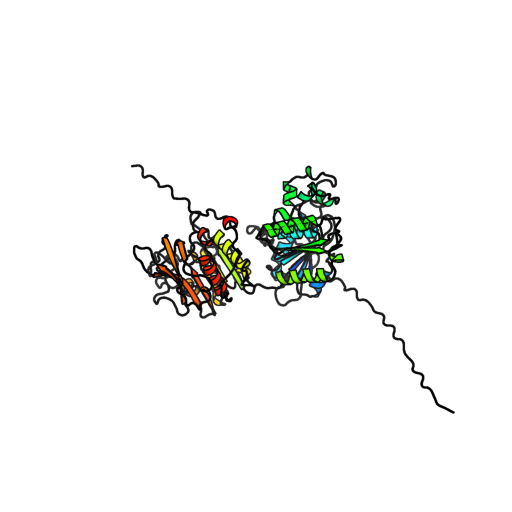3 14.730 1.00 89.19 328 GLU A O 1
ATOM 2496 N N . ASN A 1 329 ? 7.543 1.152 15.710 1.00 91.75 329 ASN A N 1
ATOM 2497 C CA . ASN A 1 329 ? 7.712 0.234 16.838 1.00 91.75 329 ASN A CA 1
ATOM 2498 C C . ASN A 1 329 ? 6.645 -0.870 16.925 1.00 91.75 329 ASN A C 1
ATOM 2500 O O . ASN A 1 329 ? 6.591 -1.589 17.924 1.00 91.75 329 ASN A O 1
ATOM 2504 N N . VAL A 1 330 ? 5.820 -1.027 15.885 1.00 89.75 330 VAL A N 1
ATOM 2505 C CA . VAL A 1 330 ? 4.836 -2.114 15.760 1.00 89.75 330 VAL A CA 1
ATOM 2506 C C . VAL A 1 330 ? 4.969 -2.747 14.371 1.00 89.75 330 VAL A C 1
ATOM 2508 O O . VAL A 1 330 ? 4.326 -2.294 13.425 1.00 89.75 330 VAL A O 1
ATOM 2511 N N . PRO A 1 331 ? 5.818 -3.776 14.202 1.00 80.56 331 PRO A N 1
ATOM 2512 C CA . PRO A 1 331 ? 5.985 -4.430 12.911 1.00 80.56 331 PRO A CA 1
ATOM 2513 C C . PRO A 1 331 ? 4.780 -5.319 12.570 1.00 80.56 331 PRO A C 1
ATOM 2515 O O . PRO A 1 331 ? 4.006 -5.708 13.442 1.00 80.56 331 PRO A O 1
ATOM 2518 N N . GLY A 1 332 ? 4.671 -5.716 11.299 1.00 81.62 332 GLY A N 1
ATOM 2519 C CA . GLY A 1 332 ? 3.706 -6.736 10.872 1.00 81.62 332 GLY A CA 1
ATOM 2520 C C . GLY A 1 332 ? 2.265 -6.237 10.781 1.00 81.62 332 GLY A C 1
ATOM 2521 O O . GLY A 1 332 ? 1.345 -7.044 10.889 1.00 81.62 332 GLY A O 1
ATOM 2522 N N . PHE A 1 333 ? 2.071 -4.935 10.583 1.00 86.19 333 PHE A N 1
ATOM 2523 C CA . PHE A 1 333 ? 0.773 -4.338 10.298 1.00 86.19 333 PHE A CA 1
ATOM 2524 C C . PHE A 1 333 ? 0.667 -3.918 8.839 1.00 86.19 333 PHE A C 1
ATOM 2526 O O . PHE A 1 333 ? 1.627 -3.426 8.256 1.00 86.19 333 PHE A O 1
ATOM 2533 N N . GLU A 1 334 ? -0.529 -4.074 8.288 1.00 88.75 334 GLU A N 1
ATOM 2534 C CA . GLU A 1 334 ? -0.933 -3.483 7.019 1.00 88.75 334 GLU A CA 1
ATOM 2535 C C . GLU A 1 334 ? -2.342 -2.913 7.178 1.00 88.75 334 GLU A C 1
ATOM 2537 O O . GLU A 1 334 ? -3.192 -3.493 7.862 1.00 88.75 334 GLU A O 1
ATOM 2542 N N . SER A 1 335 ? -2.602 -1.765 6.564 1.00 91.88 335 SER A N 1
ATOM 2543 C CA . SER A 1 335 ? -3.904 -1.115 6.592 1.00 91.88 335 SER A CA 1
ATOM 2544 C C . SER A 1 335 ? -4.281 -0.512 5.246 1.00 91.88 335 SER A C 1
ATOM 2546 O O . SER A 1 335 ? -3.426 -0.010 4.514 1.00 91.88 335 SER A O 1
ATOM 2548 N N . GLN A 1 336 ? -5.578 -0.550 4.944 1.00 87.12 336 GLN A N 1
ATOM 2549 C CA . GLN A 1 336 ? -6.147 -0.042 3.697 1.00 87.12 336 GLN A CA 1
ATOM 2550 C C . GLN A 1 336 ? -7.447 0.719 3.961 1.00 87.12 336 GLN A C 1
ATOM 2552 O O . GLN A 1 336 ? -8.142 0.465 4.949 1.00 87.12 336 GLN A O 1
ATOM 2557 N N . VAL A 1 337 ? -7.760 1.673 3.081 1.00 85.56 337 VAL A N 1
ATOM 2558 C CA . VAL A 1 337 ? -8.950 2.526 3.181 1.00 85.56 337 VAL A CA 1
ATOM 2559 C C . VAL A 1 337 ? -10.008 2.073 2.185 1.00 85.56 337 VAL A C 1
ATOM 2561 O O . VAL A 1 337 ? -9.741 1.999 0.991 1.00 85.56 337 VAL A O 1
ATOM 2564 N N . PHE A 1 338 ? -11.227 1.874 2.674 1.00 85.19 338 PHE A N 1
ATOM 2565 C CA . PHE A 1 338 ? -12.403 1.501 1.895 1.00 85.19 338 PHE A CA 1
ATOM 2566 C C . PHE A 1 338 ? -13.431 2.626 1.971 1.00 85.19 338 PHE A C 1
ATOM 2568 O O . PHE A 1 338 ? -13.767 3.078 3.061 1.00 85.19 338 PHE A O 1
ATOM 2575 N N . TYR A 1 339 ? -13.933 3.095 0.830 1.00 81.62 339 TYR A N 1
ATOM 2576 C CA . TYR A 1 339 ? -14.952 4.161 0.768 1.00 81.62 339 TYR A CA 1
ATOM 2577 C C . TYR A 1 339 ? -16.378 3.626 0.596 1.00 81.62 339 TYR A C 1
ATOM 2579 O O . TYR A 1 339 ? -17.344 4.386 0.637 1.00 81.62 339 TYR A O 1
ATOM 2587 N N . GLU A 1 340 ? -16.494 2.320 0.401 1.00 78.56 340 GLU A N 1
ATOM 2588 C CA . GLU A 1 340 ? -17.731 1.564 0.290 1.00 78.56 340 GLU A CA 1
ATOM 2589 C C . GLU A 1 340 ? -17.506 0.173 0.885 1.00 78.56 340 GLU A C 1
ATOM 2591 O O . GLU A 1 340 ? -16.363 -0.268 1.032 1.00 78.56 340 GLU A O 1
ATOM 2596 N N . TRP A 1 341 ? -18.589 -0.501 1.269 1.00 82.69 341 TRP A N 1
ATOM 2597 C CA . TRP A 1 341 ? -18.497 -1.898 1.688 1.00 82.69 341 TRP A CA 1
ATOM 2598 C C . TRP A 1 341 ? -18.448 -2.805 0.454 1.00 82.69 341 TRP A C 1
ATOM 2600 O O . TRP A 1 341 ? -19.287 -2.659 -0.437 1.00 82.69 341 TRP A O 1
ATOM 2610 N N . SER A 1 342 ? -17.503 -3.745 0.412 1.00 77.81 342 SER A N 1
ATOM 2611 C CA . SER A 1 342 ? -17.290 -4.661 -0.716 1.00 77.81 342 SER A CA 1
ATOM 2612 C C . SER A 1 342 ? -16.916 -6.073 -0.251 1.00 77.81 342 SER A C 1
ATOM 2614 O O . SER A 1 342 ? -16.643 -6.316 0.924 1.00 77.81 342 SER A O 1
ATOM 2616 N N . ASP A 1 343 ? -16.885 -7.019 -1.185 1.00 76.81 343 ASP A N 1
ATOM 2617 C CA . ASP A 1 343 ? -16.394 -8.389 -1.000 1.00 76.81 343 ASP A CA 1
ATOM 2618 C C . ASP A 1 343 ? -14.859 -8.500 -1.096 1.00 76.81 343 ASP A C 1
ATOM 2620 O O . ASP A 1 343 ? -14.317 -9.601 -1.192 1.00 76.81 343 ASP A O 1
ATOM 2624 N N . ASP A 1 344 ? -14.150 -7.368 -1.024 1.00 81.00 344 ASP A N 1
ATOM 2625 C CA . ASP A 1 344 ? -12.693 -7.309 -1.077 1.00 81.00 344 ASP A CA 1
ATOM 2626 C C . ASP A 1 344 ? -12.043 -8.197 -0.002 1.00 81.00 344 ASP A C 1
ATOM 2628 O O . ASP A 1 344 ? -12.357 -8.124 1.191 1.00 81.00 344 ASP A O 1
ATOM 2632 N N . ALA A 1 345 ? -11.091 -9.035 -0.418 1.00 72.00 345 ALA A N 1
ATOM 2633 C CA . ALA A 1 345 ? -10.481 -10.026 0.458 1.00 72.00 345 ALA A CA 1
ATOM 2634 C C . ALA A 1 345 ? -9.735 -9.406 1.654 1.00 72.00 345 ALA A C 1
ATOM 2636 O O . ALA A 1 345 ? -9.691 -10.032 2.718 1.00 72.00 345 ALA A O 1
ATOM 2637 N N . PHE A 1 346 ? -9.163 -8.205 1.526 1.00 81.00 346 PHE A N 1
ATOM 2638 C CA . PHE A 1 346 ? -8.492 -7.521 2.629 1.00 81.00 346 PHE A CA 1
ATOM 2639 C C . PHE A 1 346 ? -9.508 -7.072 3.682 1.00 81.00 346 PHE A C 1
ATOM 2641 O O . PHE A 1 346 ? -9.323 -7.355 4.870 1.00 81.00 346 PHE A O 1
ATOM 2648 N N . LEU A 1 347 ? -10.606 -6.437 3.255 1.00 84.56 347 LEU A N 1
ATOM 2649 C CA . LEU A 1 347 ? -11.705 -6.042 4.143 1.00 84.56 347 LEU A CA 1
ATOM 2650 C C . LEU A 1 347 ? -12.304 -7.265 4.847 1.00 84.56 347 LEU A C 1
ATOM 2652 O O . LEU A 1 347 ? -12.405 -7.303 6.077 1.00 84.56 347 LEU A O 1
ATOM 2656 N N . GLN A 1 348 ? -12.628 -8.301 4.074 1.00 82.00 348 GLN A N 1
ATOM 2657 C CA . GLN A 1 348 ? -13.311 -9.495 4.563 1.00 82.00 348 GLN A CA 1
ATOM 2658 C C . GLN A 1 348 ? -12.452 -10.343 5.502 1.00 82.00 348 GLN A C 1
ATOM 2660 O O . GLN A 1 348 ? -13.004 -11.043 6.352 1.00 82.00 348 GLN A O 1
ATOM 2665 N N . ASN A 1 349 ? -11.119 -10.258 5.414 1.00 81.00 349 ASN A N 1
ATOM 2666 C CA . ASN A 1 349 ? -10.173 -10.986 6.269 1.00 81.00 349 ASN A CA 1
ATOM 2667 C C . ASN A 1 349 ? -9.449 -10.099 7.295 1.00 81.00 349 ASN A C 1
ATOM 2669 O O . ASN A 1 349 ? -8.501 -10.560 7.937 1.00 81.00 349 ASN A O 1
ATOM 2673 N N . ALA A 1 350 ? -9.890 -8.852 7.487 1.00 90.94 350 ALA A N 1
ATOM 2674 C CA . ALA A 1 350 ? -9.247 -7.925 8.408 1.00 90.94 350 ALA A CA 1
ATOM 2675 C C . ALA A 1 350 ? -9.174 -8.485 9.843 1.00 90.94 350 ALA A C 1
ATOM 2677 O O . ALA A 1 350 ? -10.122 -9.094 10.353 1.00 90.94 350 ALA A O 1
ATOM 2678 N N . SER A 1 351 ? -8.040 -8.250 10.510 1.00 94.38 351 SER A N 1
ATOM 2679 C CA . SER A 1 351 ? -7.865 -8.516 11.946 1.00 94.38 351 SER A CA 1
ATOM 2680 C C . SER A 1 351 ? -8.639 -7.516 12.803 1.00 94.38 351 SER A C 1
ATOM 2682 O O . SER A 1 351 ? -9.041 -7.844 13.917 1.00 94.38 351 SER A O 1
ATOM 2684 N N . SER A 1 352 ? -8.845 -6.299 12.297 1.00 97.00 352 SER A N 1
ATOM 2685 C CA . SER A 1 352 ? -9.744 -5.306 12.882 1.00 97.00 352 SER A CA 1
ATOM 2686 C C . SER A 1 352 ? -10.338 -4.404 11.808 1.00 97.00 352 SER A C 1
ATOM 2688 O O . SER A 1 352 ? -9.671 -4.095 10.819 1.00 97.00 352 SER A O 1
ATOM 2690 N N . ILE A 1 353 ? -11.572 -3.955 12.026 1.00 95.81 353 ILE A N 1
ATOM 2691 C CA . ILE A 1 353 ? -12.219 -2.938 11.198 1.00 95.81 353 ILE A CA 1
ATOM 2692 C C . ILE A 1 353 ? -12.316 -1.632 11.975 1.00 95.81 353 ILE A C 1
ATOM 2694 O O . ILE A 1 353 ? -12.791 -1.591 13.109 1.00 95.81 353 ILE A O 1
ATOM 2698 N N . VAL A 1 354 ? -11.911 -0.542 11.337 1.00 96.44 354 VAL A N 1
ATOM 2699 C CA . VAL A 1 354 ? -12.063 0.815 11.853 1.00 96.44 354 VAL A CA 1
ATOM 2700 C C . VAL A 1 354 ? -13.134 1.524 11.043 1.00 96.44 354 VAL A C 1
ATOM 2702 O O . VAL A 1 354 ? -12.996 1.667 9.835 1.00 96.44 354 VAL A O 1
ATOM 2705 N N . PHE A 1 355 ? -14.174 2.020 11.702 1.00 93.69 355 PHE A N 1
ATOM 2706 C CA . PHE A 1 355 ? -15.177 2.874 11.079 1.00 93.69 355 PHE A CA 1
ATOM 2707 C C . PHE A 1 355 ? -14.909 4.344 11.396 1.00 93.69 355 PHE A C 1
ATOM 2709 O O . PHE A 1 355 ? -14.762 4.728 12.562 1.00 93.69 355 PHE A O 1
ATOM 2716 N N . ILE A 1 356 ? -14.904 5.170 10.350 1.00 89.88 356 ILE A N 1
ATOM 2717 C CA . ILE A 1 356 ? -14.885 6.632 10.437 1.00 89.88 356 ILE A CA 1
ATOM 2718 C C . ILE A 1 356 ? -15.905 7.206 9.442 1.00 89.88 356 ILE A C 1
ATOM 2720 O O . ILE A 1 356 ? -15.799 7.023 8.235 1.00 89.88 356 ILE A O 1
ATOM 2724 N N . GLY A 1 357 ? -16.942 7.879 9.932 1.00 80.88 357 GLY A N 1
ATOM 2725 C CA . GLY A 1 357 ? -18.110 8.230 9.117 1.00 80.88 357 GLY A CA 1
ATOM 2726 C C . GLY A 1 357 ? -19.210 8.876 9.946 1.00 80.88 357 GLY A C 1
ATOM 2727 O O . GLY A 1 357 ? -19.106 8.900 11.166 1.00 80.88 357 GLY A O 1
ATOM 2728 N N . ASP A 1 358 ? -20.252 9.393 9.292 1.00 70.94 358 ASP A N 1
ATOM 2729 C CA . ASP A 1 358 ? -21.356 10.160 9.892 1.00 70.94 358 ASP A CA 1
ATOM 2730 C C . ASP A 1 358 ? -22.247 9.355 10.834 1.00 70.94 358 ASP A C 1
ATOM 2732 O O . ASP A 1 358 ? -22.736 9.940 11.795 1.00 70.94 358 ASP A O 1
ATOM 2736 N N . GLN A 1 359 ? -22.496 8.069 10.573 1.00 69.25 359 GLN A N 1
ATOM 2737 C CA . GLN A 1 359 ? -23.233 7.169 11.468 1.00 69.25 359 GLN A CA 1
ATOM 2738 C C . GLN A 1 359 ? -22.962 5.706 11.092 1.00 69.25 359 GLN A C 1
ATOM 2740 O O . GLN A 1 359 ? -22.824 5.384 9.914 1.00 69.25 359 GLN A O 1
ATOM 2745 N N . PHE A 1 360 ? -22.976 4.818 12.085 1.00 70.06 360 PHE A N 1
ATOM 2746 C CA . PHE A 1 360 ? -23.105 3.368 11.898 1.00 70.06 360 PHE A CA 1
ATOM 2747 C C . PHE A 1 360 ? -24.577 3.030 11.546 1.00 70.06 360 PHE A C 1
ATOM 2749 O O . PHE A 1 360 ? -25.450 3.816 11.936 1.00 70.06 360 PHE A O 1
ATOM 2756 N N . PRO A 1 361 ? -24.926 1.933 10.832 1.00 64.31 361 PRO A N 1
ATOM 2757 C CA . PRO A 1 361 ? -24.100 0.822 10.327 1.00 64.31 361 PRO A CA 1
ATOM 2758 C C . PRO A 1 361 ? -23.582 0.957 8.884 1.00 64.31 361 PRO A C 1
ATOM 2760 O O . PRO A 1 361 ? -23.967 1.863 8.142 1.00 64.31 361 PRO A O 1
ATOM 2763 N N . ALA A 1 362 ? -22.742 -0.013 8.483 1.00 57.38 362 ALA A N 1
ATOM 2764 C CA . ALA A 1 362 ? -22.196 -0.187 7.129 1.00 57.38 362 ALA A CA 1
ATOM 2765 C C . ALA A 1 362 ? -23.269 -0.230 6.022 1.00 57.38 362 ALA A C 1
ATOM 2767 O O . ALA A 1 362 ? -22.978 0.068 4.871 1.00 57.38 362 ALA A O 1
ATOM 2768 N N . GLU A 1 363 ? -24.531 -0.505 6.361 1.00 57.09 363 GLU A N 1
ATOM 2769 C CA . GLU A 1 363 ? -25.684 -0.432 5.449 1.00 57.09 363 GLU A CA 1
ATOM 2770 C C . GLU A 1 363 ? -25.829 0.926 4.752 1.00 57.09 363 GLU A C 1
ATOM 2772 O O . GLU A 1 363 ? -26.384 1.038 3.662 1.00 57.09 363 GLU A O 1
ATOM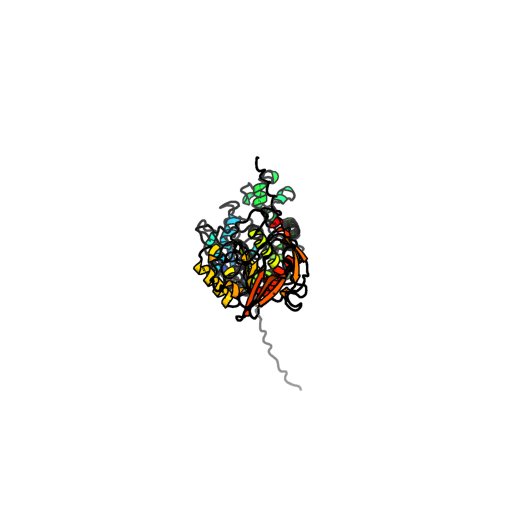 2777 N N . ARG A 1 364 ? -25.302 1.982 5.374 1.00 66.19 364 ARG A N 1
ATOM 2778 C CA . ARG A 1 364 ? -25.316 3.348 4.840 1.00 66.19 364 ARG A CA 1
ATOM 2779 C C . ARG A 1 364 ? -24.195 3.603 3.830 1.00 66.19 364 ARG A C 1
ATOM 2781 O O . ARG A 1 364 ? -24.101 4.712 3.307 1.00 66.19 364 ARG A O 1
ATOM 2788 N N . LEU A 1 365 ? -23.386 2.579 3.552 1.00 61.75 365 LEU A N 1
ATOM 2789 C CA . LEU A 1 365 ? -22.310 2.534 2.563 1.00 61.75 365 LEU A CA 1
ATOM 2790 C C . LEU A 1 365 ? -22.642 1.641 1.349 1.00 61.75 365 LEU A C 1
ATOM 2792 O O . LEU A 1 365 ? -21.770 1.464 0.505 1.00 61.75 365 LEU A O 1
ATOM 2796 N N . GLY A 1 366 ? -23.854 1.068 1.235 1.00 62.38 366 GLY A N 1
ATOM 2797 C CA . GLY A 1 366 ? -24.198 0.186 0.107 1.00 62.38 366 GLY A CA 1
ATOM 2798 C C . GLY A 1 366 ? -25.328 -0.819 0.372 1.00 62.38 366 GLY A C 1
ATOM 2799 O O . GLY A 1 366 ? -26.380 -0.467 0.904 1.00 62.38 366 GLY A O 1
ATOM 2800 N N . SER A 1 367 ? -25.150 -2.074 -0.063 1.00 57.38 367 SER A N 1
ATOM 2801 C CA . SER A 1 367 ? -26.154 -3.143 0.074 1.00 57.38 367 SER A CA 1
ATOM 2802 C C . SER A 1 367 ? -26.269 -3.644 1.522 1.00 57.38 367 SER A C 1
ATOM 2804 O O . SER A 1 367 ? -25.441 -4.431 1.977 1.00 57.38 367 SER A O 1
ATOM 2806 N N . ALA A 1 368 ? -27.317 -3.189 2.214 1.00 59.28 368 ALA A N 1
ATOM 2807 C CA . ALA A 1 368 ? -27.523 -3.304 3.660 1.00 59.28 368 ALA A CA 1
ATOM 2808 C C . ALA A 1 368 ? -27.321 -4.703 4.278 1.00 59.28 368 ALA A C 1
ATOM 2810 O O . ALA A 1 368 ? -26.469 -4.862 5.149 1.00 59.28 368 ALA A O 1
ATOM 2811 N N . ASP A 1 369 ? -28.053 -5.718 3.817 1.00 62.50 369 ASP A N 1
ATOM 2812 C CA . ASP A 1 369 ? -28.106 -7.002 4.535 1.00 62.50 369 ASP A CA 1
ATOM 2813 C C . ASP A 1 369 ? -26.772 -7.771 4.487 1.00 62.50 369 ASP A C 1
ATOM 2815 O O . ASP A 1 369 ? -26.318 -8.301 5.499 1.00 62.50 369 ASP A O 1
ATOM 2819 N N . ALA A 1 370 ? -26.090 -7.768 3.336 1.00 70.94 370 ALA A N 1
ATOM 2820 C CA . ALA A 1 370 ? -24.818 -8.475 3.172 1.00 70.94 370 ALA A CA 1
ATOM 2821 C C . ALA A 1 370 ? -23.696 -7.863 4.028 1.00 70.94 370 ALA A C 1
ATOM 2823 O O . ALA A 1 370 ? -22.903 -8.589 4.619 1.00 70.94 370 ALA A O 1
ATOM 2824 N N . ALA A 1 371 ? -23.662 -6.533 4.160 1.00 78.69 371 ALA A N 1
ATOM 2825 C CA . ALA A 1 371 ? -22.601 -5.852 4.897 1.00 78.69 371 ALA A CA 1
ATOM 2826 C C . ALA A 1 371 ? -22.633 -6.149 6.403 1.00 78.69 371 ALA A C 1
ATOM 2828 O O . ALA A 1 371 ? -21.591 -6.319 7.038 1.00 78.69 371 ALA A O 1
ATOM 2829 N N . MET A 1 372 ? -23.831 -6.226 6.987 1.00 82.44 372 MET A N 1
ATOM 2830 C CA . MET A 1 372 ? -23.984 -6.567 8.401 1.00 82.44 372 MET A CA 1
ATOM 2831 C C . MET A 1 372 ? -23.732 -8.049 8.678 1.00 82.44 372 MET A C 1
ATOM 2833 O O . MET A 1 372 ? -23.196 -8.368 9.744 1.00 82.44 372 MET A O 1
ATOM 2837 N N . ASP A 1 373 ? -24.062 -8.939 7.740 1.00 82.25 373 ASP A N 1
ATOM 2838 C CA . ASP A 1 373 ? -23.737 -10.365 7.833 1.00 82.25 373 ASP A CA 1
ATOM 2839 C C . ASP A 1 373 ? -22.222 -10.601 7.755 1.00 82.25 373 ASP A C 1
ATOM 2841 O O . ASP A 1 373 ? -21.664 -11.279 8.624 1.00 82.25 373 ASP A O 1
ATOM 2845 N N . ASP A 1 374 ? -21.540 -9.975 6.792 1.00 84.25 374 ASP A N 1
ATOM 2846 C CA . ASP A 1 374 ? -20.081 -10.011 6.665 1.00 84.25 374 ASP A CA 1
ATOM 2847 C C . ASP A 1 374 ? -19.413 -9.500 7.943 1.00 84.25 374 ASP A C 1
ATOM 2849 O O . ASP A 1 374 ? -18.609 -10.199 8.563 1.00 84.25 374 ASP A O 1
ATOM 2853 N N . LEU A 1 375 ? -19.799 -8.302 8.398 1.00 87.94 375 LEU A N 1
ATOM 2854 C CA . LEU A 1 375 ? -19.261 -7.700 9.613 1.00 87.94 375 LEU A CA 1
ATOM 2855 C C . LEU A 1 375 ? -19.515 -8.583 10.839 1.00 87.94 375 LEU A C 1
ATOM 2857 O O . LEU A 1 375 ? -18.612 -8.777 11.654 1.00 87.94 375 LEU A O 1
ATOM 2861 N N . SER A 1 376 ? -20.703 -9.178 10.951 1.00 85.62 376 SER A N 1
ATOM 2862 C CA . SER A 1 376 ? -21.003 -10.147 12.009 1.00 85.62 376 SER A CA 1
ATOM 2863 C C . SER A 1 376 ? -20.085 -11.367 11.927 1.00 85.62 376 SER A C 1
ATOM 2865 O O . SER A 1 376 ? -19.595 -11.822 12.958 1.00 85.62 376 SER A O 1
ATOM 2867 N N . GLY A 1 377 ? -19.796 -11.870 10.724 1.00 81.06 377 GLY A N 1
ATOM 2868 C CA . GLY A 1 377 ? -18.840 -12.952 10.492 1.00 81.06 377 GLY A CA 1
ATOM 2869 C C . GLY A 1 377 ? -17.410 -12.590 10.902 1.00 81.06 377 GLY A C 1
ATOM 2870 O O . GLY A 1 377 ? -16.725 -13.403 11.527 1.00 81.06 377 GLY A O 1
ATOM 2871 N N . ILE A 1 378 ? -16.973 -11.362 10.611 1.00 85.06 378 ILE A N 1
ATOM 2872 C CA . ILE A 1 378 ? -15.659 -10.823 10.999 1.00 85.06 378 ILE A CA 1
ATOM 2873 C C . ILE A 1 378 ? -15.532 -10.729 12.513 1.00 85.06 378 ILE A C 1
ATOM 2875 O O . ILE A 1 378 ? -14.556 -11.187 13.110 1.00 85.06 378 ILE A O 1
ATOM 2879 N N . VAL A 1 379 ? -16.557 -10.186 13.148 1.00 86.75 379 VAL A N 1
ATOM 2880 C CA . VAL A 1 379 ? -16.616 -10.013 14.592 1.00 86.75 379 VAL A CA 1
ATOM 2881 C C . VAL A 1 379 ? -16.696 -11.370 15.307 1.00 86.75 379 VAL A C 1
ATOM 2883 O O . VAL A 1 379 ? -15.963 -11.580 16.274 1.00 86.75 379 VAL A O 1
ATOM 2886 N N . ALA A 1 380 ? -17.511 -12.311 14.816 1.00 79.81 380 ALA A N 1
ATOM 2887 C CA . ALA A 1 380 ? -17.740 -13.622 15.435 1.00 79.81 380 ALA A CA 1
ATOM 2888 C C . ALA A 1 380 ? -16.514 -14.548 15.423 1.00 79.81 380 ALA A C 1
ATOM 2890 O O . ALA A 1 380 ? -16.393 -15.421 16.282 1.00 79.81 380 ALA A O 1
ATOM 2891 N N . ARG A 1 381 ? -15.583 -14.363 14.480 1.00 83.81 381 ARG A N 1
ATOM 2892 C CA . ARG A 1 381 ? -14.292 -15.077 14.463 1.00 83.81 381 ARG A CA 1
ATOM 2893 C C . ARG A 1 381 ? -13.202 -14.386 15.297 1.00 83.81 381 ARG A C 1
ATOM 2895 O O . ARG A 1 381 ? -12.027 -14.712 15.152 1.00 83.81 381 ARG A O 1
ATOM 2902 N N . GLY A 1 382 ? -13.583 -13.432 16.150 1.00 82.00 382 GLY A N 1
ATOM 2903 C CA . GLY A 1 382 ? -12.679 -12.702 17.040 1.00 82.00 382 GLY A CA 1
ATOM 2904 C C . GLY A 1 382 ? -12.045 -11.451 16.423 1.00 82.00 382 GLY A C 1
ATOM 2905 O O . GLY A 1 382 ? -11.097 -10.916 16.994 1.00 82.00 382 GLY A O 1
ATOM 2906 N N . GLY A 1 383 ? -12.541 -10.969 15.278 1.00 88.75 383 GLY A N 1
ATOM 2907 C CA . GLY A 1 383 ? -12.060 -9.732 14.660 1.00 88.75 383 GLY A CA 1
ATOM 2908 C C . GLY A 1 383 ? -12.320 -8.498 15.529 1.00 88.75 383 GLY A C 1
ATOM 2909 O O . GLY A 1 383 ? -13.307 -8.419 16.267 1.00 88.75 383 GLY A O 1
ATOM 2910 N N . GLY A 1 384 ? -11.411 -7.531 15.464 1.00 97.50 384 GLY A N 1
ATOM 2911 C CA . GLY A 1 384 ? -11.535 -6.253 16.154 1.00 97.50 384 GLY A CA 1
ATOM 2912 C C . GLY A 1 384 ? -12.533 -5.301 15.495 1.00 97.50 384 GLY A C 1
ATOM 2913 O O . GLY A 1 384 ? -12.796 -5.387 14.296 1.00 97.50 384 GLY A O 1
ATOM 2914 N N . ILE A 1 385 ? -13.062 -4.359 16.276 1.00 97.12 385 ILE A N 1
ATOM 2915 C CA . ILE A 1 385 ? -13.871 -3.250 15.760 1.00 97.12 385 ILE A CA 1
ATOM 2916 C C . ILE A 1 385 ? -13.606 -1.958 16.533 1.00 97.12 385 ILE A C 1
ATOM 2918 O O . ILE A 1 385 ? -13.686 -1.915 17.760 1.00 97.12 385 ILE A O 1
ATOM 2922 N N . VAL A 1 386 ? -13.313 -0.877 15.816 1.00 97.94 386 VAL A N 1
ATOM 2923 C CA . VAL A 1 386 ? -13.103 0.455 16.393 1.00 97.94 386 VAL A CA 1
ATOM 2924 C C . VAL A 1 386 ? -13.995 1.457 15.683 1.00 97.94 386 VAL A C 1
ATOM 2926 O O . VAL A 1 386 ? -13.958 1.576 14.466 1.00 97.94 386 VAL A O 1
ATOM 2929 N N . CYS A 1 387 ? -14.789 2.203 16.440 1.00 96.38 387 CYS A N 1
ATOM 2930 C CA . CYS A 1 387 ? -15.632 3.269 15.909 1.00 96.38 387 CYS A CA 1
ATOM 2931 C C . CYS A 1 387 ? -15.101 4.629 16.358 1.00 96.38 387 CYS A C 1
ATOM 2933 O O . CYS A 1 387 ? -14.987 4.893 17.559 1.00 96.38 387 CYS A O 1
ATOM 2935 N N . VAL A 1 388 ? -14.789 5.493 15.391 1.00 95.38 388 VAL A N 1
ATOM 2936 C CA . VAL A 1 388 ? -14.220 6.822 15.628 1.00 95.38 388 VAL A CA 1
ATOM 2937 C C . VAL A 1 388 ? -15.250 7.912 15.329 1.00 95.38 388 VAL A C 1
ATOM 2939 O O . VAL A 1 388 ? -15.874 7.959 14.270 1.00 95.38 388 VAL A O 1
ATOM 2942 N N . HIS A 1 389 ? -15.403 8.810 16.296 1.00 93.06 389 HIS A N 1
ATOM 2943 C CA . HIS A 1 389 ? -16.314 9.942 16.329 1.00 93.06 389 HIS A CA 1
ATOM 2944 C C . HIS A 1 389 ? -17.757 9.548 15.979 1.00 93.06 389 HIS A C 1
ATOM 2946 O O . HIS A 1 389 ? -18.372 8.773 16.715 1.00 93.06 389 HIS A O 1
ATOM 2952 N N . TYR A 1 390 ? -18.309 10.051 14.881 1.00 87.31 390 TYR A N 1
ATOM 2953 C CA . TYR A 1 390 ? -19.691 9.808 14.478 1.00 87.31 390 TYR A CA 1
ATOM 2954 C C . TYR A 1 390 ? -19.994 8.331 14.165 1.00 87.31 390 TYR A C 1
ATOM 2956 O O . TYR A 1 390 ? -21.136 7.901 14.328 1.00 87.31 390 TYR A O 1
ATOM 2964 N N . ALA A 1 391 ? -18.982 7.513 13.853 1.00 90.06 391 ALA A N 1
ATOM 2965 C CA . ALA A 1 391 ? -19.152 6.068 13.697 1.00 90.06 391 ALA A CA 1
ATOM 2966 C C . ALA A 1 391 ? -19.551 5.366 15.010 1.00 90.06 391 ALA A C 1
ATOM 2968 O O . ALA A 1 391 ? -19.986 4.222 14.995 1.00 90.06 391 ALA A O 1
ATOM 2969 N N . THR A 1 392 ? -19.444 6.039 16.161 1.00 92.56 392 THR A N 1
ATOM 2970 C CA . THR A 1 392 ? -20.008 5.543 17.430 1.00 92.56 392 THR A CA 1
ATOM 2971 C C . THR A 1 392 ? -21.529 5.719 17.520 1.00 92.56 392 THR A C 1
ATOM 2973 O O . THR A 1 392 ? -22.136 5.275 18.495 1.00 92.56 392 THR A O 1
ATOM 2976 N N . GLY A 1 393 ? -22.139 6.405 16.549 1.00 90.19 393 GLY A N 1
ATOM 2977 C CA . GLY A 1 393 ? -23.522 6.854 16.574 1.00 90.19 393 GLY A CA 1
ATOM 2978 C C . GLY A 1 393 ? -24.500 5.970 15.808 1.00 90.19 393 GLY A C 1
ATOM 2979 O O . GLY A 1 393 ? -24.204 5.513 14.707 1.00 90.19 393 GLY A O 1
ATOM 2980 N N . LEU A 1 394 ? -25.701 5.828 16.370 1.00 90.06 394 LEU A N 1
ATOM 2981 C CA . LEU A 1 394 ? -26.885 5.230 15.752 1.00 90.06 394 LEU A CA 1
ATOM 2982 C C . LEU A 1 394 ? -27.992 6.285 15.609 1.00 90.06 394 LEU A C 1
ATOM 2984 O O . LEU A 1 394 ? -28.110 7.208 16.427 1.00 90.06 394 LEU A O 1
ATOM 2988 N N . ALA A 1 395 ? -28.823 6.159 14.576 1.00 87.94 395 ALA A N 1
ATOM 2989 C CA . ALA A 1 395 ? -30.058 6.925 14.472 1.00 87.94 395 ALA A CA 1
ATOM 2990 C C . ALA A 1 395 ? -31.119 6.370 15.433 1.00 87.94 395 ALA A C 1
ATOM 2992 O O . ALA A 1 395 ? -31.070 5.219 15.860 1.00 87.94 395 ALA A O 1
ATOM 2993 N N . ALA A 1 396 ? -32.114 7.197 15.760 1.00 86.62 396 ALA A N 1
ATOM 2994 C CA . ALA A 1 396 ? -33.205 6.799 16.649 1.00 86.62 396 ALA A CA 1
ATOM 2995 C C . ALA A 1 396 ? -33.996 5.589 16.123 1.00 86.62 396 ALA A C 1
ATOM 2997 O O . ALA A 1 396 ? -34.481 4.803 16.928 1.00 86.62 396 ALA A O 1
ATOM 2998 N N . ASP A 1 397 ? -34.087 5.443 14.800 1.00 87.50 397 ASP A N 1
ATOM 2999 C CA . ASP A 1 397 ? -34.807 4.345 14.150 1.00 87.50 397 ASP A CA 1
ATOM 3000 C C . ASP A 1 397 ? -33.966 3.054 14.053 1.00 87.50 397 ASP A C 1
ATOM 3002 O O . ASP A 1 397 ? -34.524 1.998 13.772 1.00 87.50 397 ASP A O 1
ATOM 3006 N N . ASP A 1 398 ? -32.653 3.115 14.330 1.00 85.06 398 ASP A N 1
ATOM 3007 C CA . ASP A 1 398 ? -31.768 1.936 14.341 1.00 85.06 398 ASP A CA 1
ATOM 3008 C C . ASP A 1 398 ? -31.747 1.236 15.710 1.00 85.06 398 ASP A C 1
ATOM 3010 O O . ASP A 1 398 ? -31.229 0.129 15.847 1.00 85.06 398 ASP A O 1
ATOM 3014 N N . VAL A 1 399 ? -32.264 1.889 16.757 1.00 86.06 399 VAL A N 1
ATOM 3015 C CA . VAL A 1 399 ? -32.197 1.387 18.134 1.00 86.06 399 VAL A CA 1
ATOM 3016 C C . VAL A 1 399 ? -33.555 0.900 18.610 1.00 86.06 399 VAL A C 1
ATOM 3018 O O . VAL A 1 399 ? -34.571 1.586 18.509 1.00 86.06 399 VAL A O 1
ATOM 3021 N N . LEU A 1 400 ? -33.570 -0.297 19.193 1.00 90.06 400 LEU A N 1
ATOM 3022 C CA . LEU A 1 400 ? -34.758 -0.830 19.847 1.00 90.06 400 LEU A CA 1
ATOM 3023 C C . LEU A 1 400 ? -35.095 -0.018 21.107 1.00 90.06 400 LEU A C 1
ATOM 3025 O O . LEU A 1 400 ? -34.219 0.564 21.745 1.00 90.06 400 LEU A O 1
ATOM 3029 N N . ASP A 1 401 ? -36.353 -0.063 21.555 1.00 90.62 401 ASP A N 1
ATOM 3030 C CA . ASP A 1 401 ? -36.763 0.542 22.836 1.00 90.62 401 ASP A CA 1
ATOM 3031 C C . ASP A 1 401 ? -36.010 -0.050 24.043 1.00 90.62 401 ASP A C 1
ATOM 3033 O O . ASP A 1 401 ? -35.860 0.606 25.074 1.00 90.62 401 ASP A O 1
ATOM 3037 N N . SER A 1 402 ? -35.511 -1.285 23.919 1.00 92.31 402 SER A N 1
ATOM 3038 C CA . SER A 1 402 ? -34.624 -1.915 24.905 1.00 92.31 402 SER A CA 1
ATOM 3039 C C . SER A 1 402 ? -33.228 -1.281 24.958 1.00 92.31 402 SER A C 1
ATOM 3041 O O . SER A 1 402 ? -32.496 -1.504 25.923 1.00 92.31 402 SER A O 1
ATOM 3043 N N . GLY A 1 403 ? -32.850 -0.521 23.929 1.00 91.88 403 GLY A N 1
ATOM 3044 C CA . GLY A 1 403 ? -31.497 -0.038 23.686 1.00 91.88 403 GLY A CA 1
ATOM 3045 C C . GLY A 1 403 ? -30.529 -1.122 23.210 1.00 91.88 403 GLY A C 1
ATOM 3046 O O . GLY A 1 403 ? -29.322 -0.883 23.213 1.00 91.88 403 GLY A O 1
ATOM 3047 N N . ASP A 1 404 ? -31.031 -2.302 22.845 1.00 92.62 404 ASP A N 1
ATOM 3048 C CA . ASP A 1 404 ? -30.221 -3.407 22.336 1.00 92.62 404 ASP A CA 1
ATOM 3049 C C . ASP A 1 404 ? -29.873 -3.200 20.854 1.00 92.62 404 ASP A C 1
ATOM 3051 O O . ASP A 1 404 ? -30.739 -2.825 20.063 1.00 92.62 404 ASP A O 1
ATOM 3055 N N . HIS A 1 405 ? -28.604 -3.409 20.498 1.00 91.81 405 HIS A N 1
ATOM 3056 C CA . HIS A 1 405 ? -28.078 -3.255 19.138 1.00 91.81 405 HIS A CA 1
ATOM 3057 C C . HIS A 1 405 ? -26.714 -3.968 19.017 1.00 91.81 405 HIS A C 1
ATOM 3059 O O . HIS A 1 405 ? -25.946 -3.911 19.980 1.00 91.81 405 HIS A O 1
ATOM 3065 N N . PRO A 1 406 ? -26.335 -4.571 17.868 1.00 91.31 406 PRO A N 1
ATOM 3066 C CA . PRO A 1 406 ? -25.029 -5.225 17.697 1.00 91.31 406 PRO A CA 1
ATOM 3067 C C . PRO A 1 406 ? -23.835 -4.362 18.120 1.00 91.31 406 PRO A C 1
ATOM 3069 O O . PRO A 1 406 ? -22.976 -4.819 18.867 1.00 91.31 406 PRO A O 1
ATOM 3072 N N . LEU A 1 407 ? -23.837 -3.078 17.746 1.00 92.12 407 LEU A N 1
ATOM 3073 C CA . LEU A 1 407 ? -22.788 -2.120 18.120 1.00 92.12 407 LEU A CA 1
ATOM 3074 C C . LEU A 1 407 ? -22.550 -2.039 19.640 1.00 92.12 407 LEU A C 1
ATOM 3076 O O . LEU A 1 407 ? -21.404 -1.919 20.059 1.00 92.12 407 LEU A O 1
ATOM 3080 N N . LEU A 1 408 ? -23.599 -2.167 20.467 1.00 95.06 408 LEU A N 1
ATOM 3081 C CA . LEU A 1 408 ? -23.460 -2.201 21.929 1.00 95.06 408 LEU A CA 1
ATOM 3082 C C . LEU A 1 408 ? -22.570 -3.363 22.378 1.00 95.06 408 LEU A C 1
ATOM 3084 O O . LEU A 1 408 ? -21.700 -3.181 23.221 1.00 95.06 408 LEU A O 1
ATOM 3088 N N . HIS A 1 409 ? -22.773 -4.540 21.792 1.00 94.31 409 HIS A N 1
ATOM 3089 C CA . HIS A 1 409 ? -22.026 -5.757 22.119 1.00 94.31 409 HIS A CA 1
ATOM 3090 C C . HIS A 1 409 ? -20.640 -5.782 21.477 1.00 94.31 409 HIS A C 1
ATOM 3092 O O . HIS A 1 409 ? -19.724 -6.429 21.979 1.00 94.31 409 HIS A O 1
ATOM 3098 N N . TRP A 1 410 ? -20.485 -5.084 20.356 1.00 95.38 410 TRP A N 1
ATOM 3099 C CA . TRP A 1 410 ? -19.256 -5.056 19.573 1.00 95.38 410 TRP A CA 1
ATOM 3100 C C . TRP A 1 410 ? -18.241 -4.049 20.093 1.00 95.38 410 TRP A C 1
ATOM 3102 O O . TRP A 1 410 ? -17.058 -4.362 20.122 1.00 95.38 410 TRP A O 1
ATOM 3112 N N . THR A 1 411 ? -18.670 -2.866 20.530 1.00 96.56 411 THR A N 1
ATOM 3113 C CA . THR A 1 411 ? -17.758 -1.826 21.036 1.00 96.56 411 THR A CA 1
ATOM 3114 C C . THR A 1 411 ? -17.924 -1.559 22.527 1.00 96.56 411 THR A C 1
ATOM 3116 O O . THR A 1 411 ? -17.047 -0.936 23.115 1.00 96.56 411 THR A O 1
ATOM 3119 N N . GLY A 1 412 ? -19.003 -2.037 23.157 1.00 96.62 412 GLY A N 1
ATOM 3120 C CA . GLY A 1 412 ? -19.302 -1.845 24.580 1.00 96.62 412 GLY A CA 1
ATOM 3121 C C . GLY A 1 412 ? -20.208 -0.648 24.877 1.00 96.62 412 GLY A C 1
ATOM 3122 O O . GLY A 1 412 ? -20.547 -0.419 26.035 1.00 96.62 412 GLY A O 1
ATOM 3123 N N . GLY A 1 413 ? -20.607 0.122 23.862 1.00 96.94 413 GLY A N 1
ATOM 3124 C CA . GLY A 1 413 ? -21.443 1.309 24.022 1.00 96.94 413 GLY A CA 1
ATOM 3125 C C . GLY A 1 413 ? -21.679 2.037 22.705 1.00 96.94 413 GLY A C 1
ATOM 3126 O O . GLY A 1 413 ? -20.971 1.811 21.729 1.00 96.94 413 GLY A O 1
ATOM 3127 N N . TYR A 1 414 ? -22.673 2.919 22.661 1.00 96.25 414 TYR A N 1
ATOM 3128 C CA . TYR A 1 414 ? -22.936 3.737 21.477 1.00 96.25 414 TYR A CA 1
ATOM 3129 C C . TYR A 1 414 ? -23.575 5.081 21.825 1.00 96.25 414 TYR A C 1
ATOM 3131 O O . TYR A 1 414 ? -24.159 5.282 22.894 1.00 96.25 414 TYR A O 1
ATOM 3139 N N . PHE A 1 415 ? -23.467 6.014 20.888 1.00 94.94 415 PHE A N 1
ATOM 3140 C CA . PHE A 1 415 ? -24.159 7.291 20.909 1.00 94.94 415 PHE A CA 1
ATOM 3141 C C . PHE A 1 415 ? -25.519 7.159 20.215 1.00 94.94 415 PHE A C 1
ATOM 3143 O O . PHE A 1 415 ? -25.590 6.700 19.079 1.00 94.94 415 PHE A O 1
ATOM 3150 N N . ALA A 1 416 ? -26.605 7.609 20.842 1.00 93.19 416 ALA A N 1
ATOM 3151 C CA . ALA A 1 416 ? -27.843 7.868 20.112 1.00 93.19 416 ALA A CA 1
ATOM 3152 C C . ALA A 1 416 ? -28.582 9.074 20.692 1.00 93.19 416 ALA A C 1
ATOM 3154 O O . ALA A 1 416 ? -28.719 9.265 21.903 1.00 93.19 416 ALA A O 1
ATOM 3155 N N . ALA A 1 417 ? -29.094 9.910 19.798 1.00 89.69 417 ALA A N 1
ATOM 3156 C CA . ALA A 1 417 ? -29.931 11.042 20.156 1.00 89.69 417 ALA A CA 1
ATOM 3157 C C . ALA A 1 417 ? -31.361 10.795 19.675 1.00 89.69 417 ALA A C 1
ATOM 3159 O O . ALA A 1 417 ? -31.575 10.177 18.636 1.00 89.69 417 ALA A O 1
ATOM 3160 N N . ARG A 1 418 ? -32.347 11.354 20.387 1.00 89.25 418 ARG A N 1
ATOM 3161 C CA . ARG A 1 418 ? -33.776 11.281 20.027 1.00 89.25 418 ARG A CA 1
ATOM 3162 C C . ARG A 1 418 ? -34.390 9.872 20.085 1.00 89.25 418 ARG A C 1
ATOM 3164 O O . ARG A 1 418 ? -35.475 9.697 19.547 1.00 89.25 418 ARG A O 1
ATOM 3171 N N . CYS A 1 419 ? -33.771 8.914 20.775 1.00 89.69 419 CYS A N 1
ATOM 3172 C CA . CYS A 1 419 ? -34.381 7.612 21.056 1.00 89.69 419 CYS A CA 1
ATOM 3173 C C . CYS A 1 419 ? -35.145 7.602 22.397 1.00 89.69 419 CYS A C 1
ATOM 3175 O O . CYS A 1 419 ? -35.024 8.516 23.214 1.00 89.69 419 CYS A O 1
ATOM 3177 N N . ASN A 1 420 ? -35.957 6.571 22.644 1.00 91.12 420 ASN A N 1
ATOM 3178 C CA . ASN A 1 420 ? -36.821 6.525 23.830 1.00 91.12 420 ASN A CA 1
ATOM 3179 C C . ASN A 1 420 ? -36.069 6.210 25.135 1.00 91.12 420 ASN A C 1
ATOM 3181 O O . ASN A 1 420 ? -36.469 6.680 26.200 1.00 91.12 420 ASN A O 1
ATOM 3185 N N . HIS A 1 421 ? -34.985 5.432 25.070 1.00 91.50 421 HIS A N 1
ATOM 3186 C CA . HIS A 1 421 ? -34.317 4.897 26.262 1.00 91.50 421 HIS A CA 1
ATOM 3187 C C . HIS A 1 421 ? -33.229 5.820 26.846 1.00 91.50 421 HIS A C 1
ATOM 3189 O O . HIS A 1 421 ? -33.013 5.808 28.058 1.00 91.50 421 HIS A O 1
ATOM 3195 N N . HIS A 1 422 ? -32.568 6.657 26.035 1.00 93.38 422 HIS A N 1
ATOM 3196 C CA . HIS A 1 422 ? -31.626 7.681 26.514 1.00 93.38 422 HIS A CA 1
ATOM 3197 C C . HIS A 1 422 ? -31.504 8.860 25.534 1.00 93.38 422 HIS A C 1
ATOM 3199 O O . HIS A 1 422 ? -32.171 8.917 24.507 1.00 93.38 422 HIS A O 1
ATOM 3205 N N . GLN A 1 423 ? -30.696 9.860 25.890 1.00 93.25 423 GLN A N 1
ATOM 3206 C CA . GLN A 1 423 ? -30.473 11.051 25.069 1.00 93.25 423 GLN A CA 1
ATOM 3207 C C . GLN A 1 423 ? -29.003 11.466 25.155 1.00 93.25 423 GLN A C 1
ATOM 3209 O O . GLN A 1 423 ? -28.636 12.256 26.040 1.00 93.25 423 GLN A O 1
ATOM 3214 N N . SER A 1 424 ? -28.176 10.937 24.250 1.00 93.50 424 SER A N 1
ATOM 3215 C CA . SER A 1 424 ? -26.788 11.372 24.111 1.00 93.50 424 SER A CA 1
ATOM 3216 C C . SER A 1 424 ? -26.693 12.831 23.664 1.00 93.50 424 SER A C 1
ATOM 3218 O O . SER A 1 424 ? -27.622 13.401 23.079 1.00 93.50 424 SER A O 1
ATOM 3220 N N . LYS A 1 425 ? -25.566 13.472 23.979 1.00 91.75 425 LYS A N 1
ATOM 3221 C CA . LYS A 1 425 ? -25.302 14.873 23.639 1.00 91.75 425 LYS A CA 1
ATOM 3222 C C . LYS A 1 425 ? -23.938 15.029 22.991 1.00 91.75 425 LYS A C 1
ATOM 3224 O O . LYS A 1 425 ? -22.971 14.452 23.459 1.00 91.75 425 LYS A O 1
ATOM 3229 N N . ALA A 1 426 ? -23.876 15.870 21.970 1.00 90.44 426 ALA A N 1
ATOM 3230 C CA . ALA A 1 426 ? -22.647 16.328 21.341 1.00 90.44 426 ALA A CA 1
ATOM 3231 C C . ALA A 1 426 ? -22.562 17.850 21.518 1.00 90.44 426 ALA A C 1
ATOM 3233 O O . ALA A 1 426 ? -23.576 18.551 21.400 1.00 90.44 426 ALA A O 1
ATOM 3234 N N . ALA A 1 427 ? -21.391 18.363 21.884 1.00 90.50 427 ALA A N 1
ATOM 3235 C CA . ALA A 1 427 ? -21.176 19.796 22.033 1.00 90.50 427 ALA A CA 1
ATOM 3236 C C . ALA A 1 427 ? -19.718 20.150 21.764 1.00 90.50 427 ALA A C 1
ATOM 3238 O O . ALA A 1 427 ? -18.829 19.468 22.258 1.00 90.50 427 ALA A O 1
ATOM 3239 N N . ILE A 1 428 ? -19.485 21.260 21.058 1.00 91.94 428 ILE A N 1
ATOM 3240 C CA . ILE A 1 428 ? -18.139 21.795 20.835 1.00 91.94 428 ILE A CA 1
ATOM 3241 C C . ILE A 1 428 ? -17.703 22.649 22.030 1.00 91.94 428 ILE A C 1
ATOM 3243 O O . ILE A 1 428 ? -18.360 23.645 22.354 1.00 91.94 428 ILE A O 1
ATOM 3247 N N . PHE A 1 429 ? -16.580 22.302 22.657 1.00 91.69 429 PHE A N 1
ATOM 3248 C CA . PHE A 1 429 ? -15.972 23.065 23.752 1.00 91.69 429 PHE A CA 1
ATOM 3249 C C . PHE A 1 429 ? -14.479 22.741 23.909 1.00 91.69 429 PHE A C 1
ATOM 3251 O O . PHE A 1 429 ? -13.960 21.837 23.263 1.00 91.69 429 PHE A O 1
ATOM 3258 N N . GLU A 1 430 ? -13.781 23.512 24.747 1.00 93.25 430 GLU A N 1
ATOM 3259 C CA . GLU A 1 430 ? -12.434 23.156 25.211 1.00 93.25 430 GLU A CA 1
ATOM 3260 C C . GLU A 1 430 ? -12.565 22.028 26.238 1.00 93.25 430 GLU A C 1
ATOM 3262 O O . GLU A 1 430 ? -13.000 22.266 27.368 1.00 93.25 430 GLU A O 1
ATOM 3267 N N . ALA A 1 431 ? -12.251 20.804 25.827 1.00 92.94 431 ALA A N 1
ATOM 3268 C CA . ALA A 1 431 ? -12.349 19.614 26.653 1.00 92.94 431 ALA A CA 1
ATOM 3269 C C . ALA A 1 431 ? -10.971 19.233 27.206 1.00 92.94 431 ALA A C 1
ATOM 3271 O O . ALA A 1 431 ? -9.989 19.192 26.467 1.00 92.94 431 ALA A O 1
ATOM 3272 N N . THR A 1 432 ? -10.911 18.914 28.498 1.00 95.31 432 THR A N 1
ATOM 3273 C CA . THR A 1 432 ? -9.769 18.204 29.089 1.00 95.31 432 THR A CA 1
ATOM 3274 C C . THR A 1 432 ? -10.081 16.715 29.039 1.00 95.31 432 THR A C 1
ATOM 3276 O O . THR A 1 432 ? -11.027 16.273 29.693 1.00 95.31 432 THR A O 1
ATOM 3279 N N . ILE A 1 433 ? -9.320 15.966 28.245 1.00 96.69 433 ILE A N 1
ATOM 3280 C CA . ILE A 1 433 ? -9.469 14.522 28.086 1.00 96.69 433 ILE A CA 1
ATOM 3281 C C . ILE A 1 433 ? -8.548 13.835 29.082 1.00 96.69 433 ILE A C 1
ATOM 3283 O O . ILE A 1 433 ? -7.327 13.930 28.973 1.00 96.69 433 ILE A O 1
ATOM 3287 N N . THR A 1 434 ? -9.145 13.144 30.048 1.00 97.50 434 THR A N 1
ATOM 3288 C CA . THR A 1 434 ? -8.436 12.497 31.152 1.00 97.50 434 THR A CA 1
ATOM 3289 C C . THR A 1 434 ? -8.536 10.980 31.015 1.00 97.50 434 THR A C 1
ATOM 3291 O O . THR A 1 434 ? -9.649 10.452 30.906 1.00 97.50 434 THR A O 1
ATOM 3294 N N . PRO A 1 435 ? -7.413 10.249 31.061 1.00 97.88 435 PRO A N 1
ATOM 3295 C CA . PRO A 1 435 ? -7.427 8.794 31.067 1.00 97.88 435 PRO A CA 1
ATOM 3296 C C . PRO A 1 435 ? -8.219 8.215 32.246 1.00 97.88 435 PRO A C 1
ATOM 3298 O O . PRO A 1 435 ? -8.055 8.650 33.384 1.00 97.88 435 PRO A O 1
ATOM 3301 N N . ALA A 1 436 ? -9.048 7.209 31.975 1.00 97.62 436 ALA A N 1
ATOM 3302 C CA . ALA A 1 436 ? -9.879 6.533 32.976 1.00 97.62 436 ALA A CA 1
ATOM 3303 C C . ALA A 1 436 ? -9.522 5.049 33.168 1.00 97.62 436 ALA A C 1
ATOM 3305 O O . ALA A 1 436 ? -9.792 4.484 34.228 1.00 97.62 436 ALA A O 1
ATOM 3306 N N . ALA A 1 437 ? -8.881 4.427 32.175 1.00 96.88 437 ALA A N 1
ATOM 3307 C CA . ALA A 1 437 ? -8.429 3.046 32.277 1.00 96.88 437 ALA A CA 1
ATOM 3308 C C . ALA A 1 437 ? -7.218 2.908 33.228 1.00 96.88 437 ALA A C 1
ATOM 3310 O O . ALA A 1 437 ? -6.408 3.837 33.339 1.00 96.88 437 ALA A O 1
ATOM 3311 N N . PRO A 1 438 ? -7.034 1.740 33.878 1.00 96.00 438 PRO A N 1
ATOM 3312 C CA . PRO A 1 438 ? -5.833 1.426 34.641 1.00 96.00 438 PRO A CA 1
ATOM 3313 C C . PRO A 1 438 ? -4.562 1.622 33.812 1.00 96.00 438 PRO A C 1
ATOM 3315 O O . PRO A 1 438 ? -4.537 1.315 32.622 1.00 96.00 438 PRO A O 1
ATOM 3318 N N . ALA A 1 439 ? -3.474 2.041 34.464 1.00 93.31 439 ALA A N 1
ATOM 3319 C CA . ALA A 1 439 ? -2.165 2.220 33.824 1.00 93.31 439 ALA A CA 1
ATOM 3320 C C . ALA A 1 439 ? -1.650 0.955 33.109 1.00 93.31 439 ALA A C 1
ATOM 3322 O O . ALA A 1 439 ? -0.880 1.053 32.161 1.00 93.31 439 ALA A O 1
ATOM 3323 N N . SER A 1 440 ? -2.093 -0.229 33.542 1.00 94.38 440 SER A N 1
ATOM 3324 C CA . SER A 1 440 ? -1.747 -1.512 32.928 1.00 94.38 440 SER A CA 1
ATOM 3325 C C . SER A 1 440 ? -2.470 -1.792 31.607 1.00 94.38 440 SER A C 1
ATOM 3327 O O . SER A 1 440 ? -2.054 -2.693 30.882 1.00 94.38 440 SER A O 1
ATOM 3329 N N . HIS A 1 441 ? -3.560 -1.083 31.297 1.00 97.25 441 HIS A N 1
ATOM 3330 C CA . HIS A 1 441 ? -4.326 -1.331 30.080 1.00 97.25 441 HIS A CA 1
ATOM 3331 C C . HIS A 1 441 ? -3.502 -0.919 28.845 1.00 97.25 441 HIS A C 1
ATOM 3333 O O . HIS A 1 441 ? -3.034 0.219 28.807 1.00 97.25 441 HIS A O 1
ATOM 3339 N N . PRO A 1 442 ? -3.346 -1.764 27.805 1.00 97.69 442 PRO A N 1
ATOM 3340 C CA . PRO A 1 442 ? -2.474 -1.464 26.662 1.00 97.69 442 PRO A CA 1
ATOM 3341 C C . PRO A 1 442 ? -2.776 -0.123 25.982 1.00 97.69 442 PRO A C 1
ATOM 3343 O O . PRO A 1 442 ? -1.866 0.646 25.698 1.00 97.69 442 PRO A O 1
ATOM 3346 N N . ILE A 1 443 ? -4.060 0.219 25.826 1.00 98.25 443 ILE A N 1
ATOM 3347 C CA . ILE A 1 443 ? -4.480 1.499 25.228 1.00 98.25 443 ILE A CA 1
ATOM 3348 C C . ILE A 1 443 ? -3.956 2.733 25.994 1.00 98.25 443 ILE A C 1
ATOM 3350 O O . ILE A 1 443 ? -3.787 3.803 25.408 1.00 98.25 443 ILE A O 1
ATOM 3354 N N . ARG A 1 444 ? -3.654 2.607 27.294 1.00 96.56 444 ARG A N 1
ATOM 3355 C CA . ARG A 1 444 ? -3.192 3.703 28.162 1.00 96.56 444 ARG A CA 1
ATOM 3356 C C . ARG A 1 444 ? -1.724 4.093 27.932 1.00 96.56 444 ARG A C 1
ATOM 3358 O O . ARG A 1 444 ? -1.304 5.131 28.442 1.00 96.56 444 ARG A O 1
ATOM 3365 N N . ARG A 1 445 ? -0.954 3.287 27.199 1.00 97.94 445 ARG A N 1
ATOM 3366 C CA . ARG A 1 445 ? 0.495 3.450 27.004 1.00 97.94 445 ARG A CA 1
ATOM 3367 C C . ARG A 1 445 ? 0.824 4.708 26.183 1.00 97.94 445 ARG A C 1
ATOM 3369 O O . ARG A 1 445 ? 0.200 4.966 25.157 1.00 97.94 445 ARG A O 1
ATOM 3376 N N . GLY A 1 446 ? 1.785 5.510 26.643 1.00 95.88 446 GLY A N 1
ATOM 3377 C CA . GLY A 1 446 ? 2.388 6.589 25.847 1.00 95.88 446 GLY A CA 1
ATOM 3378 C C . GLY A 1 446 ? 1.622 7.905 25.658 1.00 95.88 446 GLY A C 1
ATOM 3379 O O . GLY A 1 446 ? 2.128 8.790 24.974 1.00 95.88 446 GLY A O 1
ATOM 3380 N N . TRP A 1 447 ? 0.430 8.087 26.226 1.00 96.31 447 TRP A N 1
ATOM 3381 C CA . TRP A 1 447 ? -0.276 9.382 26.203 1.00 96.31 447 TRP A CA 1
ATOM 3382 C C . TRP A 1 447 ? -0.627 9.829 27.624 1.00 96.31 447 TRP A C 1
ATOM 3384 O O . TRP A 1 447 ? -0.556 9.031 28.550 1.00 96.31 447 TRP A O 1
ATOM 3394 N N . ASP A 1 448 ? -0.980 11.090 27.845 1.00 95.81 448 ASP A N 1
ATOM 3395 C CA . ASP A 1 448 ? -1.466 11.574 29.146 1.00 95.81 448 ASP A CA 1
ATOM 3396 C C . ASP A 1 448 ? -2.611 12.569 28.937 1.00 95.81 448 ASP A C 1
ATOM 3398 O O . ASP A 1 448 ? -3.044 12.791 27.811 1.00 95.81 448 ASP A O 1
ATOM 3402 N N . THR A 1 449 ? -3.130 13.144 30.015 1.00 97.31 449 THR A N 1
ATOM 3403 C CA . THR A 1 449 ? -4.195 14.145 29.982 1.00 97.31 449 THR A CA 1
ATOM 3404 C C . THR A 1 449 ? -3.853 15.276 29.013 1.00 97.31 449 THR A C 1
ATOM 3406 O O . THR A 1 449 ? -2.813 15.919 29.151 1.00 97.31 449 THR A O 1
ATOM 3409 N N . PHE A 1 450 ? -4.753 15.561 28.073 1.00 96.88 450 PHE A N 1
ATOM 3410 C CA . PHE A 1 450 ? -4.566 16.608 27.068 1.00 96.88 450 PHE A CA 1
ATOM 3411 C C . PHE A 1 450 ? -5.805 17.493 26.940 1.00 96.88 450 PHE A C 1
ATOM 3413 O O . PHE A 1 450 ? -6.921 17.096 27.279 1.00 96.88 450 PHE A O 1
ATOM 3420 N N . GLN A 1 451 ? -5.608 18.718 26.453 1.00 95.31 451 GLN A N 1
ATOM 3421 C CA . GLN A 1 451 ? -6.698 19.636 26.135 1.00 95.31 451 GLN A CA 1
ATOM 3422 C C . GLN A 1 451 ? -6.924 19.690 24.633 1.00 95.31 451 GLN A C 1
ATOM 3424 O O . GLN A 1 451 ? -5.975 19.789 23.853 1.00 95.31 451 GLN A O 1
ATOM 3429 N N . VAL A 1 452 ? -8.188 19.655 24.229 1.00 94.50 452 VAL A N 1
ATOM 3430 C CA . VAL A 1 452 ? -8.574 19.726 22.825 1.00 94.50 452 VAL A CA 1
ATOM 3431 C C . VAL A 1 452 ? -9.878 20.496 22.668 1.00 94.50 452 VAL A C 1
ATOM 3433 O O . VAL A 1 452 ? -10.845 20.289 23.402 1.00 94.50 452 VAL A O 1
ATOM 3436 N N . LYS A 1 453 ? -9.921 21.380 21.670 1.00 94.31 453 LYS A N 1
ATOM 3437 C CA . LYS A 1 453 ? -11.166 22.000 21.228 1.00 94.31 453 LYS A CA 1
ATOM 3438 C C . LYS A 1 453 ? -11.854 21.087 20.228 1.00 94.31 453 LYS A C 1
ATOM 3440 O O . LYS A 1 453 ? -11.507 21.086 19.042 1.00 94.31 453 LYS A O 1
ATOM 3445 N N . ASP A 1 454 ? -12.825 20.327 20.704 1.00 93.56 454 ASP A N 1
ATOM 3446 C CA . ASP A 1 454 ? -13.474 19.264 19.937 1.00 93.56 454 ASP A CA 1
ATOM 3447 C C . ASP A 1 454 ? -14.965 19.147 20.293 1.00 93.56 454 ASP A C 1
ATOM 3449 O O . ASP A 1 454 ? -15.477 19.941 21.084 1.00 93.56 454 ASP A O 1
ATOM 3453 N N . GLU A 1 455 ? -15.658 18.184 19.690 1.00 93.06 455 GLU A N 1
ATOM 3454 C CA . GLU A 1 455 ? -17.042 17.797 19.949 1.00 93.06 455 GLU A CA 1
ATOM 3455 C C . GLU A 1 455 ? -17.121 16.399 20.598 1.00 93.06 455 GLU A C 1
ATOM 3457 O O . GLU A 1 455 ? -17.655 15.472 19.989 1.00 93.06 455 GLU A O 1
ATOM 3462 N N . PRO A 1 456 ? -16.588 16.188 21.819 1.00 93.75 456 PRO A N 1
ATOM 3463 C CA . PRO A 1 456 ? -16.760 14.907 22.490 1.00 93.75 456 PRO A CA 1
ATOM 3464 C C . PRO A 1 456 ? -18.243 14.662 22.797 1.00 93.75 456 PRO A C 1
ATOM 3466 O O . PRO A 1 456 ? -18.999 15.588 23.125 1.00 93.75 456 PRO A O 1
ATOM 3469 N N . TYR A 1 457 ? -18.662 13.402 22.713 1.00 93.44 457 TYR A N 1
ATOM 3470 C CA . TYR A 1 457 ? -20.038 13.015 22.995 1.00 93.44 457 TYR A CA 1
ATOM 3471 C C . TYR A 1 457 ? -20.179 12.553 24.441 1.00 93.44 457 TYR A C 1
ATOM 3473 O O . TYR A 1 457 ? -19.294 11.911 24.996 1.00 93.44 457 TYR A O 1
ATOM 3481 N N . THR A 1 458 ? -21.313 12.865 25.058 1.00 91.94 458 THR A N 1
ATOM 3482 C CA . THR A 1 458 ? -21.622 12.515 26.446 1.00 91.94 458 THR A CA 1
ATOM 3483 C C . THR A 1 458 ? -22.969 11.829 26.567 1.00 91.94 458 THR A C 1
ATOM 3485 O O . THR A 1 458 ? -23.780 11.846 25.633 1.00 91.94 458 THR A O 1
ATOM 3488 N N . ARG A 1 459 ? -23.228 11.235 27.742 1.00 93.75 459 ARG A N 1
ATOM 3489 C CA . ARG A 1 459 ? -24.405 10.391 27.990 1.00 93.75 459 ARG A CA 1
ATOM 3490 C C . ARG A 1 459 ? -24.486 9.250 26.975 1.00 93.75 459 ARG A C 1
ATOM 3492 O O . ARG A 1 459 ? -25.526 9.028 26.352 1.00 93.75 459 ARG A O 1
ATOM 3499 N N . ILE A 1 460 ? -23.351 8.589 26.782 1.00 96.25 460 ILE A N 1
ATOM 3500 C CA . ILE A 1 460 ? -23.221 7.381 25.970 1.00 96.25 460 ILE A CA 1
ATOM 3501 C C . ILE A 1 460 ? -24.048 6.268 26.606 1.00 96.25 460 ILE A C 1
ATOM 3503 O O . ILE A 1 460 ? -24.105 6.142 27.833 1.00 96.25 460 ILE A O 1
ATOM 3507 N N . TRP A 1 461 ? -24.715 5.479 25.771 1.00 97.19 461 TRP A N 1
ATOM 3508 C CA . TRP A 1 461 ? -25.433 4.306 26.229 1.00 97.19 461 TRP A CA 1
ATOM 3509 C C . TRP A 1 461 ? -24.493 3.120 26.339 1.00 97.19 461 TRP A C 1
ATOM 3511 O O . TRP A 1 461 ? -23.944 2.660 25.343 1.00 97.19 461 TRP A O 1
ATOM 3521 N N . PHE A 1 462 ? -24.357 2.606 27.557 1.00 97.56 462 PHE A N 1
ATOM 3522 C CA . PHE A 1 462 ? -23.591 1.396 27.859 1.00 97.56 462 PHE A CA 1
ATOM 3523 C C . PHE A 1 462 ? -24.496 0.184 28.123 1.00 97.56 462 PHE A C 1
ATOM 3525 O O . PHE A 1 462 ? -24.018 -0.890 28.451 1.00 97.56 462 PHE A O 1
ATOM 3532 N N . GLY A 1 463 ? -25.813 0.345 27.961 1.00 95.38 463 GLY A N 1
ATOM 3533 C CA . GLY A 1 463 ? -26.811 -0.601 28.446 1.00 95.38 463 GLY A CA 1
ATOM 3534 C C . GLY A 1 463 ? -27.468 -0.121 29.739 1.00 95.38 463 GLY A C 1
ATOM 3535 O O . GLY A 1 463 ? -27.001 0.801 30.410 1.00 95.38 463 GLY A O 1
ATOM 3536 N N . LYS A 1 464 ? -28.586 -0.758 30.094 1.00 93.62 464 LYS A N 1
ATOM 3537 C CA . LYS A 1 464 ? -29.401 -0.393 31.268 1.00 93.62 464 LYS A CA 1
ATOM 3538 C C . LYS A 1 464 ? -28.635 -0.490 32.599 1.00 93.62 464 LYS A C 1
ATOM 3540 O O . LYS A 1 464 ? -28.961 0.234 33.534 1.00 93.62 464 LYS A O 1
ATOM 3545 N N . ASP A 1 465 ? -27.640 -1.376 32.659 1.00 93.31 465 ASP A N 1
ATOM 3546 C CA . ASP A 1 465 ? -26.855 -1.688 33.858 1.00 93.31 465 ASP A CA 1
ATOM 3547 C C . ASP A 1 465 ? -25.492 -0.957 33.874 1.00 93.31 465 ASP A C 1
ATOM 3549 O O . ASP A 1 465 ? -24.699 -1.142 34.794 1.00 93.31 465 ASP A O 1
ATOM 3553 N N . GLY A 1 466 ? -25.232 -0.079 32.894 1.00 94.75 466 GLY A N 1
ATOM 3554 C CA . GLY A 1 466 ? -23.929 0.561 32.699 1.00 94.75 466 GLY A CA 1
ATOM 3555 C C . GLY A 1 466 ? -22.971 -0.311 31.885 1.00 94.75 466 GLY A C 1
ATOM 3556 O O . GLY A 1 466 ? -23.422 -1.165 31.133 1.00 94.75 466 GLY A O 1
ATOM 3557 N N . LEU A 1 467 ? -21.660 -0.071 32.012 1.00 95.81 467 LEU A N 1
ATOM 3558 C CA . LEU A 1 467 ? -20.624 -0.834 31.301 1.00 95.81 467 LEU A CA 1
ATOM 3559 C C . LEU A 1 467 ? -20.797 -2.342 31.531 1.00 95.81 467 LEU A C 1
ATOM 3561 O O . LEU A 1 467 ? -20.862 -2.791 32.675 1.00 95.81 467 LEU A O 1
ATOM 3565 N N . ALA A 1 468 ? -20.856 -3.101 30.437 1.00 94.44 468 ALA A N 1
ATOM 3566 C CA . ALA A 1 468 ? -20.935 -4.555 30.473 1.00 94.44 468 ALA A CA 1
ATOM 3567 C C . ALA A 1 468 ? -19.667 -5.192 31.072 1.00 94.44 468 ALA A C 1
ATOM 3569 O O . ALA A 1 468 ? -18.605 -4.567 31.142 1.00 94.44 468 ALA A O 1
ATOM 3570 N N . ASP A 1 469 ? -19.759 -6.467 31.452 1.00 92.75 469 ASP A N 1
ATOM 3571 C CA . ASP A 1 469 ? -18.582 -7.253 31.826 1.00 92.75 469 ASP A CA 1
ATOM 3572 C C . ASP A 1 469 ? -17.563 -7.263 30.673 1.00 92.75 469 ASP A C 1
ATOM 3574 O O . ASP A 1 469 ? -17.916 -7.489 29.516 1.00 92.75 469 ASP A O 1
ATOM 3578 N N . GLY A 1 470 ? -16.296 -6.989 30.992 1.00 93.19 470 GLY A N 1
ATOM 3579 C CA . GLY A 1 470 ? -15.225 -6.832 30.002 1.00 93.19 470 GLY A CA 1
ATOM 3580 C C . GLY A 1 470 ? -15.130 -5.434 29.382 1.00 93.19 470 GLY A C 1
ATOM 3581 O O . GLY A 1 470 ? -14.129 -5.142 28.730 1.00 93.19 470 GLY A O 1
ATOM 3582 N N . ALA A 1 471 ? -16.111 -4.550 29.605 1.00 97.25 471 ALA A N 1
ATOM 3583 C CA . ALA A 1 471 ? -16.070 -3.171 29.134 1.00 97.25 471 ALA A CA 1
ATOM 3584 C C . ALA A 1 471 ? -15.394 -2.228 30.141 1.00 97.25 471 ALA A C 1
ATOM 3586 O O . ALA A 1 471 ? -15.528 -2.367 31.360 1.00 97.25 471 ALA A O 1
ATOM 3587 N N . ILE A 1 472 ? -14.681 -1.223 29.632 1.00 97.94 472 ILE A N 1
ATOM 3588 C CA . ILE A 1 472 ? -13.947 -0.252 30.440 1.00 97.94 472 ILE A CA 1
ATOM 3589 C C . ILE A 1 472 ? -14.017 1.157 29.853 1.00 97.94 472 ILE A C 1
ATOM 3591 O O . ILE A 1 472 ? -13.993 1.355 28.639 1.00 97.94 472 ILE A O 1
ATOM 3595 N N . ALA A 1 473 ? -14.054 2.159 30.732 1.00 98.38 473 ALA A N 1
ATOM 3596 C CA . ALA A 1 473 ? -13.850 3.548 30.342 1.00 98.38 473 ALA A CA 1
ATOM 3597 C C . ALA A 1 473 ? -12.368 3.781 30.013 1.00 98.38 473 ALA A C 1
ATOM 3599 O O . ALA A 1 473 ? -11.501 3.583 30.864 1.00 98.38 473 ALA A O 1
ATOM 3600 N N . LEU A 1 474 ? -12.074 4.238 28.797 1.00 98.31 474 LEU A N 1
ATOM 3601 C CA . LEU A 1 474 ? -10.716 4.583 28.373 1.00 98.31 474 LEU A CA 1
ATOM 3602 C C . LEU A 1 474 ? -10.368 6.026 28.730 1.00 98.31 474 LEU A C 1
ATOM 3604 O O . LEU A 1 474 ? -9.288 6.292 29.262 1.00 98.31 474 LEU A O 1
ATOM 3608 N N . ALA A 1 475 ? -11.296 6.945 28.463 1.00 98.00 475 ALA A N 1
ATOM 3609 C CA . ALA A 1 475 ? -11.113 8.372 28.673 1.00 98.00 475 ALA A CA 1
ATOM 3610 C C . ALA A 1 475 ? -12.414 9.047 29.117 1.00 98.00 475 ALA A C 1
ATOM 3612 O O . ALA A 1 475 ? -13.521 8.637 28.754 1.00 98.00 475 ALA A O 1
ATOM 3613 N N . THR A 1 476 ? -12.259 10.120 29.883 1.00 97.25 476 THR A N 1
ATOM 3614 C CA . THR A 1 476 ? -13.350 10.967 30.364 1.00 97.25 476 THR A CA 1
ATOM 3615 C C . THR A 1 476 ? -13.110 12.422 29.988 1.00 97.25 476 THR A C 1
ATOM 3617 O O . THR A 1 476 ? -11.970 12.830 29.776 1.00 97.25 476 THR A O 1
ATOM 3620 N N . ALA A 1 477 ? -14.180 13.207 29.930 1.00 94.44 477 ALA A N 1
ATOM 3621 C CA . ALA A 1 477 ? -14.109 14.659 29.839 1.00 94.44 477 ALA A CA 1
ATOM 3622 C C . ALA A 1 477 ? -15.090 15.297 30.825 1.00 94.44 477 ALA A C 1
ATOM 3624 O O . ALA A 1 477 ? -16.149 14.737 31.119 1.00 94.44 477 ALA A O 1
ATOM 3625 N N . GLU A 1 478 ? -14.762 16.488 31.321 1.00 88.94 478 GLU A N 1
ATOM 3626 C CA . GLU A 1 478 ? -15.728 17.308 32.051 1.00 88.94 478 GLU A CA 1
ATOM 3627 C C . GLU A 1 478 ? -16.666 18.003 31.060 1.00 88.94 478 GLU A C 1
ATOM 3629 O O . GLU A 1 478 ? -16.239 18.812 30.235 1.00 88.94 478 GLU A O 1
ATOM 3634 N N . TYR A 1 479 ? -17.959 17.691 31.135 1.00 79.12 479 TYR A N 1
ATOM 3635 C CA . TYR A 1 479 ? -18.987 18.343 30.329 1.00 79.12 479 TYR A CA 1
ATOM 3636 C C . TYR A 1 479 ? -19.014 19.865 30.611 1.00 79.12 479 TYR A C 1
ATOM 3638 O O . TYR A 1 479 ? -18.720 20.271 31.739 1.00 79.12 479 TYR A O 1
ATOM 3646 N N . PRO A 1 480 ? -19.358 20.733 29.630 1.00 73.88 480 PRO A N 1
ATOM 3647 C CA . PRO A 1 480 ? -19.144 22.176 29.709 1.00 73.88 480 PRO A CA 1
ATOM 3648 C C . PRO A 1 480 ? -19.643 22.845 31.002 1.00 73.88 480 PRO A C 1
ATOM 3650 O O . PRO A 1 480 ? -20.639 22.397 31.577 1.00 73.88 480 PRO A O 1
ATOM 3653 N N . PRO A 1 481 ? -19.086 24.020 31.378 1.00 60.09 481 PRO A N 1
ATOM 3654 C CA . PRO A 1 481 ? -19.215 24.644 32.709 1.00 60.09 481 PRO A CA 1
ATOM 3655 C C . PRO A 1 481 ? -20.635 24.898 33.235 1.00 60.09 481 PRO A C 1
ATOM 3657 O O . PRO A 1 481 ? -20.817 25.256 34.395 1.00 60.09 481 PRO A O 1
ATOM 3660 N N . LYS A 1 482 ? -21.652 24.781 32.375 1.00 65.56 482 LYS A N 1
ATOM 3661 C CA . LYS A 1 482 ? -23.061 24.957 32.739 1.00 65.56 482 LYS A CA 1
ATOM 3662 C C . LYS A 1 482 ? -23.661 23.730 33.443 1.00 65.56 482 LYS A C 1
ATOM 3664 O O . LYS A 1 482 ? -24.705 23.887 34.067 1.00 65.56 482 LYS A O 1
ATOM 3669 N N . ASP A 1 483 ? -23.043 22.551 33.331 1.00 70.50 483 ASP A N 1
ATOM 3670 C CA . ASP A 1 483 ? -23.445 21.292 33.991 1.00 70.50 483 ASP A CA 1
ATOM 3671 C C . ASP A 1 483 ? -22.200 20.384 34.147 1.00 70.50 483 ASP A C 1
ATOM 3673 O O . ASP A 1 483 ? -22.106 19.375 33.447 1.00 70.50 483 ASP A O 1
ATOM 3677 N N . PRO A 1 484 ? -21.198 20.769 34.972 1.00 73.81 484 PRO A N 1
ATOM 3678 C CA . PRO A 1 484 ? -19.922 20.062 35.050 1.00 73.81 484 PRO A CA 1
ATOM 3679 C C . PRO A 1 484 ? -20.127 18.654 35.612 1.00 73.81 484 PRO A C 1
ATOM 3681 O O . PRO A 1 484 ? -20.413 18.464 36.796 1.00 73.81 484 PRO A O 1
ATOM 3684 N N . LYS A 1 485 ? -19.998 17.668 34.727 1.00 87.56 485 LYS A N 1
ATOM 3685 C CA . LYS A 1 485 ? -20.058 16.238 35.028 1.00 87.56 485 LYS A CA 1
ATOM 3686 C C . LYS A 1 485 ? -18.952 15.537 34.271 1.00 87.56 485 LYS A C 1
ATOM 3688 O O . LYS A 1 485 ? -18.759 15.803 33.088 1.00 87.56 485 LYS A O 1
ATOM 3693 N N . THR A 1 486 ? -18.253 14.643 34.952 1.00 93.44 486 THR A N 1
ATOM 3694 C CA . THR A 1 486 ? -17.305 13.736 34.313 1.00 93.44 486 THR A CA 1
ATOM 3695 C C . THR A 1 486 ? -18.093 12.692 33.533 1.00 93.44 486 THR A C 1
ATOM 3697 O O . THR A 1 486 ? -18.876 11.941 34.110 1.00 93.44 486 THR A O 1
ATOM 3700 N N . GLU A 1 487 ? -17.904 12.672 32.222 1.00 95.25 487 GLU A N 1
ATOM 3701 C CA . GLU A 1 487 ? -18.601 11.787 31.291 1.00 95.25 487 GLU A CA 1
ATOM 3702 C C . GLU A 1 487 ? -17.574 10.911 30.570 1.00 95.25 487 GLU A C 1
ATOM 3704 O O . GLU A 1 487 ? -16.458 11.356 30.294 1.00 95.25 487 GLU A O 1
ATOM 3709 N N . ILE A 1 488 ? -17.941 9.663 30.272 1.00 97.56 488 ILE A N 1
ATOM 3710 C CA . ILE A 1 488 ? -17.106 8.756 29.477 1.00 97.56 488 ILE A CA 1
ATOM 3711 C C . ILE A 1 488 ? -17.221 9.175 28.010 1.00 97.56 488 ILE A C 1
ATOM 3713 O O . ILE A 1 488 ? -18.325 9.237 27.473 1.00 97.56 488 ILE A O 1
ATOM 3717 N N . VAL A 1 489 ? -16.078 9.445 27.380 1.00 97.06 489 VAL A N 1
ATOM 3718 C CA . VAL A 1 489 ? -15.976 9.906 25.979 1.00 97.06 489 VAL A CA 1
ATOM 3719 C C . VAL A 1 489 ? -15.203 8.923 25.094 1.00 97.06 489 VAL A C 1
ATOM 3721 O O . VAL A 1 489 ? -15.123 9.087 23.879 1.00 97.06 489 VAL A O 1
ATOM 3724 N N . ALA A 1 490 ? -14.623 7.888 25.702 1.00 98.38 490 ALA A N 1
ATOM 3725 C CA . ALA A 1 490 ? -14.092 6.737 24.995 1.00 98.38 490 ALA A CA 1
ATOM 3726 C C . ALA A 1 490 ? -14.119 5.493 25.885 1.00 98.38 490 ALA A C 1
ATOM 3728 O O . ALA A 1 490 ? -13.916 5.584 27.101 1.00 98.38 490 ALA A O 1
ATOM 3729 N N . TRP A 1 491 ? -14.342 4.334 25.279 1.00 98.62 491 TRP A N 1
ATOM 3730 C CA . TRP A 1 491 ? -14.500 3.052 25.958 1.00 98.62 491 TRP A CA 1
ATOM 3731 C C . TRP A 1 491 ? -13.959 1.906 25.102 1.00 98.62 491 TRP A C 1
ATOM 3733 O O . TRP A 1 491 ? -13.770 2.054 23.894 1.00 98.62 491 TRP A O 1
ATOM 3743 N N . ALA A 1 492 ? -13.702 0.771 25.743 1.00 98.44 492 ALA A N 1
ATOM 3744 C CA . ALA A 1 492 ? -13.326 -0.475 25.087 1.00 98.44 492 ALA A CA 1
ATOM 3745 C C . ALA A 1 492 ? -14.025 -1.668 25.732 1.00 98.44 492 ALA A C 1
ATOM 3747 O O . ALA A 1 492 ? -14.508 -1.557 26.858 1.00 98.44 492 ALA A O 1
ATOM 3748 N N . ILE A 1 493 ? -14.052 -2.798 25.030 1.00 98.25 493 ILE A N 1
ATOM 3749 C CA . ILE A 1 493 ? -14.571 -4.074 25.518 1.00 98.25 493 ILE A CA 1
ATOM 3750 C C . ILE A 1 493 ? -13.682 -5.236 25.067 1.00 98.25 493 ILE A C 1
ATOM 3752 O O . ILE A 1 493 ? -13.373 -5.368 23.881 1.00 98.25 493 ILE A O 1
ATOM 3756 N N . ASP A 1 494 ? -13.290 -6.091 26.011 1.00 96.69 494 ASP A N 1
ATOM 3757 C CA . ASP A 1 494 ? -12.831 -7.450 25.716 1.00 96.69 494 ASP A CA 1
ATOM 3758 C C . ASP A 1 494 ? -14.065 -8.352 25.582 1.00 96.69 494 ASP A C 1
ATOM 3760 O O . ASP A 1 494 ? -14.840 -8.517 26.529 1.00 96.69 494 ASP A O 1
ATOM 3764 N N . ARG A 1 495 ? -14.280 -8.909 24.389 1.00 94.50 495 ARG A N 1
ATOM 3765 C CA . ARG A 1 495 ? -15.484 -9.682 24.070 1.00 94.50 495 ARG A CA 1
ATOM 3766 C C . ARG A 1 495 ? -15.281 -11.160 24.432 1.00 94.50 495 ARG A C 1
ATOM 3768 O O . ARG A 1 495 ? -14.166 -11.675 24.325 1.00 94.50 495 ARG A O 1
ATOM 3775 N N . PRO A 1 496 ? -16.342 -11.890 24.832 1.00 88.19 496 PRO A N 1
ATOM 3776 C CA . PRO A 1 496 ? -16.226 -13.305 25.203 1.00 88.19 496 PRO A CA 1
ATOM 3777 C C . PRO A 1 496 ? -15.715 -14.235 24.092 1.00 88.19 496 PRO A C 1
ATOM 3779 O O . PRO A 1 496 ? -15.213 -15.315 24.390 1.00 88.19 496 PRO A O 1
ATOM 3782 N N . ASP A 1 497 ? -15.841 -13.835 22.825 1.00 81.31 497 ASP A N 1
ATOM 3783 C CA . ASP A 1 497 ? -15.331 -14.566 21.658 1.00 81.31 497 ASP A CA 1
ATOM 3784 C C . ASP A 1 497 ? -13.834 -14.316 21.383 1.00 81.31 497 ASP A C 1
ATOM 3786 O O . ASP A 1 497 ? -13.294 -14.801 20.391 1.00 81.31 497 ASP A O 1
ATOM 3790 N N . GLY A 1 498 ? -13.152 -13.582 22.267 1.00 83.62 498 GLY A N 1
ATOM 3791 C CA . GLY A 1 498 ? -11.740 -13.226 22.137 1.00 83.62 498 GLY A CA 1
ATOM 3792 C C . GLY A 1 498 ? -11.487 -11.995 21.269 1.00 83.62 498 GLY A C 1
ATOM 3793 O O . GLY A 1 498 ? -10.342 -11.547 21.190 1.00 83.62 498 GLY A O 1
ATOM 3794 N N . GLY A 1 499 ? -12.525 -11.430 20.649 1.00 92.12 499 GLY A N 1
ATOM 3795 C CA . GLY A 1 499 ? -12.417 -10.179 19.919 1.00 92.12 499 GLY A CA 1
ATOM 3796 C C . GLY A 1 499 ? -12.415 -8.956 20.830 1.00 92.12 499 GLY A C 1
ATOM 3797 O O . GLY A 1 499 ? -12.701 -9.019 22.026 1.00 92.12 499 GLY A O 1
ATOM 3798 N N . ARG A 1 500 ? -12.084 -7.805 20.249 1.00 98.12 500 ARG A N 1
ATOM 3799 C CA . ARG A 1 500 ? -11.896 -6.548 20.981 1.00 98.12 500 ARG A CA 1
ATOM 3800 C C . ARG A 1 500 ? -12.624 -5.405 20.297 1.00 98.12 500 ARG A C 1
ATOM 3802 O O . ARG A 1 500 ? -12.646 -5.327 19.072 1.00 98.12 500 ARG A O 1
ATOM 3809 N N . GLY A 1 501 ? -13.213 -4.527 21.093 1.00 98.06 501 GLY A N 1
ATOM 3810 C CA . GLY A 1 501 ? -14.016 -3.412 20.612 1.00 98.06 501 GLY A CA 1
ATOM 3811 C C . GLY A 1 501 ? -13.609 -2.089 21.234 1.00 98.06 501 GLY A C 1
ATOM 3812 O O . GLY A 1 501 ? -13.241 -2.070 22.405 1.00 98.06 501 GLY A O 1
ATOM 3813 N N . ALA A 1 502 ? -13.710 -0.984 20.499 1.00 98.50 502 ALA A N 1
ATOM 3814 C CA . ALA A 1 502 ? -13.560 0.353 21.071 1.00 98.50 502 ALA A CA 1
ATOM 3815 C C . ALA A 1 502 ? -14.477 1.389 20.413 1.00 98.50 502 ALA A C 1
ATOM 3817 O O . ALA A 1 502 ? -14.735 1.350 19.210 1.00 98.50 502 ALA A O 1
ATOM 3818 N N . GLY A 1 503 ? -14.943 2.346 21.213 1.00 98.19 503 GLY A N 1
ATOM 3819 C CA . GLY A 1 503 ? -15.643 3.541 20.752 1.00 98.19 503 GLY A CA 1
ATOM 3820 C C . GLY A 1 503 ? -14.930 4.791 21.251 1.00 98.19 503 GLY A C 1
ATOM 3821 O O . GLY A 1 503 ? -14.620 4.904 22.437 1.00 98.19 503 GLY A O 1
ATOM 3822 N N . ILE A 1 504 ? -14.644 5.727 20.348 1.00 97.94 504 ILE A N 1
ATOM 3823 C CA . ILE A 1 504 ? -13.924 6.969 20.647 1.00 97.94 504 ILE A CA 1
ATOM 3824 C C . ILE A 1 504 ? -14.706 8.119 20.032 1.00 97.94 504 ILE A C 1
ATOM 3826 O O . ILE A 1 504 ? -14.876 8.146 18.826 1.00 97.94 504 ILE A O 1
ATOM 3830 N N . THR A 1 505 ? -15.164 9.102 20.805 1.00 95.94 505 THR A N 1
ATOM 3831 C CA . THR A 1 505 ? -16.066 10.146 20.276 1.00 95.94 505 THR A CA 1
ATOM 3832 C C . THR A 1 505 ? -15.332 11.328 19.629 1.00 95.94 505 THR A C 1
ATOM 3834 O O . THR A 1 505 ? -15.903 12.404 19.495 1.00 95.94 505 THR A O 1
ATOM 3837 N N . MET A 1 506 ? -14.053 11.184 19.288 1.00 94.50 506 MET A N 1
ATOM 3838 C CA . MET A 1 506 ? -13.162 12.240 18.785 1.00 94.50 506 MET A CA 1
ATOM 3839 C C . MET A 1 506 ? -12.220 11.664 17.713 1.00 94.50 506 MET A C 1
ATOM 3841 O O . MET A 1 506 ? -11.982 10.457 17.743 1.00 94.50 506 MET A O 1
ATOM 3845 N N . PRO A 1 507 ? -11.618 12.495 16.839 1.00 93.19 507 PRO A N 1
ATOM 3846 C CA . PRO A 1 507 ? -11.848 13.934 16.681 1.00 93.19 507 PRO A CA 1
ATOM 3847 C C . PRO A 1 507 ? -13.013 14.284 15.744 1.00 93.19 507 PRO A C 1
ATOM 3849 O O . PRO A 1 507 ? -13.272 13.592 14.765 1.00 93.19 507 PRO A O 1
ATOM 3852 N N . HIS A 1 508 ? -13.640 15.435 15.987 1.00 90.88 508 HIS A N 1
ATOM 3853 C CA . HIS A 1 508 ? -14.545 16.116 15.055 1.00 90.88 508 HIS A CA 1
ATOM 3854 C C . HIS A 1 508 ? -13.789 16.979 14.042 1.00 90.88 508 HIS A C 1
ATOM 3856 O O . HIS A 1 508 ? -14.123 17.026 12.857 1.00 90.88 508 HIS A O 1
ATOM 3862 N N . PHE A 1 509 ? -12.779 17.718 14.509 1.00 89.38 509 PHE A N 1
ATOM 3863 C CA . PHE A 1 509 ? -12.004 18.625 13.666 1.00 89.38 509 PHE A CA 1
ATOM 3864 C C . PHE A 1 509 ? -10.731 17.944 13.181 1.00 89.38 509 PHE A C 1
ATOM 3866 O O . PHE A 1 509 ? -9.923 17.500 13.992 1.00 89.38 509 PHE A O 1
ATOM 3873 N N . TYR A 1 510 ? -10.506 17.951 11.866 1.00 86.06 510 TYR A N 1
ATOM 3874 C CA . TYR A 1 510 ? -9.345 17.297 11.260 1.00 86.06 510 TYR A CA 1
ATOM 3875 C C . TYR A 1 510 ? -8.004 17.819 11.804 1.00 86.06 510 TYR A C 1
ATOM 3877 O O . TYR A 1 510 ? -7.101 17.033 12.063 1.00 86.06 510 TYR A O 1
ATOM 3885 N N . ARG A 1 511 ? -7.890 19.122 12.102 1.00 87.38 511 ARG A N 1
ATOM 3886 C CA . ARG A 1 511 ? -6.683 19.687 12.737 1.00 87.38 511 ARG A CA 1
ATOM 3887 C C . ARG A 1 511 ? -6.277 18.974 14.032 1.00 87.38 511 ARG A C 1
ATOM 3889 O O . ARG A 1 511 ? -5.099 18.924 14.342 1.00 87.38 511 ARG A O 1
ATOM 3896 N N . ASN A 1 512 ? -7.220 18.389 14.778 1.00 92.44 512 ASN A N 1
ATOM 3897 C CA . ASN A 1 512 ? -6.909 17.747 16.055 1.00 92.44 512 ASN A CA 1
ATOM 3898 C C . ASN A 1 512 ? -6.106 16.449 15.878 1.00 92.44 512 ASN A C 1
ATOM 3900 O O . ASN A 1 512 ? -5.522 15.981 16.851 1.00 92.44 512 ASN A O 1
ATOM 3904 N N . TRP A 1 513 ? -5.986 15.916 14.656 1.00 91.25 513 TRP A N 1
ATOM 3905 C CA . TRP A 1 513 ? -5.030 14.853 14.348 1.00 91.25 513 TRP A CA 1
ATOM 3906 C C . TRP A 1 513 ? -3.561 15.279 14.505 1.00 91.25 513 TRP A C 1
ATOM 3908 O O . TRP A 1 513 ? -2.703 14.408 14.640 1.00 91.25 513 TRP A O 1
ATOM 3918 N N . GLU A 1 514 ? -3.257 16.585 14.545 1.00 91.00 514 GLU A N 1
ATOM 3919 C CA . GLU A 1 514 ? -1.918 17.098 14.876 1.00 91.00 514 GLU A CA 1
ATOM 3920 C C . GLU A 1 514 ? -1.504 16.729 16.311 1.00 91.00 514 GLU A C 1
ATOM 3922 O O . GLU A 1 514 ? -0.317 16.566 16.596 1.00 91.00 514 GLU A O 1
ATOM 3927 N N . ARG A 1 515 ? -2.486 16.545 17.208 1.00 93.81 515 ARG A N 1
ATOM 3928 C CA . ARG A 1 515 ? -2.269 16.216 18.620 1.00 93.81 515 ARG A CA 1
ATOM 3929 C C . ARG A 1 515 ? -1.770 14.787 18.750 1.00 93.81 515 ARG A C 1
ATOM 3931 O O . ARG A 1 515 ? -2.502 13.831 18.491 1.00 93.81 515 ARG A O 1
ATOM 3938 N N . GLU A 1 516 ? -0.527 14.655 19.187 1.00 94.88 516 GLU A N 1
ATOM 3939 C CA . GLU A 1 516 ? 0.133 13.366 19.351 1.00 94.88 516 GLU A CA 1
ATOM 3940 C C . GLU A 1 516 ? -0.591 12.477 20.366 1.00 94.88 516 GLU A C 1
ATOM 3942 O O . GLU A 1 516 ? -0.786 11.297 20.094 1.00 94.88 516 GLU A O 1
ATOM 3947 N N . GLU A 1 517 ? -1.065 13.032 21.484 1.00 96.81 517 GLU A N 1
ATOM 3948 C CA . GLU A 1 517 ? -1.754 12.269 22.527 1.00 96.81 517 GLU A CA 1
ATOM 3949 C C . GLU A 1 517 ? -3.053 11.646 22.010 1.00 96.81 517 GLU A C 1
ATOM 3951 O O . GLU A 1 517 ? -3.302 10.461 22.234 1.00 96.81 517 GLU A O 1
ATOM 3956 N N . LEU A 1 518 ? -3.857 12.419 21.268 1.00 96.69 518 LEU A N 1
ATOM 3957 C CA . LEU A 1 518 ? -5.093 11.929 20.657 1.00 96.69 518 LEU A CA 1
ATOM 3958 C C . LEU A 1 518 ? -4.799 10.878 19.582 1.00 96.69 518 LEU A C 1
ATOM 3960 O O . LEU A 1 518 ? -5.428 9.821 19.562 1.00 96.69 518 LEU A O 1
ATOM 3964 N N . ARG A 1 519 ? -3.830 11.154 18.703 1.00 95.94 519 ARG A N 1
ATOM 3965 C CA . ARG A 1 519 ? -3.447 10.242 17.623 1.00 95.94 519 ARG A CA 1
ATOM 3966 C C . ARG A 1 519 ? -2.922 8.920 18.179 1.00 95.94 519 ARG A C 1
ATOM 3968 O O . ARG A 1 519 ? -3.419 7.867 17.795 1.00 95.94 519 ARG A O 1
ATOM 3975 N N . ARG A 1 520 ? -1.989 8.960 19.134 1.00 97.56 520 ARG A N 1
ATOM 3976 C CA . ARG A 1 520 ? -1.451 7.767 19.802 1.00 97.56 520 ARG A CA 1
ATOM 3977 C C . ARG A 1 520 ? -2.542 6.993 20.531 1.00 97.56 520 ARG A C 1
ATOM 3979 O O . ARG A 1 520 ? -2.586 5.774 20.425 1.00 97.56 520 ARG A O 1
ATOM 3986 N N . PHE A 1 521 ? -3.453 7.678 21.218 1.00 97.81 521 PHE A N 1
ATOM 3987 C CA . PHE A 1 521 ? -4.595 7.040 21.872 1.00 97.81 521 PHE A CA 1
ATOM 3988 C C . PHE A 1 521 ? -5.474 6.244 20.886 1.00 97.81 521 PHE A C 1
ATOM 3990 O O . PHE A 1 521 ? -5.827 5.090 21.156 1.00 97.81 521 PHE A O 1
ATOM 3997 N N . ILE A 1 522 ? -5.787 6.826 19.725 1.00 98.31 522 ILE A N 1
ATOM 3998 C CA . ILE A 1 522 ? -6.559 6.155 18.670 1.00 98.31 522 ILE A CA 1
ATOM 3999 C C . ILE A 1 522 ? -5.768 4.977 18.085 1.00 98.31 522 ILE A C 1
ATOM 4001 O O . ILE A 1 522 ? -6.293 3.867 18.023 1.00 98.31 522 ILE A O 1
ATOM 4005 N N . LEU A 1 523 ? -4.495 5.174 17.730 1.00 98.31 523 LEU A N 1
ATOM 4006 C CA . LEU A 1 523 ? -3.649 4.119 17.159 1.00 98.31 523 LEU A CA 1
ATOM 4007 C C . LEU A 1 523 ? -3.455 2.945 18.124 1.00 98.31 523 LEU A C 1
ATOM 4009 O O . LEU A 1 523 ? -3.592 1.793 17.719 1.00 98.31 523 LEU A O 1
ATOM 4013 N N . ASN A 1 524 ? -3.239 3.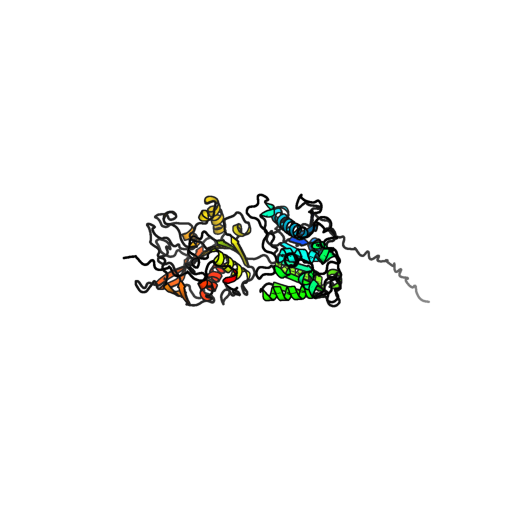213 19.415 1.00 98.56 524 ASN A N 1
ATOM 4014 C CA . ASN A 1 524 ? -3.181 2.170 20.436 1.00 98.56 524 ASN A CA 1
ATOM 4015 C C . ASN A 1 524 ? -4.477 1.347 20.478 1.00 98.56 524 ASN A C 1
ATOM 4017 O O . ASN A 1 524 ? -4.426 0.133 20.659 1.00 98.56 524 ASN A O 1
ATOM 4021 N N . SER A 1 525 ? -5.633 2.001 20.325 1.00 98.69 525 SER A N 1
ATOM 4022 C CA . SER A 1 525 ? -6.940 1.333 20.311 1.00 98.69 525 SER A CA 1
ATOM 4023 C C . SER A 1 525 ? -7.082 0.413 19.099 1.00 98.69 525 SER A C 1
ATOM 4025 O O . SER A 1 525 ? -7.552 -0.715 19.238 1.00 98.69 525 SER A O 1
ATOM 4027 N N . ILE A 1 526 ? -6.601 0.851 17.933 1.00 98.56 526 ILE A N 1
ATOM 4028 C CA . ILE A 1 526 ? -6.608 0.064 16.696 1.00 98.56 526 ILE A CA 1
ATOM 4029 C C . ILE A 1 526 ? -5.664 -1.141 16.809 1.00 98.56 526 ILE A C 1
ATOM 4031 O O . ILE A 1 526 ? -6.111 -2.275 16.629 1.00 98.56 526 ILE A O 1
ATOM 4035 N N . VAL A 1 527 ? -4.401 -0.931 17.193 1.00 98.25 527 VAL A N 1
ATOM 4036 C CA . VAL A 1 527 ? -3.403 -2.004 17.379 1.00 98.25 527 VAL A CA 1
ATOM 4037 C C . VAL A 1 527 ? -3.888 -3.037 18.398 1.00 98.25 527 VAL A C 1
ATOM 4039 O O . VAL A 1 527 ? -3.843 -4.244 18.145 1.00 98.25 527 VAL A O 1
ATOM 4042 N N . TRP A 1 528 ? -4.430 -2.570 19.525 1.00 98.31 528 TRP A N 1
ATOM 4043 C CA . TRP A 1 528 ? -5.017 -3.442 20.536 1.00 98.31 528 TRP A CA 1
ATOM 4044 C C . TRP A 1 528 ? -6.210 -4.230 19.987 1.00 98.31 528 TRP A C 1
ATOM 4046 O O . TRP A 1 528 ? -6.278 -5.439 20.215 1.00 98.31 528 TRP A O 1
ATOM 4056 N N . SER A 1 529 ? -7.116 -3.589 19.239 1.00 98.31 529 SER A N 1
ATOM 4057 C CA . SER A 1 529 ? -8.301 -4.248 18.673 1.00 98.31 529 SER A CA 1
ATOM 4058 C C . SER A 1 529 ? -7.956 -5.339 17.656 1.00 98.31 529 SER A C 1
ATOM 4060 O O . SER A 1 529 ? -8.619 -6.369 17.632 1.00 98.31 529 SER A O 1
ATOM 4062 N N . ALA A 1 530 ? -6.870 -5.173 16.891 1.00 96.88 530 ALA A N 1
ATOM 4063 C CA . ALA A 1 530 ? -6.353 -6.192 15.975 1.00 96.88 530 ALA A CA 1
ATOM 4064 C C . ALA A 1 530 ? -5.730 -7.399 16.709 1.00 96.88 530 ALA A C 1
ATOM 4066 O O . ALA A 1 530 ? -5.342 -8.398 16.098 1.00 96.88 530 ALA A O 1
ATOM 4067 N N . GLY A 1 531 ? -5.611 -7.337 18.037 1.00 93.06 531 GLY A N 1
ATOM 4068 C CA . GLY A 1 531 ? -5.027 -8.405 18.839 1.00 93.06 531 GLY A CA 1
ATOM 4069 C C . GLY A 1 531 ? -3.500 -8.376 18.875 1.00 93.06 531 GLY A C 1
ATOM 4070 O O . GLY A 1 531 ? -2.899 -9.408 19.163 1.00 93.06 531 GLY A O 1
ATOM 4071 N N . ALA A 1 532 ? -2.869 -7.241 18.566 1.00 93.44 532 ALA A N 1
ATOM 4072 C CA . ALA A 1 532 ? -1.433 -7.056 18.758 1.00 93.44 532 ALA A CA 1
ATOM 4073 C C . ALA A 1 532 ? -1.109 -6.449 20.126 1.00 93.44 532 ALA A C 1
ATOM 4075 O O . ALA A 1 532 ? -1.979 -5.933 20.838 1.00 93.44 532 ALA A O 1
ATOM 4076 N N . GLU A 1 533 ? 0.169 -6.515 20.487 1.00 92.50 533 GLU A N 1
ATOM 4077 C CA . GLU A 1 533 ? 0.697 -5.824 21.653 1.00 92.50 533 GLU A CA 1
ATOM 4078 C C . GLU A 1 533 ? 0.939 -4.343 21.333 1.00 92.50 533 GLU A C 1
ATOM 4080 O O . GLU A 1 533 ? 1.616 -4.000 20.369 1.00 92.50 533 GLU A O 1
ATOM 4085 N N . VAL A 1 534 ? 0.385 -3.457 22.163 1.00 97.25 534 VAL A N 1
ATOM 4086 C CA . VAL A 1 534 ? 0.690 -2.021 22.105 1.00 97.25 534 VAL A CA 1
ATOM 4087 C C . VAL A 1 534 ? 2.036 -1.794 22.800 1.00 97.25 534 VAL A C 1
ATOM 4089 O O . VAL A 1 534 ? 2.151 -2.213 23.947 1.00 97.25 534 VAL A O 1
ATOM 4092 N N . PRO A 1 535 ? 3.033 -1.124 22.208 1.00 96.06 535 PRO A N 1
ATOM 4093 C CA . PRO A 1 535 ? 4.336 -0.906 22.850 1.00 96.06 535 PRO A CA 1
ATOM 4094 C C . PRO A 1 535 ? 4.236 -0.156 24.186 1.00 96.06 535 PRO A C 1
ATOM 4096 O O . PRO A 1 535 ? 3.276 0.582 24.407 1.00 96.06 535 PRO A O 1
ATOM 4099 N N . GLU A 1 536 ? 5.219 -0.316 25.081 1.00 94.56 536 GLU A N 1
ATOM 4100 C CA . GLU A 1 536 ? 5.231 0.332 26.411 1.00 94.56 536 GLU A CA 1
ATOM 4101 C C . GLU A 1 536 ? 5.106 1.864 26.336 1.00 94.56 536 GLU A C 1
ATOM 4103 O O . GLU A 1 536 ? 4.346 2.458 27.105 1.00 94.56 536 GLU A O 1
ATOM 4108 N N . ASP A 1 537 ? 5.757 2.476 25.345 1.00 94.94 537 ASP A N 1
ATOM 4109 C CA . ASP A 1 537 ? 5.701 3.916 25.059 1.00 94.94 537 ASP A CA 1
ATOM 4110 C C . ASP A 1 537 ? 4.511 4.313 24.161 1.00 94.94 537 ASP A C 1
ATOM 4112 O O . ASP A 1 537 ? 4.401 5.456 23.719 1.00 94.94 537 ASP A O 1
ATOM 4116 N N . GLY A 1 538 ? 3.598 3.375 23.895 1.00 97.50 538 GLY A N 1
ATOM 4117 C CA . GLY A 1 538 ? 2.524 3.507 22.915 1.00 97.50 538 GLY A CA 1
ATOM 4118 C C . GLY A 1 538 ? 3.020 3.412 21.471 1.00 97.50 538 GLY A C 1
ATOM 4119 O O . GLY A 1 538 ? 4.212 3.267 21.194 1.00 97.50 538 GLY A O 1
ATOM 4120 N N . VAL A 1 539 ? 2.084 3.474 20.527 1.00 97.75 539 VAL A N 1
ATOM 4121 C CA . VAL A 1 539 ? 2.414 3.488 19.098 1.00 97.75 539 VAL A CA 1
ATOM 4122 C C . VAL A 1 539 ? 3.233 4.738 18.765 1.00 97.75 539 VAL A C 1
ATOM 4124 O O . VAL A 1 539 ? 2.856 5.865 19.115 1.00 97.75 539 VAL A O 1
ATOM 4127 N N . VAL A 1 540 ? 4.351 4.522 18.076 1.00 95.44 540 VAL A N 1
ATOM 4128 C CA . VAL A 1 540 ? 5.190 5.562 17.483 1.00 95.44 540 VAL A CA 1
ATOM 4129 C C . VAL A 1 540 ? 5.091 5.429 15.972 1.00 95.44 540 VAL A C 1
ATOM 4131 O O . VAL A 1 540 ? 5.255 4.349 15.415 1.00 95.44 540 VAL A O 1
ATOM 4134 N N . THR A 1 541 ? 4.787 6.542 15.327 1.00 91.00 541 THR A N 1
ATOM 4135 C CA . THR A 1 541 ? 4.715 6.686 13.878 1.00 91.00 541 THR A CA 1
ATOM 4136 C C . THR A 1 541 ? 5.230 8.075 13.558 1.00 91.00 541 THR A C 1
ATOM 4138 O O . THR A 1 541 ? 4.975 9.024 14.315 1.00 91.00 541 THR A O 1
ATOM 4141 N N . THR A 1 542 ? 5.876 8.217 12.407 1.00 82.75 542 THR A N 1
ATOM 4142 C CA . THR A 1 542 ? 6.095 9.533 11.801 1.00 82.75 542 THR A CA 1
ATOM 4143 C C . THR A 1 542 ? 4.719 10.202 11.578 1.00 82.75 542 THR A C 1
ATOM 4145 O O . THR A 1 542 ? 3.702 9.532 11.685 1.00 82.75 542 THR A O 1
ATOM 4148 N N . LEU A 1 543 ? 4.600 11.509 11.351 1.00 82.75 543 LEU A N 1
ATOM 4149 C CA . LEU A 1 543 ? 3.328 12.133 10.941 1.00 82.75 543 LEU A CA 1
ATOM 4150 C C . LEU A 1 543 ? 3.590 12.842 9.611 1.00 82.75 543 LEU A C 1
ATOM 4152 O O . LEU A 1 543 ? 4.568 13.589 9.542 1.00 82.75 543 LEU A O 1
ATOM 4156 N N . PRO A 1 544 ? 2.762 12.653 8.571 1.00 77.62 544 PRO A N 1
ATOM 4157 C CA . PRO A 1 544 ? 2.964 13.351 7.317 1.00 77.62 544 PRO A CA 1
ATOM 4158 C C . PRO A 1 544 ? 2.480 14.796 7.475 1.00 77.62 544 PRO A C 1
ATOM 4160 O O . PRO A 1 544 ? 1.783 15.141 8.437 1.00 77.62 544 PRO A O 1
ATOM 4163 N N . ASP A 1 545 ? 2.782 15.654 6.502 1.00 77.81 545 ASP A N 1
ATOM 4164 C CA . ASP A 1 545 ? 2.060 16.921 6.406 1.00 77.81 545 ASP A CA 1
ATOM 4165 C C . ASP A 1 545 ? 0.554 16.619 6.289 1.00 77.81 545 ASP A C 1
ATOM 4167 O O . ASP A 1 545 ? 0.111 15.885 5.403 1.00 77.81 545 ASP A O 1
ATOM 4171 N N . LEU A 1 546 ? -0.257 17.169 7.196 1.00 77.81 546 LEU A N 1
ATOM 4172 C CA . LEU A 1 546 ? -1.704 16.950 7.197 1.00 77.81 546 LEU A CA 1
ATOM 4173 C C . LEU A 1 546 ? -2.367 17.423 5.893 1.00 77.81 546 LEU A C 1
ATOM 4175 O O . LEU A 1 546 ? -3.443 16.924 5.547 1.00 77.81 546 LEU A O 1
ATOM 4179 N N . MET A 1 547 ? -1.731 18.350 5.164 1.00 72.31 547 MET A N 1
ATOM 4180 C CA . MET A 1 547 ? -2.162 18.820 3.846 1.00 72.31 547 MET A CA 1
ATOM 4181 C C . MET A 1 547 ? -2.034 17.760 2.751 1.00 72.31 547 MET A C 1
ATOM 4183 O O . MET A 1 547 ? -2.755 17.847 1.754 1.00 72.31 547 MET A O 1
ATOM 4187 N N . THR A 1 548 ? -1.189 16.741 2.939 1.00 70.19 548 THR A N 1
ATOM 4188 C CA . THR A 1 548 ? -0.995 15.641 1.982 1.00 70.19 548 THR A CA 1
ATOM 4189 C C . THR A 1 548 ? -2.310 14.925 1.679 1.00 70.19 548 THR A C 1
ATOM 4191 O O . THR A 1 548 ? -2.592 14.600 0.529 1.00 70.19 548 THR A O 1
ATOM 4194 N N . PHE A 1 549 ? -3.194 14.778 2.671 1.00 70.19 549 PHE A N 1
ATOM 4195 C CA . PHE A 1 549 ? -4.494 14.127 2.480 1.00 70.19 549 PHE A CA 1
ATOM 4196 C C . PHE A 1 549 ? -5.593 15.050 1.939 1.00 70.19 549 PHE A C 1
ATOM 4198 O O . PHE A 1 549 ? -6.758 14.652 1.951 1.00 70.19 549 PHE A O 1
ATOM 4205 N N . ARG A 1 550 ? -5.241 16.246 1.442 1.00 65.31 550 ARG A N 1
ATOM 4206 C CA . ARG A 1 550 ? -6.135 17.221 0.787 1.00 65.31 550 ARG A CA 1
ATOM 4207 C C . ARG A 1 550 ? -7.484 17.429 1.514 1.00 65.31 550 ARG A C 1
ATOM 4209 O O . ARG A 1 550 ? -8.523 17.308 0.864 1.00 65.31 550 ARG A O 1
ATOM 4216 N N . PRO A 1 551 ? -7.517 17.722 2.832 1.00 61.88 551 PRO A N 1
ATOM 4217 C CA . PRO A 1 551 ? -8.774 18.076 3.495 1.00 61.88 551 PRO A CA 1
ATOM 4218 C C . PRO A 1 551 ? -9.384 19.315 2.817 1.00 61.88 551 PRO A C 1
ATOM 4220 O O . PRO A 1 551 ? -8.660 20.264 2.499 1.00 61.88 551 PRO A O 1
ATOM 4223 N N . GLU A 1 552 ? -10.703 19.344 2.596 1.00 54.72 552 GLU A N 1
ATOM 4224 C CA . GLU A 1 552 ? -11.357 20.484 1.925 1.00 54.72 552 GLU A CA 1
ATOM 4225 C C . GLU A 1 552 ? -11.220 21.785 2.740 1.00 54.72 552 GLU A C 1
ATOM 4227 O O . GLU A 1 552 ? -11.268 22.902 2.203 1.00 54.72 552 GLU A O 1
ATOM 4232 N N . SER A 1 553 ? -10.993 21.660 4.051 1.00 50.34 553 SER A N 1
ATOM 4233 C CA . SER A 1 553 ? -10.482 22.739 4.887 1.00 50.34 553 SER A CA 1
ATOM 4234 C C . SER A 1 553 ? -9.718 22.224 6.108 1.00 50.34 553 SER A C 1
ATOM 4236 O O . SER A 1 553 ? -10.158 21.293 6.770 1.00 50.34 553 SER A O 1
ATOM 4238 N N . LEU A 1 554 ? -8.612 22.876 6.481 1.00 55.72 554 LEU A N 1
ATOM 4239 C CA . LEU A 1 554 ? -7.999 22.659 7.801 1.00 55.72 554 LEU A CA 1
ATOM 4240 C C . LEU A 1 554 ? -8.818 23.302 8.935 1.00 55.72 554 LEU A C 1
ATOM 4242 O O . LEU A 1 554 ? -8.737 22.859 10.079 1.00 55.72 554 LEU A O 1
ATOM 4246 N N . ASP A 1 555 ? -9.634 24.315 8.614 1.00 51.94 555 ASP A N 1
ATOM 4247 C CA . ASP A 1 555 ? -10.462 25.042 9.574 1.00 51.94 555 ASP A CA 1
ATOM 4248 C C . ASP A 1 555 ? -11.866 25.349 9.034 1.00 51.94 555 ASP A C 1
ATOM 4250 O O . ASP A 1 555 ? -12.021 25.758 7.881 1.00 51.94 555 ASP A O 1
ATOM 4254 N N . PRO A 1 556 ? -12.916 25.272 9.871 1.00 52.25 556 PRO A N 1
ATOM 4255 C CA . PRO A 1 556 ? -14.249 25.701 9.473 1.00 52.25 556 PRO A CA 1
ATOM 4256 C C . PRO A 1 556 ? -14.254 27.197 9.129 1.00 52.25 556 PRO A C 1
ATOM 4258 O O . PRO A 1 556 ? -13.941 28.052 9.964 1.00 52.25 556 PRO A O 1
ATOM 4261 N N . LYS A 1 557 ? -14.690 27.547 7.912 1.00 49.50 557 LYS A N 1
ATOM 4262 C CA . LYS A 1 557 ? -14.903 28.954 7.537 1.00 49.50 557 LYS A CA 1
ATOM 4263 C C . LYS A 1 557 ? -15.947 29.571 8.483 1.00 49.50 557 LYS A C 1
ATOM 4265 O O . LYS A 1 557 ? -17.048 29.027 8.609 1.00 49.50 557 LYS A O 1
ATOM 4270 N N . PRO A 1 558 ? -15.664 30.710 9.143 1.00 47.41 558 PRO A N 1
ATOM 4271 C CA . PRO A 1 558 ? -16.609 31.315 10.074 1.00 47.41 558 PRO A CA 1
ATOM 4272 C C . PRO A 1 558 ? -17.938 31.613 9.368 1.00 47.41 558 PRO A C 1
ATOM 4274 O O . PRO A 1 558 ? -17.966 32.252 8.313 1.00 47.41 558 PRO A O 1
ATOM 4277 N N . LYS A 1 559 ? -19.059 31.166 9.955 1.00 46.91 559 LYS A N 1
ATOM 4278 C CA . LYS A 1 559 ? -20.402 31.464 9.433 1.00 46.91 559 LYS A CA 1
ATOM 4279 C C . LYS A 1 559 ? -20.562 32.984 9.319 1.00 46.91 559 LYS A C 1
ATOM 4281 O O . LYS A 1 559 ? -20.532 33.685 10.334 1.00 46.91 559 LYS A O 1
ATOM 4286 N N . LYS A 1 560 ? -20.765 33.504 8.100 1.00 38.81 560 LYS A N 1
ATOM 4287 C CA . LYS A 1 560 ? -21.169 34.905 7.895 1.00 38.81 560 LYS A CA 1
ATOM 4288 C C . LYS A 1 560 ? -22.435 35.147 8.717 1.00 38.81 560 LYS A C 1
ATOM 4290 O O . LYS A 1 560 ? -23.454 34.498 8.487 1.00 38.81 560 LYS A O 1
ATOM 4295 N N . LYS A 1 561 ? -22.373 36.064 9.688 1.00 35.75 561 LYS A N 1
ATOM 4296 C CA . LYS A 1 561 ? -23.566 36.522 10.407 1.00 35.75 561 LYS A CA 1
ATOM 4297 C C . LYS A 1 561 ? -24.540 37.072 9.370 1.00 35.75 561 LYS A C 1
ATOM 4299 O O . LYS A 1 561 ? -24.252 38.076 8.728 1.00 35.75 561 LYS A O 1
ATOM 4304 N N . ILE A 1 562 ? -25.680 36.407 9.204 1.00 40.06 562 ILE A N 1
ATOM 4305 C CA . ILE A 1 562 ? -26.809 36.973 8.472 1.00 40.06 562 ILE A CA 1
ATOM 4306 C C . ILE A 1 562 ? -27.292 38.144 9.324 1.00 40.06 562 ILE A C 1
ATOM 4308 O O . ILE A 1 562 ? -27.908 37.949 10.375 1.00 40.06 562 ILE A O 1
ATOM 4312 N N . GLU A 1 563 ? -26.954 39.364 8.914 1.00 40.81 563 GLU A N 1
ATOM 4313 C CA . GLU A 1 563 ? -27.574 40.556 9.473 1.00 40.81 563 GLU A CA 1
ATOM 4314 C C . GLU A 1 563 ? -29.077 40.456 9.211 1.00 40.81 563 GLU A C 1
ATOM 4316 O O . GLU A 1 563 ? -29.541 40.504 8.070 1.00 40.81 563 GLU A O 1
ATOM 4321 N N . LYS A 1 564 ? -29.854 40.272 10.283 1.00 42.59 564 LYS A N 1
ATOM 4322 C CA . LYS A 1 564 ? -31.301 40.457 10.228 1.00 42.59 564 LYS A CA 1
ATOM 4323 C C . LYS A 1 564 ? -31.540 41.913 9.836 1.00 42.59 564 LYS A C 1
ATOM 4325 O O . LYS A 1 564 ? -31.342 42.801 10.665 1.00 42.59 564 LYS A O 1
ATOM 4330 N N . LYS A 1 565 ? -31.941 42.154 8.584 1.00 44.47 565 LYS A N 1
ATOM 4331 C CA . LYS A 1 565 ? -32.495 43.448 8.172 1.00 44.47 565 LYS A CA 1
ATOM 4332 C C . LYS A 1 565 ? -33.675 43.755 9.099 1.00 44.47 565 LYS A C 1
ATOM 4334 O O . LYS A 1 565 ? -34.597 42.945 9.193 1.00 44.47 565 LYS A O 1
ATOM 4339 N N . LYS A 1 566 ? -33.561 44.856 9.840 1.00 50.69 566 LYS A N 1
ATOM 4340 C CA . LYS A 1 566 ? -34.661 45.451 10.604 1.00 50.69 566 LYS A CA 1
ATOM 4341 C C . LYS A 1 566 ? -35.626 46.158 9.671 1.00 50.69 566 LYS A C 1
ATOM 4343 O O . LYS A 1 566 ? -35.138 46.705 8.656 1.00 50.69 566 LYS A O 1
#

pLDDT: mean 86.49, std 15.16, range [31.86, 98.75]

Foldseek 3Di:
DDDDDDDDDDDDDDDPPDPPPPDQDDFPDFQCALDDPDSQLGKGKLAFDDPAAAAAEEEEEDDLLADDDLVDDDPLVSVVSVVSRYIYMRHGFHGLVRPAPPRRLVSLLSVLLSCLVCRVVRSHDNQQYEYEYAAQSLLSNLQLQLADWQADCPDPDNSSNGTSYHLEYEYALYAAALVCLQVDDAQDQSSQSNRPHGSPDRSVNDDPVSRLSSHSQNSHALPGHEYEYEYECAEPHRHPVRVVSSQVSNVVRNHHYDYDYQYNAYRPNSVRNPPVVSVVVVVVSCVRRVLAQPFEEEEEFEDAPDDFQWQLRLLVSVQLQQQQVFWPPFPRYHYDYHDADDPDPSVLQGLEYEYRYQEDDSVRRDPNPVRVVSVCVCVLQQHFYEYEANHLEDEQVQADLQRDDVSCQRAQWGDYDPHNNWHKDWDFDFKFKAFFDPCPDQLNAAAGTDTDGATQMFPIDNGPVHGDVQKDQGIWIQDDPVHGDTGRRKMKGCHPSRAIHIYHNDHRGLLCCVPPRVVQSRSSRSCVRSVHGADNNTTDGDGDPSCVSPRVDNHDDPPDPPPPDD

Secondary structure (DSSP, 8-state):
---PPP----------------PPPPPSEEEEES-SS-TT-EEEEE----SSPEEEEEEE--STTSS--TT---HHHHHHHHHTSSEEEEEP---TTT--TTHHHHHHHHHHHHHHHTHHHHTEEEEEEEEEEETHHHHHHHHHHTS-----TT-SSTGGGS----SEEEEES----GGGGGTS----THHHHTTT--TT--GGGS-HHHHHHH-GGGT--TTPPPEEEEEETT-SSS-THHHHHHHHHHHHHT--EEEEEETT--S-HHHHSHHHHHHHHHHHHIIIIIS--SEEEEEEE----SPTTS--HHHHHHHHHHHHHTBSS--SEEEEEESS----HHHHT-SEEEEESSSS-GGGGS-HHHHHHHHHHHHHTT-EEEEEGGGGEE-GGGS-TT---HHHHHHS-BEESS-SS---EE--EEEEEEE-S-TTSGGGTT---EEEEE--EES-B--TTSSPTTEEEEEEEEPPTTS--EEEEEEEEE-TTS-EEEEE---SSGGGGG-HHHHHHHHHHHHHHTTPPPPTT---B----GGGG--S-SSPPPPP------

Sequence (566 aa):
MKSPNLICFFAFLSFFATTVLAQRPEPTLKDVPYDEQNAAQVLDVYQAESETPVPAVVYIHGGGWRAGSKNAIPGFLAKLVNEGTYTVVSVEYRFTDVAVHPAQVNDCIRAIQFVRSKADEWNIDPLRIGVTGGSAGGHLSLWVALHDDMADLKSEDPVSRESSRVSCAVSFAGPTDWGLLNTIEHKHPAYRQLLGYEPGTPALEMDEGEKANVSPITHASADDPPVLLVHGDADSVVPLEHAEVLDEKLDATGGNSELYVVEGGEHNVVSAGGKELEEKVSSFFKEHLLKKAEKTVAIVVGPANHPPGTHEVAAGGRLMAWCLNHMENVPGFESQVFYEWSDDAFLQNASSIVFIGDQFPAERLGSADAAMDDLSGIVARGGGIVCVHYATGLAADDVLDSGDHPLLHWTGGYFAARCNHHQSKAAIFEATITPAAPASHPIRRGWDTFQVKDEPYTRIWFGKDGLADGAIALATAEYPPKDPKTEIVAWAIDRPDGGRGAGITMPHFYRNWEREELRRFILNSIVWSAGAEVPEDGVVTTLPDLMTFRPESLDPKPKKKIEKKK